Protein AF-A0A7S1VTE5-F1 (afdb_monomer_lite)

Foldseek 3Di:
DPVVVVVVPPPPDDDDPVDQWAKEKQWCLVNLLFDQQFDWDQLLPDPLFSLLDFARIFGQGHHDDDGSCVLQVHDGGWHFQDKQLAGRTQAARPDDPVPHHYSGPPDDDDDDDPSSVVRSRDHDDDDDRPVSSVVVVVRSVVSSVVVDSVRGIITMIIDDDPQQALLHLVLLCVVVVNPVVSSVVLSVVLVVCCVVVPDDPLVPVLLLVCLVLCQWFWQPPDLQETEIEGEQQVCLVDPNVPRLVSNLVVVVVVLSVQCSSRSRRSQAAYEYEYECPPPALPRDGPLVSLLVNQVCCCRNNGNHYQAYEYPAADPVLPPDPPVVVVCPVPDDRVVSSNNVSVVSLVVSLVSDDPVVNVRYDHHYAQVVVCVSSVHDPVQCVVLPHDVSSCVVRTDSVVVSNDPD

Radius of gyration: 25.83 Å; chains: 1; bounding box: 68×60×70 Å

Secondary structure (DSSP, 8-state):
--SSSSSTTS-SS----S---EEEEEE-TT-TT----EEEEETTTS-TTSTTSSBSEEEEEEPSSS-HHHHTT--TT-EEEEETTEE-BSS--SS-GGGPEE---S-PPPPPPHHHHHHHT-B--SPPTTTHHHHHHHHHHHHHHH--TTS--EEEEEE--GGGSTT-HHHHHHHTTT-HHHHHHHHHHHHHHHHHH-S--TT-HHHHHHHHTTSEEEE-S-TT--EEEEEHHHHHHS-GGGTHHHHHHHHHHHHHHHHHH-S-TTS--EEEEEE-TT--SSSPP--HHHHHHHHHHHHHSTTTEEEEEEES--GGGGS-HHHHTTGGGS--HHHHHHHHHHHHHHHHHHTS-HHHHTTEEE-SSHHHHHHHHT--HHHHHHTTSHHHHHHHHEE--GGG----

Sequence (404 aa):
DKTFLAMANKALFVSTSDEKPSILTISFKDDPGGSLGTELLDCDKSYARDIFLPGFGIVHKLLDGETVARTCGVIRGDCIVGVSGLGFRRFPPDYPEDQLKDLTMGVEPRELTDEEKERKHRVIKDAKKGETFKALIERIKEIKAAEDPENPLELLLERHGWDSRANSLGRFLSVTDKIIVDTMGLLQKHEDWKEAYFPIDLTEPSLQEILKLGIVSEIGVHEDAPTIYIDYTKIQALEIDQKADDVIKAIIIYTEIMLASCPNPRRPKVCHLINMTGVKAYQGFCDDVFQKLYPLLETQYPDTLFKIVMYPIQKQGLMNESLIRAAAITTTDKHVLKQKKAELAKSIFNSLSETMQRAVVLVDTANEVCTELGWETGKVAADGGLDKFVEKHSKAVDDLIVEL

Organism: NCBI:txid210454

pLDDT: mean 74.2, std 15.83, range [26.89, 95.31]

InterPro domains:
  IPR036865 CRAL-TRIO lipid binding domain superfamily [G3DSA:3.40.525.10] (125-315)

Structure (mmCIF, N/CA/C/O backbone):
data_AF-A0A7S1VTE5-F1
#
_entry.id   AF-A0A7S1VTE5-F1
#
loop_
_atom_site.group_PDB
_atom_site.id
_atom_site.type_symbol
_atom_site.label_atom_id
_atom_site.label_alt_id
_atom_site.label_comp_id
_atom_site.label_asym_id
_atom_site.label_entity_id
_atom_site.label_seq_id
_atom_site.pdbx_PDB_ins_code
_atom_site.Cartn_x
_atom_site.Cartn_y
_atom_site.Cartn_z
_atom_site.occupancy
_atom_site.B_iso_or_equiv
_atom_site.auth_seq_id
_atom_site.auth_comp_id
_atom_site.auth_asym_id
_atom_site.auth_atom_id
_atom_site.pdbx_PDB_model_num
ATOM 1 N N . ASP A 1 1 ? 30.144 37.624 -12.654 1.00 54.25 1 ASP A N 1
ATOM 2 C CA . ASP A 1 1 ? 28.841 38.309 -12.695 1.00 54.25 1 ASP A CA 1
ATOM 3 C C . ASP A 1 1 ? 27.961 38.073 -13.939 1.00 54.25 1 ASP A C 1
ATOM 5 O O . ASP A 1 1 ? 27.035 38.834 -14.160 1.00 54.25 1 ASP A O 1
ATOM 9 N N . LYS A 1 2 ? 28.141 37.001 -14.734 1.00 32.09 2 LYS A N 1
ATOM 10 C CA . LYS A 1 2 ? 27.096 36.529 -15.686 1.00 32.09 2 LYS A CA 1
ATOM 11 C C . LYS A 1 2 ? 27.029 35.002 -15.834 1.00 32.09 2 LYS A C 1
ATOM 13 O O . LYS A 1 2 ? 26.005 34.473 -16.239 1.00 32.09 2 LYS A O 1
ATOM 18 N N . THR A 1 3 ? 28.075 34.281 -15.428 1.00 32.38 3 THR A N 1
ATOM 19 C CA . THR A 1 3 ? 28.148 32.813 -15.537 1.00 32.38 3 THR A CA 1
ATOM 20 C C . THR A 1 3 ? 27.475 32.068 -14.375 1.00 32.38 3 THR A C 1
ATOM 22 O O . THR A 1 3 ? 27.022 30.948 -14.561 1.00 32.38 3 THR A O 1
ATOM 25 N N . PHE A 1 4 ? 27.333 32.695 -13.200 1.00 28.58 4 PHE A N 1
ATOM 26 C CA . PHE A 1 4 ? 26.670 32.082 -12.034 1.00 28.58 4 PHE A CA 1
ATOM 27 C C . PHE A 1 4 ? 25.132 32.126 -12.126 1.00 28.58 4 PHE A C 1
ATOM 29 O O . PHE A 1 4 ? 24.457 31.227 -11.642 1.00 28.58 4 PHE A O 1
ATOM 36 N N . LEU A 1 5 ? 24.569 33.118 -12.830 1.00 30.03 5 LEU A N 1
ATOM 37 C CA . LEU A 1 5 ? 23.124 33.214 -13.086 1.00 30.03 5 LEU A CA 1
ATOM 38 C C . LEU A 1 5 ? 22.635 32.279 -14.207 1.00 30.03 5 LEU A C 1
ATOM 40 O O . LEU A 1 5 ? 21.449 31.976 -14.267 1.00 30.03 5 LEU A O 1
ATOM 44 N N . ALA A 1 6 ? 23.526 31.774 -15.068 1.00 29.50 6 ALA A N 1
ATOM 45 C CA . ALA A 1 6 ? 23.153 30.828 -16.123 1.00 29.50 6 ALA A CA 1
ATOM 46 C C . ALA A 1 6 ? 22.983 29.382 -15.612 1.00 29.50 6 ALA A C 1
ATOM 48 O O . ALA A 1 6 ? 22.301 28.588 -16.253 1.00 29.50 6 ALA A O 1
ATOM 49 N N . MET A 1 7 ? 23.547 29.045 -14.444 1.00 28.25 7 MET A N 1
ATOM 50 C CA . MET A 1 7 ? 23.318 27.751 -13.779 1.00 28.25 7 MET A CA 1
ATOM 51 C C . MET A 1 7 ? 22.086 27.756 -12.860 1.00 28.25 7 MET A C 1
ATOM 53 O O . MET A 1 7 ? 21.610 26.691 -12.487 1.00 28.25 7 MET A O 1
ATOM 57 N N . ALA A 1 8 ? 21.521 28.929 -12.557 1.00 28.88 8 ALA A N 1
ATOM 58 C CA . ALA A 1 8 ? 20.330 29.072 -11.717 1.00 28.88 8 ALA A CA 1
ATOM 59 C C . ALA A 1 8 ? 18.999 28.790 -12.450 1.00 28.88 8 ALA A C 1
ATOM 61 O O . ALA A 1 8 ? 17.951 28.793 -11.816 1.00 28.88 8 ALA A O 1
ATOM 62 N N . ASN A 1 9 ? 19.024 28.528 -13.765 1.00 33.62 9 ASN A N 1
ATOM 63 C CA . ASN A 1 9 ? 17.820 28.354 -14.593 1.00 33.62 9 ASN A CA 1
ATOM 64 C C . ASN A 1 9 ? 17.670 26.974 -15.252 1.00 33.62 9 ASN A C 1
ATOM 66 O O . ASN A 1 9 ? 16.824 26.803 -16.128 1.00 33.62 9 ASN A O 1
ATOM 70 N N . LYS A 1 10 ? 18.423 25.957 -14.822 1.00 31.27 10 LYS A N 1
ATOM 71 C CA . LYS A 1 10 ? 17.954 24.580 -15.011 1.00 31.27 10 LYS A CA 1
ATOM 72 C C . LYS A 1 10 ? 17.256 24.187 -13.728 1.00 31.27 10 LYS A C 1
ATOM 74 O O . LYS A 1 10 ? 17.920 23.987 -12.717 1.00 31.27 10 LYS A O 1
ATOM 79 N N . ALA A 1 11 ? 15.926 24.133 -13.774 1.00 26.89 11 ALA A N 1
ATOM 80 C CA . ALA A 1 11 ? 15.152 23.527 -12.708 1.00 26.89 11 ALA A CA 1
ATOM 81 C C . ALA A 1 11 ? 15.796 22.171 -12.387 1.00 26.89 11 ALA A C 1
ATOM 83 O O . ALA A 1 11 ? 15.851 21.287 -13.241 1.00 26.89 11 ALA A O 1
ATOM 84 N N . LEU A 1 12 ? 16.353 22.055 -11.179 1.00 30.52 12 LEU A N 1
ATOM 85 C CA . LEU A 1 12 ? 16.940 20.814 -10.667 1.00 30.52 12 LEU A CA 1
ATOM 86 C C . LEU A 1 12 ? 15.886 19.702 -10.577 1.00 30.52 12 LEU A C 1
ATOM 88 O O . LEU A 1 12 ? 16.241 18.531 -10.555 1.00 30.52 12 LEU A O 1
ATOM 92 N N . PHE A 1 13 ? 14.608 20.085 -10.630 1.00 35.06 13 PHE A N 1
ATOM 93 C CA . PHE A 1 13 ? 13.454 19.217 -10.776 1.00 35.06 13 PHE A CA 1
ATOM 94 C C . PHE A 1 13 ? 12.466 19.910 -11.716 1.00 35.06 13 PHE A C 1
ATOM 96 O O . PHE A 1 13 ? 11.762 20.844 -11.332 1.00 35.06 13 PHE A O 1
ATOM 103 N N . VAL A 1 14 ? 12.470 19.507 -12.986 1.00 29.20 14 VAL A N 1
ATOM 104 C CA . VAL A 1 14 ? 11.350 19.797 -13.882 1.00 29.20 14 VAL A CA 1
ATOM 105 C C . VAL A 1 14 ? 10.254 18.801 -13.518 1.00 29.20 14 VAL A C 1
ATOM 107 O O . VAL A 1 14 ? 10.533 17.613 -13.378 1.00 29.20 14 VAL A O 1
ATOM 110 N N . SER A 1 15 ? 9.019 19.271 -13.364 1.00 31.75 15 SER A N 1
ATOM 111 C CA . SER A 1 15 ? 7.866 18.374 -13.391 1.00 31.75 15 SER A CA 1
ATOM 112 C C . SER A 1 15 ? 7.804 17.708 -14.768 1.00 31.75 15 SER A C 1
ATOM 11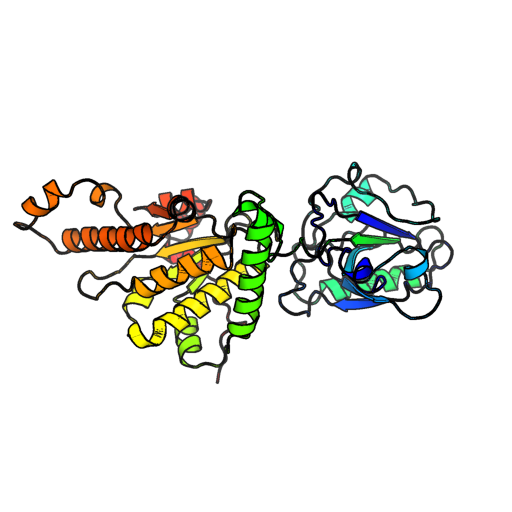4 O O . SER A 1 15 ? 7.617 18.390 -15.777 1.00 31.75 15 SER A O 1
ATOM 116 N N . THR A 1 16 ? 7.970 16.390 -14.811 1.00 33.53 16 THR A N 1
ATOM 117 C CA . THR A 1 16 ? 7.578 15.549 -15.940 1.00 33.53 16 THR A CA 1
ATOM 118 C C . THR A 1 16 ? 6.841 14.352 -15.369 1.00 33.53 16 THR A C 1
ATOM 120 O O . THR A 1 16 ? 7.473 13.412 -14.916 1.00 33.53 16 THR A O 1
ATOM 123 N N . SER A 1 17 ? 5.510 14.358 -15.368 1.00 37.22 17 SER A N 1
ATOM 124 C CA . SER A 1 17 ? 4.820 13.112 -15.702 1.00 37.22 17 SER A CA 1
ATOM 125 C C . SER A 1 17 ? 3.331 13.341 -15.997 1.00 37.22 17 SER A C 1
ATOM 127 O O . SER A 1 17 ? 2.523 13.384 -15.078 1.00 37.22 17 SER A O 1
ATOM 129 N N . ASP A 1 18 ? 2.939 13.637 -17.238 1.00 40.03 18 ASP A N 1
ATOM 130 C CA . ASP A 1 18 ? 2.418 12.642 -18.206 1.00 40.03 18 ASP A CA 1
ATOM 131 C C . ASP A 1 18 ? 3.462 11.720 -18.889 1.00 40.03 18 ASP A C 1
ATOM 133 O O . ASP A 1 18 ? 3.305 11.331 -20.049 1.00 40.03 18 ASP A O 1
ATOM 137 N N . GLU A 1 19 ? 4.561 11.375 -18.215 1.00 44.62 19 GLU A N 1
ATOM 138 C CA . GLU A 1 19 ? 5.672 10.627 -18.796 1.00 44.62 19 GLU A CA 1
ATOM 139 C C . GLU A 1 19 ? 5.240 9.173 -18.879 1.00 44.62 19 GLU A C 1
ATOM 141 O O . GLU A 1 19 ? 5.238 8.417 -17.905 1.00 44.62 19 GLU A O 1
ATOM 146 N N . LYS A 1 20 ? 4.831 8.785 -20.085 1.00 54.44 20 LYS A N 1
ATOM 147 C CA . LYS A 1 20 ? 4.671 7.382 -20.411 1.00 54.44 20 LYS A CA 1
ATOM 148 C C . LYS A 1 20 ? 6.054 6.743 -20.288 1.00 54.44 20 LYS A C 1
ATOM 150 O O . LYS A 1 20 ? 7.019 7.296 -20.830 1.00 54.44 20 LYS A O 1
ATOM 155 N N . PRO A 1 21 ? 6.181 5.618 -19.568 1.00 59.59 21 PRO A N 1
ATOM 156 C CA . PRO A 1 21 ? 7.428 4.873 -19.563 1.00 59.59 21 PRO A CA 1
ATOM 157 C C . PRO A 1 21 ? 7.852 4.603 -21.003 1.00 59.59 21 PRO A C 1
ATOM 159 O O . PRO A 1 21 ? 7.034 4.542 -21.918 1.00 59.59 21 PRO A O 1
ATOM 162 N N . SER A 1 22 ? 9.154 4.537 -21.215 1.00 69.69 22 SER A N 1
ATOM 163 C CA . SER A 1 22 ? 9.709 4.264 -22.535 1.00 69.69 22 SER A CA 1
ATOM 164 C C . SER A 1 22 ? 10.292 2.868 -22.549 1.00 69.69 22 SER A C 1
ATOM 166 O O . SER A 1 22 ? 10.783 2.394 -21.520 1.00 69.69 22 SER A O 1
ATOM 168 N N . ILE A 1 23 ? 10.243 2.227 -23.709 1.00 74.19 23 ILE A N 1
ATOM 169 C CA . ILE A 1 23 ? 10.823 0.901 -23.889 1.00 74.19 23 ILE A CA 1
ATOM 170 C C . ILE A 1 23 ? 12.130 0.995 -24.652 1.00 74.19 23 ILE A C 1
ATOM 172 O O . ILE A 1 23 ? 12.315 1.856 -25.511 1.00 74.19 23 ILE A O 1
ATOM 176 N N . LEU A 1 24 ? 13.040 0.093 -24.310 1.00 78.31 24 LEU A N 1
ATOM 177 C CA . LEU A 1 24 ? 14.212 -0.203 -25.110 1.00 78.31 24 LEU A CA 1
ATOM 178 C C . LEU A 1 24 ? 14.189 -1.692 -25.415 1.00 78.31 24 LEU A C 1
ATOM 180 O O . LEU A 1 24 ? 14.230 -2.509 -24.492 1.00 78.31 24 LEU A O 1
ATOM 184 N N . THR A 1 25 ? 14.141 -2.035 -26.699 1.00 79.88 25 THR A N 1
ATOM 185 C CA . THR A 1 25 ? 14.324 -3.413 -27.159 1.00 79.88 25 THR A CA 1
ATOM 186 C C . THR A 1 25 ? 15.740 -3.571 -27.687 1.00 79.88 25 THR A C 1
ATOM 188 O O . THR A 1 25 ? 16.072 -3.101 -28.768 1.00 79.88 25 THR A O 1
ATOM 191 N N . ILE A 1 26 ? 16.601 -4.234 -26.925 1.00 77.62 26 ILE A N 1
ATOM 192 C CA . ILE A 1 26 ? 18.002 -4.422 -27.314 1.00 77.62 26 ILE A CA 1
ATOM 193 C C . ILE A 1 26 ? 18.169 -5.832 -27.853 1.00 77.62 26 ILE A C 1
ATOM 195 O O . ILE A 1 26 ? 17.990 -6.786 -27.098 1.00 77.62 26 ILE A O 1
ATOM 199 N N . SER A 1 27 ? 18.523 -5.946 -29.133 1.00 78.75 27 SER A N 1
ATOM 200 C CA . SER A 1 27 ? 18.819 -7.212 -29.805 1.00 78.75 27 SER A CA 1
ATOM 201 C C . SER A 1 27 ? 20.324 -7.402 -29.964 1.00 78.75 27 SER A C 1
ATOM 203 O O . SER A 1 27 ? 21.035 -6.495 -30.390 1.00 78.75 27 SER A O 1
ATOM 205 N N . PHE A 1 28 ? 20.800 -8.602 -29.651 1.00 76.75 28 PHE A N 1
ATOM 206 C CA . PHE A 1 28 ? 22.202 -9.006 -29.761 1.00 76.75 28 PHE A CA 1
ATOM 207 C C . PHE A 1 28 ? 22.454 -9.872 -31.013 1.00 76.75 28 PHE A C 1
ATOM 209 O O . PHE A 1 28 ? 23.259 -10.798 -30.980 1.00 76.75 28 PHE A O 1
ATOM 216 N N . LYS A 1 29 ? 21.742 -9.601 -32.119 1.00 73.81 29 LYS A N 1
ATOM 217 C CA . LYS A 1 29 ? 21.766 -10.414 -33.354 1.00 73.81 29 LYS A CA 1
ATOM 218 C C . LYS A 1 29 ? 23.167 -10.679 -33.907 1.00 73.81 29 LYS A C 1
ATOM 220 O O . LYS A 1 29 ? 23.460 -11.806 -34.293 1.00 73.81 29 LYS A O 1
ATOM 225 N N . ASP A 1 30 ? 24.025 -9.665 -33.879 1.00 68.81 30 ASP A N 1
ATOM 226 C CA . ASP A 1 30 ? 25.400 -9.749 -34.385 1.00 68.81 30 ASP A CA 1
ATOM 227 C C . ASP A 1 30 ? 26.435 -10.023 -33.272 1.00 68.81 30 ASP A C 1
ATOM 229 O O . ASP A 1 30 ? 27.635 -10.065 -33.541 1.00 68.81 30 ASP A O 1
ATOM 233 N N . ASP A 1 31 ? 25.989 -10.213 -32.022 1.00 68.81 31 ASP A N 1
ATOM 234 C CA . ASP A 1 31 ? 26.845 -10.515 -30.866 1.00 68.81 31 ASP A CA 1
ATOM 235 C C . ASP A 1 31 ? 26.121 -11.393 -29.814 1.00 68.81 31 ASP A C 1
ATOM 237 O O . ASP A 1 31 ? 25.807 -10.920 -28.717 1.00 68.81 31 ASP A O 1
ATOM 241 N N . PRO A 1 32 ? 25.852 -12.687 -30.099 1.00 62.75 32 PRO A N 1
ATOM 242 C CA . PRO A 1 32 ? 25.118 -13.572 -29.184 1.00 62.75 32 PRO A CA 1
ATOM 243 C C . PRO A 1 32 ? 25.806 -13.763 -27.821 1.00 62.75 32 PRO A C 1
ATOM 245 O O . PRO A 1 32 ? 25.140 -13.987 -26.811 1.00 62.75 32 PRO A O 1
ATOM 248 N N . GLY A 1 33 ? 27.137 -13.632 -27.770 1.00 65.31 33 GLY A N 1
ATOM 249 C CA . GLY A 1 33 ? 27.931 -13.658 -26.536 1.00 65.31 33 GLY A CA 1
ATOM 250 C C . GLY A 1 33 ? 28.005 -12.307 -25.808 1.00 65.31 33 GLY A C 1
ATOM 251 O O . GLY A 1 33 ? 28.510 -12.230 -24.681 1.00 65.31 33 GLY A O 1
ATOM 252 N N . GLY A 1 34 ? 27.481 -11.249 -26.424 1.00 72.88 34 GLY A N 1
ATOM 253 C CA . GLY A 1 34 ? 27.708 -9.854 -26.081 1.00 72.88 34 GLY A CA 1
ATOM 254 C C . GLY A 1 34 ? 27.281 -9.458 -24.685 1.00 72.88 34 GLY A C 1
ATOM 255 O O . GLY A 1 34 ? 26.216 -9.822 -24.183 1.00 72.88 34 GLY A O 1
ATOM 256 N N . SER A 1 35 ? 28.111 -8.669 -24.010 1.00 80.19 35 SER A N 1
ATOM 257 C CA . SER A 1 35 ? 27.745 -8.075 -22.727 1.00 80.19 35 SER A CA 1
ATOM 258 C C . SER A 1 35 ? 26.936 -6.804 -22.953 1.00 80.19 35 SER A C 1
ATOM 260 O O . SER A 1 35 ? 27.358 -5.926 -23.701 1.00 80.19 35 SER A O 1
ATOM 262 N N . LEU A 1 36 ? 25.827 -6.643 -22.220 1.00 81.50 36 LEU A N 1
ATOM 263 C CA . LEU A 1 36 ? 25.134 -5.355 -22.153 1.00 81.50 36 LEU A CA 1
ATOM 264 C C . LEU A 1 36 ? 26.088 -4.258 -21.636 1.00 81.50 36 LEU A C 1
ATOM 266 O O . LEU A 1 36 ? 25.944 -3.094 -21.984 1.00 81.50 36 LEU A O 1
ATOM 270 N N . GLY A 1 37 ? 27.117 -4.623 -20.861 1.00 86.44 37 GLY A N 1
ATOM 271 C CA . GLY A 1 37 ? 28.085 -3.672 -20.322 1.00 86.44 37 GLY A CA 1
ATOM 272 C C . GLY A 1 37 ? 27.536 -2.908 -19.122 1.00 86.44 37 GLY A C 1
ATOM 273 O O . GLY A 1 37 ? 27.786 -1.711 -18.977 1.00 86.44 37 GLY A O 1
ATOM 274 N N . THR A 1 38 ? 26.766 -3.592 -18.274 1.00 87.12 38 THR A N 1
ATOM 275 C CA . THR A 1 38 ? 26.120 -3.024 -17.085 1.00 87.12 38 THR A CA 1
ATOM 276 C C . THR A 1 38 ? 26.251 -3.944 -15.883 1.00 87.12 38 THR A C 1
ATOM 278 O O . THR A 1 38 ? 26.266 -5.165 -16.024 1.00 87.12 38 THR A O 1
ATOM 281 N N . GLU A 1 39 ? 26.250 -3.356 -14.696 1.00 86.31 39 GLU A N 1
ATOM 282 C CA . GLU A 1 39 ? 26.011 -4.055 -13.439 1.00 86.31 39 GLU A CA 1
ATOM 283 C C . GLU A 1 39 ? 24.517 -3.993 -13.116 1.00 86.31 39 GLU A C 1
ATOM 285 O O . GLU A 1 39 ? 23.913 -2.915 -13.172 1.00 86.31 39 GLU A O 1
ATOM 290 N N . LEU A 1 40 ? 23.923 -5.144 -12.801 1.00 86.81 40 LEU A N 1
ATOM 291 C CA . LEU A 1 40 ? 22.516 -5.242 -12.430 1.00 86.81 40 LEU A CA 1
ATOM 292 C C . LEU A 1 40 ? 22.379 -5.352 -10.912 1.00 86.81 40 LEU A C 1
ATOM 294 O O . LEU A 1 40 ? 23.105 -6.121 -10.285 1.00 86.81 40 LEU A O 1
ATOM 298 N N . LEU A 1 41 ? 21.429 -4.618 -10.337 1.00 81.69 41 LEU A N 1
ATOM 299 C CA . LEU A 1 41 ? 21.016 -4.821 -8.951 1.00 81.69 41 LEU A CA 1
ATOM 300 C C . LEU A 1 41 ? 19.929 -5.900 -8.898 1.00 81.69 41 LEU A C 1
ATOM 302 O O . LEU A 1 41 ? 19.003 -5.891 -9.711 1.00 81.69 41 LEU A O 1
ATOM 306 N N . ASP A 1 42 ? 20.052 -6.798 -7.923 1.00 83.94 42 ASP A N 1
ATOM 307 C CA . ASP A 1 42 ? 19.058 -7.818 -7.591 1.00 83.94 42 ASP A CA 1
ATOM 308 C C . ASP A 1 42 ? 17.896 -7.173 -6.825 1.00 83.94 42 ASP A C 1
ATOM 310 O O . ASP A 1 42 ? 18.010 -6.894 -5.625 1.00 83.94 42 ASP A O 1
ATOM 314 N N . CYS A 1 43 ? 16.776 -6.939 -7.515 1.00 73.44 43 CYS A N 1
ATOM 315 C CA . CYS A 1 43 ? 15.608 -6.325 -6.892 1.00 73.44 43 CYS A CA 1
ATOM 316 C C . CYS A 1 43 ? 14.842 -7.282 -5.964 1.00 73.44 43 CYS A C 1
ATOM 318 O O . CYS A 1 43 ? 13.958 -6.844 -5.234 1.00 73.44 43 CYS A O 1
ATOM 320 N N . ASP A 1 44 ? 15.140 -8.587 -5.986 1.00 70.81 44 ASP A N 1
ATOM 321 C CA . ASP A 1 44 ? 14.541 -9.544 -5.050 1.00 70.81 44 ASP A CA 1
ATOM 322 C C . ASP A 1 44 ? 15.197 -9.509 -3.665 1.00 70.81 44 ASP A C 1
ATOM 324 O O . ASP A 1 44 ? 14.584 -9.931 -2.679 1.00 70.81 44 ASP A O 1
ATOM 328 N N . LYS A 1 45 ? 16.436 -9.013 -3.581 1.00 67.25 45 LYS A N 1
ATOM 329 C CA . LYS A 1 45 ? 17.212 -8.915 -2.333 1.00 67.25 45 LYS A CA 1
ATOM 330 C C . LYS A 1 45 ? 17.417 -7.485 -1.839 1.00 67.25 45 LYS A C 1
ATOM 332 O O . LYS A 1 45 ? 17.891 -7.296 -0.721 1.00 67.25 45 LYS A O 1
ATOM 337 N N . SER A 1 46 ? 17.105 -6.487 -2.657 1.00 51.06 46 SER A N 1
ATOM 338 C CA . SER A 1 46 ? 17.273 -5.069 -2.334 1.00 51.06 46 SER A CA 1
ATOM 339 C C . SER A 1 46 ? 16.285 -4.565 -1.273 1.00 51.06 46 SER A C 1
ATOM 341 O O . SER A 1 46 ? 15.174 -5.076 -1.136 1.00 51.06 46 SER A O 1
ATOM 343 N N . TYR A 1 47 ? 16.691 -3.514 -0.554 1.00 47.91 47 TYR A N 1
ATOM 344 C CA . TYR A 1 47 ? 15.890 -2.795 0.443 1.00 47.91 47 TYR A CA 1
ATOM 345 C C . TYR A 1 47 ? 14.553 -2.268 -0.120 1.00 47.91 47 TYR A C 1
ATOM 347 O O . TYR A 1 47 ? 14.388 -2.113 -1.330 1.00 47.91 47 TYR A O 1
ATOM 355 N N . ALA A 1 48 ? 13.630 -1.906 0.781 1.00 44.38 48 ALA A N 1
ATOM 356 C CA . ALA A 1 48 ? 12.240 -1.474 0.545 1.00 44.38 48 ALA A CA 1
ATOM 357 C C . ALA A 1 48 ? 11.992 -0.393 -0.539 1.00 44.38 48 ALA A C 1
ATOM 359 O O . ALA A 1 48 ? 10.849 -0.095 -0.862 1.00 44.38 48 ALA A O 1
ATOM 360 N N . ARG A 1 49 ? 13.035 0.211 -1.122 1.00 43.31 49 ARG A N 1
ATOM 361 C CA . ARG A 1 49 ? 12.933 1.231 -2.177 1.00 43.31 49 ARG A CA 1
ATOM 362 C C . ARG A 1 49 ? 12.819 0.652 -3.595 1.00 43.31 49 ARG A C 1
ATOM 364 O O . ARG A 1 49 ? 12.364 1.368 -4.484 1.00 43.31 49 ARG A O 1
ATOM 371 N N . ASP A 1 50 ? 13.208 -0.606 -3.805 1.00 52.00 50 ASP A N 1
ATOM 372 C CA . ASP A 1 50 ? 13.343 -1.208 -5.147 1.00 52.00 50 ASP A CA 1
ATOM 373 C C . ASP A 1 50 ? 12.282 -2.281 -5.457 1.00 52.00 50 ASP A C 1
ATOM 375 O O . ASP A 1 50 ? 12.165 -2.739 -6.591 1.00 52.00 50 ASP A O 1
ATOM 379 N N . ILE A 1 51 ? 11.441 -2.611 -4.474 1.00 52.28 51 ILE A N 1
ATOM 380 C CA . ILE A 1 51 ? 10.278 -3.508 -4.606 1.00 52.28 51 ILE A CA 1
ATOM 381 C C . ILE A 1 51 ? 9.174 -2.949 -5.520 1.00 52.28 51 ILE A C 1
ATOM 383 O O . ILE A 1 51 ? 8.331 -3.695 -6.004 1.00 52.28 51 ILE A O 1
ATOM 387 N N . PHE A 1 52 ? 9.201 -1.639 -5.779 1.00 54.53 52 PHE A N 1
ATOM 388 C CA . PHE A 1 52 ? 8.206 -0.904 -6.565 1.00 54.53 52 PHE A CA 1
ATOM 389 C C . PHE A 1 52 ? 8.520 -0.822 -8.064 1.00 54.53 52 PHE A C 1
ATOM 391 O O . PHE A 1 52 ? 7.847 -0.104 -8.799 1.00 54.53 52 PHE A O 1
ATOM 398 N N . LEU A 1 53 ? 9.576 -1.492 -8.518 1.00 67.50 53 LEU A N 1
ATOM 399 C CA . LEU A 1 53 ? 10.017 -1.469 -9.910 1.00 67.50 53 LEU A CA 1
ATOM 400 C C . LEU A 1 53 ? 9.402 -2.652 -10.671 1.00 67.50 53 LEU A C 1
ATOM 402 O O . LEU A 1 53 ? 9.252 -3.728 -10.096 1.00 67.50 53 LEU A O 1
ATOM 406 N N . PRO A 1 54 ? 9.047 -2.502 -11.960 1.00 69.12 54 PRO A N 1
ATOM 407 C CA . PRO A 1 54 ? 8.345 -3.549 -12.708 1.00 69.12 54 PRO A CA 1
ATOM 408 C C . PRO A 1 54 ? 9.213 -4.783 -12.948 1.00 69.12 54 PRO A C 1
ATOM 410 O O . PRO A 1 54 ? 8.679 -5.854 -13.208 1.00 69.12 54 PRO A O 1
ATOM 413 N N . GLY A 1 55 ? 10.538 -4.637 -12.904 1.00 74.88 55 GLY A N 1
ATOM 414 C CA . GLY A 1 55 ? 11.500 -5.686 -13.205 1.00 74.88 55 GLY A CA 1
ATOM 415 C C . GLY A 1 55 ? 12.111 -6.309 -11.954 1.00 74.88 55 GLY A C 1
ATOM 416 O O . GLY A 1 55 ? 12.127 -5.730 -10.866 1.00 74.88 55 GLY A O 1
ATOM 417 N N . PHE A 1 56 ? 12.675 -7.499 -12.128 1.00 81.06 56 PHE A N 1
ATOM 418 C CA . PHE A 1 56 ? 13.444 -8.173 -11.079 1.00 81.06 56 PHE A CA 1
ATOM 419 C C . PHE A 1 56 ? 14.923 -7.767 -11.069 1.00 81.06 56 PHE A C 1
ATOM 421 O O . PHE A 1 56 ? 15.599 -7.983 -10.067 1.00 81.06 56 PHE A O 1
ATOM 428 N N . GLY A 1 57 ? 15.418 -7.158 -12.152 1.00 85.25 57 GLY A N 1
ATOM 429 C CA . GLY A 1 57 ? 16.776 -6.631 -12.260 1.00 85.25 57 GLY A CA 1
ATOM 430 C C . GLY A 1 57 ? 16.790 -5.220 -12.834 1.00 85.25 57 GLY A C 1
ATOM 431 O O . GLY A 1 57 ? 16.077 -4.936 -13.800 1.00 85.25 57 GLY A O 1
ATOM 432 N N . ILE A 1 58 ? 17.615 -4.346 -12.258 1.00 83.88 58 ILE A N 1
ATOM 433 C CA . ILE A 1 58 ? 17.741 -2.949 -12.699 1.00 83.88 58 ILE A CA 1
ATOM 434 C C . ILE A 1 58 ? 19.175 -2.613 -13.053 1.00 83.88 58 ILE A C 1
ATOM 436 O O . ILE A 1 58 ? 20.110 -3.108 -12.425 1.00 83.88 58 ILE A O 1
ATOM 440 N N . VAL A 1 59 ? 19.356 -1.720 -14.019 1.00 82.31 59 VAL A N 1
ATOM 441 C CA . VAL A 1 59 ? 20.676 -1.196 -14.367 1.00 82.31 59 VAL A CA 1
ATOM 442 C C . VAL A 1 59 ? 21.181 -0.327 -13.216 1.00 82.31 59 VAL A C 1
ATOM 444 O O . VAL A 1 59 ? 20.773 0.823 -13.050 1.00 82.31 59 VAL A O 1
ATOM 447 N N . HIS A 1 60 ? 22.083 -0.879 -12.405 1.00 80.19 60 HIS A N 1
ATOM 448 C CA . HIS A 1 60 ? 22.701 -0.182 -11.281 1.00 80.19 60 HIS A CA 1
ATOM 449 C C . HIS A 1 60 ? 23.802 0.762 -11.754 1.00 80.19 60 HIS A C 1
ATOM 451 O O . HIS A 1 60 ? 23.883 1.916 -11.324 1.00 80.19 60 HIS A O 1
ATOM 457 N N . LYS A 1 61 ? 24.649 0.260 -12.655 1.00 79.62 61 LYS A N 1
ATOM 458 C CA . LYS A 1 61 ? 25.829 0.960 -13.151 1.00 79.62 61 LYS A CA 1
ATOM 459 C C . LYS A 1 61 ? 26.089 0.595 -14.608 1.00 79.62 61 LYS A C 1
ATOM 461 O O . LYS A 1 61 ? 25.972 -0.563 -14.995 1.00 79.62 61 LYS A O 1
ATOM 466 N N . LEU A 1 62 ? 26.484 1.587 -15.402 1.00 83.44 62 LEU A N 1
ATOM 467 C CA . LEU A 1 62 ? 27.038 1.376 -16.739 1.00 83.44 62 LEU A CA 1
ATOM 468 C C . LEU A 1 62 ? 28.552 1.185 -16.615 1.00 83.44 62 LEU A C 1
ATOM 470 O O . LEU A 1 62 ? 29.211 1.987 -15.950 1.00 83.44 62 LEU A O 1
ATOM 474 N N . LEU A 1 63 ? 29.102 0.152 -17.250 1.00 86.62 63 LEU A N 1
ATOM 475 C CA . LEU A 1 63 ? 30.550 -0.044 -17.314 1.00 86.62 63 LEU A CA 1
ATOM 476 C C . LEU A 1 63 ? 31.202 1.029 -18.202 1.00 86.62 63 LEU A C 1
ATOM 478 O O . LEU A 1 63 ? 30.537 1.694 -19.007 1.00 86.62 63 LEU A O 1
ATOM 482 N N . ASP A 1 64 ? 32.500 1.242 -18.009 1.00 83.56 64 ASP A N 1
ATOM 483 C CA . ASP A 1 64 ? 33.285 2.196 -18.792 1.00 83.56 64 ASP A CA 1
ATOM 484 C C . ASP A 1 64 ? 33.603 1.641 -20.192 1.00 83.56 64 ASP A C 1
ATOM 486 O O . ASP A 1 64 ? 33.615 0.428 -20.402 1.00 83.56 64 ASP A O 1
ATOM 490 N N . GLY A 1 65 ? 33.874 2.535 -21.147 1.00 85.56 65 GLY A N 1
ATOM 491 C CA . GLY A 1 65 ? 34.136 2.188 -22.549 1.00 85.56 65 GLY A CA 1
ATOM 492 C C . GLY A 1 65 ? 32.897 2.249 -23.448 1.00 85.56 65 GLY A C 1
ATOM 493 O O . GLY A 1 65 ? 31.816 2.650 -23.021 1.00 85.56 65 GLY A O 1
ATOM 494 N N . GLU A 1 66 ? 33.070 1.891 -24.718 1.00 82.25 66 GLU A N 1
ATOM 495 C CA . GLU A 1 66 ? 31.986 1.812 -25.702 1.00 82.25 66 GLU A CA 1
ATOM 496 C C . GLU A 1 66 ? 31.277 0.458 -25.555 1.00 82.25 66 GLU A C 1
ATOM 498 O O . GLU A 1 66 ? 31.792 -0.577 -25.967 1.00 82.25 66 GLU A O 1
ATOM 503 N N . THR A 1 67 ? 30.127 0.452 -24.874 1.00 85.12 67 THR A N 1
ATOM 504 C CA . THR A 1 67 ? 29.348 -0.762 -24.581 1.00 85.12 67 THR A CA 1
ATOM 505 C C . THR A 1 67 ? 28.021 -0.778 -25.334 1.00 85.12 67 THR A C 1
ATOM 507 O O . THR A 1 67 ? 27.508 0.274 -25.729 1.00 85.12 67 THR A O 1
ATOM 510 N N . VAL A 1 68 ? 27.414 -1.964 -25.472 1.00 82.75 68 VAL A N 1
ATOM 511 C CA . VAL A 1 68 ? 26.068 -2.121 -26.056 1.00 82.75 68 VAL A CA 1
ATOM 512 C C . VAL A 1 68 ? 25.039 -1.267 -25.307 1.00 82.75 68 VAL A C 1
ATOM 514 O O . VAL A 1 68 ? 24.247 -0.568 -25.926 1.00 82.75 68 VAL A O 1
ATOM 517 N N . ALA A 1 69 ? 25.094 -1.222 -23.971 1.00 82.19 69 ALA A N 1
ATOM 518 C CA . ALA A 1 69 ? 24.226 -0.350 -23.182 1.00 82.19 69 ALA A CA 1
ATOM 519 C C . ALA A 1 69 ? 24.348 1.125 -23.575 1.00 82.19 69 ALA A C 1
ATOM 521 O O . ALA A 1 69 ? 23.339 1.798 -23.764 1.00 82.19 69 ALA A O 1
ATOM 522 N N . ARG A 1 70 ? 25.574 1.644 -23.704 1.00 82.00 70 ARG A N 1
ATOM 523 C CA . ARG A 1 70 ? 25.791 3.066 -24.004 1.00 82.00 70 ARG A CA 1
ATOM 524 C C . ARG A 1 70 ? 25.393 3.423 -25.431 1.00 82.00 70 ARG A C 1
ATOM 526 O O . ARG A 1 70 ? 24.802 4.479 -25.633 1.00 82.00 70 ARG A O 1
ATOM 533 N N . THR A 1 71 ? 25.678 2.547 -26.392 1.00 83.00 71 THR A N 1
ATOM 534 C CA . THR A 1 71 ? 25.287 2.731 -27.800 1.00 83.00 71 THR A CA 1
ATOM 535 C C . THR A 1 71 ? 23.770 2.663 -27.978 1.00 83.00 71 THR A C 1
ATOM 537 O O . THR A 1 71 ? 23.204 3.485 -28.691 1.00 83.00 71 THR A O 1
ATOM 540 N N . CYS A 1 72 ? 23.097 1.777 -27.239 1.00 79.44 72 CYS A N 1
ATOM 541 C CA . CYS A 1 72 ? 21.639 1.638 -27.253 1.00 79.44 72 CYS A CA 1
ATOM 542 C C . CYS A 1 72 ? 20.905 2.647 -26.349 1.00 79.44 72 CYS A C 1
ATOM 544 O O . CYS A 1 72 ? 19.687 2.575 -26.225 1.00 79.44 72 CYS A O 1
ATOM 546 N N . GLY A 1 73 ? 21.612 3.581 -25.702 1.00 80.44 73 GLY A N 1
ATOM 547 C CA . GLY A 1 73 ? 20.993 4.625 -24.877 1.00 80.44 73 GLY A CA 1
ATOM 548 C C . GLY A 1 73 ? 20.418 4.144 -23.538 1.00 80.44 73 GLY A C 1
ATOM 549 O O . GLY A 1 73 ? 19.555 4.820 -22.971 1.00 80.44 73 GLY A O 1
ATOM 550 N N . VAL A 1 74 ? 20.883 3.004 -23.020 1.00 82.38 74 VAL A N 1
ATOM 551 C CA . VAL A 1 74 ? 20.547 2.499 -21.679 1.00 82.38 74 VAL A CA 1
ATOM 552 C C . VAL A 1 74 ? 21.096 3.440 -20.615 1.00 82.38 74 VAL A C 1
ATOM 554 O O . VAL A 1 74 ? 22.233 3.912 -20.706 1.00 82.38 74 VAL A O 1
ATOM 557 N N . ILE A 1 75 ? 20.310 3.675 -19.568 1.00 75.94 75 ILE A N 1
ATOM 558 C CA . ILE A 1 75 ? 20.710 4.497 -18.426 1.00 75.94 75 ILE A CA 1
ATOM 559 C C . ILE A 1 75 ? 20.554 3.737 -17.110 1.00 75.94 75 ILE A C 1
ATOM 561 O O . ILE A 1 75 ? 19.881 2.712 -17.012 1.00 75.94 75 ILE A O 1
ATOM 565 N N . ARG A 1 76 ? 21.179 4.273 -16.060 1.00 77.69 76 ARG A N 1
ATOM 566 C CA . ARG A 1 76 ? 20.961 3.804 -14.691 1.00 77.69 76 ARG A CA 1
ATOM 567 C C . ARG A 1 76 ? 19.480 3.941 -14.320 1.00 77.69 76 ARG A C 1
ATOM 569 O O . ARG A 1 76 ? 18.918 5.020 -14.472 1.00 77.69 76 ARG A O 1
ATOM 576 N N . GLY A 1 77 ? 18.900 2.874 -13.775 1.00 70.94 77 GLY A N 1
ATOM 577 C CA . GLY A 1 77 ? 17.493 2.804 -13.371 1.00 70.94 77 GLY A CA 1
ATOM 578 C C . GLY A 1 77 ? 16.565 2.118 -14.377 1.00 70.94 77 GLY A C 1
ATOM 579 O O . GLY A 1 77 ? 15.436 1.803 -14.009 1.00 70.94 77 GLY A O 1
ATOM 580 N N . ASP A 1 78 ? 17.028 1.828 -15.598 1.00 78.25 78 ASP A N 1
ATOM 581 C CA . ASP A 1 78 ? 16.252 1.024 -16.548 1.00 78.25 78 ASP A CA 1
ATOM 582 C C . ASP A 1 78 ? 16.001 -0.381 -15.967 1.00 78.25 78 ASP A C 1
ATOM 584 O O . ASP A 1 78 ? 16.914 -1.034 -15.444 1.00 78.25 78 ASP A O 1
ATOM 588 N N . CYS A 1 79 ? 14.748 -0.832 -16.027 1.00 85.38 79 CYS A N 1
ATOM 589 C CA . CYS A 1 79 ? 14.282 -2.084 -15.438 1.00 85.38 79 CYS A CA 1
ATOM 590 C C . CYS A 1 79 ? 14.179 -3.164 -16.511 1.00 85.38 79 CYS A C 1
ATOM 592 O O . CYS A 1 79 ? 13.504 -2.959 -17.514 1.00 85.38 79 CYS A O 1
ATOM 594 N N . ILE A 1 80 ? 14.777 -4.334 -16.299 1.00 87.56 80 ILE A N 1
ATOM 595 C CA . ILE A 1 80 ? 14.598 -5.466 -17.215 1.00 87.56 80 ILE A CA 1
ATOM 596 C C . ILE A 1 80 ? 13.247 -6.114 -16.916 1.00 87.56 80 ILE A C 1
ATOM 598 O O . ILE A 1 80 ? 13.043 -6.664 -15.833 1.00 87.56 80 ILE A O 1
ATOM 602 N N . VAL A 1 81 ? 12.338 -6.047 -17.887 1.00 86.50 81 VAL A N 1
ATOM 603 C CA . VAL A 1 81 ? 10.955 -6.540 -17.772 1.00 86.50 81 VAL A CA 1
ATOM 604 C C . VAL A 1 81 ? 10.661 -7.712 -18.704 1.00 86.50 81 VAL A C 1
ATOM 606 O O . VAL A 1 81 ? 9.632 -8.363 -18.553 1.00 86.50 81 VAL A O 1
ATOM 609 N N . GLY A 1 82 ? 11.563 -8.028 -19.635 1.00 87.88 82 GLY A N 1
ATOM 610 C CA . GLY A 1 82 ? 11.443 -9.206 -20.486 1.00 87.88 82 GLY A CA 1
ATOM 611 C C . GLY A 1 82 ? 12.764 -9.628 -21.124 1.00 87.88 82 GLY A C 1
ATOM 612 O O . GLY A 1 82 ? 13.659 -8.806 -21.322 1.00 87.88 82 GLY A O 1
ATOM 613 N N . VAL A 1 83 ? 12.870 -10.919 -21.445 1.00 87.81 83 VAL A N 1
ATOM 614 C CA . VAL A 1 83 ? 14.040 -11.547 -22.077 1.00 87.81 83 VAL A CA 1
ATOM 615 C C . VAL A 1 83 ? 13.570 -12.491 -23.190 1.00 87.81 83 VAL A C 1
ATOM 617 O O . VAL A 1 83 ? 12.890 -13.475 -22.904 1.00 87.81 83 VAL A O 1
ATOM 620 N N . SER A 1 84 ? 13.906 -12.189 -24.450 1.00 82.06 84 SER A N 1
ATOM 621 C CA . SER A 1 84 ? 13.548 -12.948 -25.669 1.00 82.06 84 SER A CA 1
ATOM 622 C C . SER A 1 84 ? 12.114 -13.488 -25.655 1.00 82.06 84 SER A C 1
ATOM 624 O O . SER A 1 84 ? 11.875 -14.695 -25.665 1.00 82.06 84 SER A O 1
ATOM 626 N N . GLY A 1 85 ? 11.151 -12.570 -25.552 1.00 76.38 85 GLY A N 1
ATOM 627 C CA . GLY A 1 85 ? 9.721 -12.890 -25.559 1.00 76.38 85 GLY A CA 1
ATOM 628 C C . GLY A 1 85 ? 9.147 -13.344 -24.212 1.00 76.38 85 GLY A C 1
ATOM 629 O O . GLY A 1 85 ? 7.934 -13.381 -24.066 1.00 76.38 85 GLY A O 1
ATOM 630 N N . LEU A 1 86 ? 9.968 -13.661 -23.206 1.00 83.94 86 LEU A N 1
ATOM 631 C CA . LEU A 1 86 ? 9.484 -14.050 -21.877 1.00 83.94 86 LEU A CA 1
ATOM 632 C C . LEU A 1 86 ? 9.412 -12.848 -20.937 1.00 83.94 86 LEU A C 1
ATOM 634 O O . LEU A 1 86 ? 10.412 -12.165 -20.722 1.00 83.94 86 LEU A O 1
ATOM 638 N N . GLY A 1 87 ? 8.238 -12.617 -20.354 1.00 85.81 87 GLY A N 1
ATOM 639 C CA . GLY A 1 87 ? 8.005 -11.574 -19.363 1.00 85.81 87 GLY A CA 1
ATOM 640 C C . GLY A 1 87 ? 8.618 -11.911 -18.008 1.00 85.81 87 GLY A C 1
ATOM 641 O O . GLY A 1 87 ? 8.429 -13.000 -17.467 1.00 85.81 87 GLY A O 1
ATOM 642 N N . PHE A 1 88 ? 9.326 -10.933 -17.457 1.00 86.94 88 PHE A N 1
ATOM 643 C CA . PHE A 1 88 ? 9.886 -10.927 -16.110 1.00 86.94 88 PHE A CA 1
ATOM 644 C C . PHE A 1 88 ? 9.338 -9.727 -15.334 1.00 86.94 88 PHE A C 1
ATOM 646 O O . PHE A 1 88 ? 10.086 -8.963 -14.724 1.00 86.94 88 PHE A O 1
ATOM 653 N N . ARG A 1 89 ? 8.015 -9.530 -15.387 1.00 81.50 89 ARG A N 1
ATOM 654 C CA . ARG A 1 89 ? 7.349 -8.427 -14.692 1.00 81.50 89 ARG A CA 1
ATOM 655 C C . ARG A 1 89 ? 6.864 -8.827 -13.304 1.00 81.50 89 ARG A C 1
ATOM 657 O O . ARG A 1 89 ? 6.325 -9.919 -13.125 1.00 81.50 89 ARG A O 1
ATOM 664 N N . ARG A 1 90 ? 6.990 -7.906 -12.349 1.00 72.31 90 ARG A N 1
ATOM 665 C CA . ARG A 1 90 ? 6.357 -7.970 -11.022 1.00 72.31 90 ARG A CA 1
ATOM 666 C C . ARG A 1 90 ? 4.884 -7.576 -11.065 1.00 72.31 90 ARG A C 1
ATOM 668 O O . ARG A 1 90 ? 4.088 -8.139 -10.327 1.00 72.31 90 ARG A O 1
ATOM 675 N N . PHE A 1 91 ? 4.526 -6.638 -11.938 1.00 66.19 91 PHE A N 1
ATOM 676 C CA . PHE A 1 91 ? 3.163 -6.126 -12.086 1.00 66.19 91 PHE A CA 1
ATOM 677 C C . PHE A 1 91 ? 2.835 -5.799 -13.555 1.00 66.19 91 PHE A C 1
ATOM 679 O O . PHE A 1 91 ? 3.757 -5.634 -14.367 1.00 66.19 91 PHE A O 1
ATOM 686 N N . PRO A 1 92 ? 1.540 -5.766 -13.932 1.00 66.25 92 PRO A N 1
ATOM 687 C CA . PRO A 1 92 ? 1.121 -5.486 -15.304 1.00 66.25 92 PRO A CA 1
ATOM 688 C C . PRO A 1 92 ? 1.598 -4.104 -15.787 1.00 66.25 92 PRO A C 1
ATOM 690 O O . PRO A 1 92 ? 1.767 -3.202 -14.968 1.00 66.25 92 PRO A O 1
ATOM 693 N N . PRO A 1 93 ? 1.818 -3.907 -17.100 1.00 65.38 93 PRO A N 1
ATOM 694 C CA . PRO A 1 93 ? 2.090 -2.580 -17.649 1.00 65.38 93 PRO A CA 1
ATOM 695 C C . PRO A 1 93 ? 0.872 -1.655 -17.482 1.00 65.38 93 PRO A C 1
ATOM 697 O O . PRO A 1 93 ? -0.267 -2.064 -17.698 1.00 65.38 93 PRO A O 1
ATOM 700 N N . ASP A 1 94 ? 1.117 -0.381 -17.177 1.00 52.12 94 ASP A N 1
ATOM 701 C CA . ASP A 1 94 ? 0.069 0.647 -17.025 1.00 52.12 94 ASP A CA 1
ATOM 702 C C . ASP A 1 94 ? -0.399 1.250 -18.366 1.00 52.12 94 ASP A C 1
ATOM 704 O O . ASP A 1 94 ? -1.101 2.262 -18.406 1.00 52.12 94 ASP A O 1
ATOM 708 N N . TYR A 1 95 ? 0.060 0.692 -19.481 1.00 63.66 95 TYR A N 1
ATOM 709 C CA . TYR A 1 95 ? -0.072 1.270 -20.810 1.00 63.66 95 TYR A CA 1
ATOM 710 C C . TYR A 1 95 ? -0.144 0.154 -21.859 1.00 63.66 95 TYR A C 1
ATOM 712 O O . TYR A 1 95 ? 0.465 -0.906 -21.692 1.00 63.66 95 TYR A O 1
ATOM 720 N N . PRO A 1 96 ? -0.866 0.386 -22.958 1.00 63.91 96 PRO A N 1
ATOM 721 C CA . PRO A 1 96 ? -0.769 -0.460 -24.137 1.00 63.91 96 PRO A CA 1
ATOM 722 C C . PRO A 1 96 ? 0.531 -0.161 -24.911 1.00 63.91 96 PRO A C 1
ATOM 724 O O . PRO A 1 96 ? 1.056 0.955 -24.858 1.00 63.91 96 PRO A O 1
ATOM 727 N N . GLU A 1 97 ? 1.084 -1.174 -25.591 1.00 64.75 97 GLU A N 1
ATOM 728 C CA . GLU A 1 97 ? 2.381 -1.089 -26.293 1.00 64.75 97 GLU A CA 1
ATOM 729 C C . GLU A 1 97 ? 2.443 0.045 -27.323 1.00 64.75 97 GLU A C 1
ATOM 731 O O . GLU A 1 97 ? 3.475 0.691 -27.474 1.00 64.75 97 GLU A O 1
ATOM 736 N N . ASP A 1 98 ? 1.330 0.335 -27.992 1.00 67.00 98 ASP A N 1
ATOM 737 C CA . ASP A 1 98 ? 1.209 1.388 -29.007 1.00 67.00 98 ASP A CA 1
ATOM 738 C C . ASP A 1 98 ? 1.411 2.808 -28.450 1.00 67.00 98 ASP A C 1
ATOM 740 O O . ASP A 1 98 ? 1.618 3.762 -29.201 1.00 67.00 98 ASP A O 1
ATOM 744 N N . GLN A 1 99 ? 1.363 2.962 -27.128 1.00 62.44 99 GLN A N 1
ATOM 745 C CA . GLN A 1 99 ? 1.587 4.227 -26.440 1.00 62.44 99 GLN A CA 1
ATOM 746 C C . GLN A 1 99 ? 3.018 4.403 -25.936 1.00 62.44 99 GLN A C 1
ATOM 748 O O . GLN A 1 99 ? 3.338 5.461 -25.379 1.00 62.44 99 GLN A O 1
ATOM 753 N N . LEU A 1 100 ? 3.864 3.393 -26.112 1.00 66.75 100 LEU A N 1
ATOM 754 C CA . LEU A 1 100 ? 5.251 3.427 -25.695 1.00 66.75 100 LEU A CA 1
ATOM 755 C C . LEU A 1 100 ? 6.122 4.083 -26.749 1.00 66.75 100 LEU A C 1
ATOM 757 O O . LEU A 1 100 ? 6.037 3.803 -27.943 1.00 66.75 100 LEU A O 1
ATOM 761 N N . LYS A 1 101 ? 7.018 4.948 -26.281 1.00 69.06 101 LYS A N 1
ATOM 762 C CA . LYS A 1 101 ? 8.097 5.453 -27.116 1.00 69.06 101 LYS A CA 1
ATOM 763 C C . LYS A 1 101 ? 9.239 4.442 -27.087 1.00 69.06 101 LYS A C 1
ATOM 765 O O . LYS A 1 101 ? 9.823 4.224 -26.023 1.00 69.06 101 LYS A O 1
ATOM 770 N N . ASP A 1 102 ? 9.557 3.864 -28.241 1.00 71.50 102 ASP A N 1
ATOM 771 C CA . ASP A 1 102 ? 10.793 3.106 -28.411 1.00 71.50 102 ASP A CA 1
ATOM 772 C C . ASP A 1 102 ? 11.979 4.077 -28.499 1.00 71.50 102 ASP A C 1
ATOM 774 O O . ASP A 1 102 ? 11.949 5.068 -29.239 1.00 71.50 102 ASP A O 1
ATOM 778 N N . LEU A 1 103 ? 12.991 3.842 -27.670 1.00 69.62 103 LEU A N 1
ATOM 779 C CA . LEU A 1 103 ? 14.191 4.670 -27.575 1.00 69.62 103 LEU A CA 1
ATOM 780 C C . LEU A 1 103 ? 15.426 4.012 -28.197 1.00 69.62 103 LEU A C 1
ATOM 782 O O . LEU A 1 103 ? 16.520 4.562 -28.055 1.00 69.62 103 LEU A O 1
ATOM 786 N N . THR A 1 104 ? 15.289 2.876 -28.884 1.00 70.56 104 THR A N 1
ATOM 787 C CA . THR A 1 104 ? 16.417 2.235 -29.570 1.00 70.56 104 THR A CA 1
ATOM 788 C C . THR A 1 104 ? 17.016 3.174 -30.615 1.00 70.56 104 THR A C 1
ATOM 790 O O . THR A 1 104 ? 16.393 3.493 -31.629 1.00 70.56 104 THR A O 1
ATOM 793 N N . MET A 1 105 ? 18.244 3.642 -30.385 1.00 58.03 105 MET A N 1
ATOM 794 C CA . MET A 1 105 ? 18.947 4.468 -31.364 1.00 58.03 105 MET A CA 1
ATOM 795 C C . MET A 1 105 ? 19.696 3.594 -32.371 1.00 58.03 105 MET A C 1
ATOM 797 O O . MET A 1 105 ? 20.587 2.846 -31.987 1.00 58.03 105 MET A O 1
ATOM 801 N N . GLY A 1 106 ? 19.382 3.737 -33.662 1.00 54.25 106 GLY A N 1
ATOM 802 C CA . GLY A 1 106 ? 20.191 3.177 -34.755 1.00 54.25 106 GLY A CA 1
ATOM 803 C C . GLY A 1 106 ? 20.168 1.650 -34.898 1.00 54.25 106 GLY A C 1
ATOM 804 O O . GLY A 1 106 ? 20.932 1.120 -35.699 1.00 54.25 106 GLY A O 1
ATOM 805 N N . VAL A 1 107 ? 19.299 0.957 -34.162 1.00 57.44 107 VAL A N 1
ATOM 806 C CA . VAL A 1 107 ? 19.052 -0.485 -34.276 1.00 57.44 107 VAL A CA 1
ATOM 807 C C . VAL A 1 107 ? 17.620 -0.654 -34.758 1.00 57.44 107 VAL A C 1
ATOM 809 O O . VAL A 1 107 ? 16.711 -0.112 -34.129 1.00 57.44 107 VAL A O 1
ATOM 812 N N . GLU A 1 108 ? 17.407 -1.357 -35.873 1.00 55.75 108 GLU A N 1
ATOM 813 C CA . GLU A 1 108 ? 16.041 -1.684 -36.285 1.00 55.75 108 GLU A CA 1
ATOM 814 C C . GLU A 1 108 ? 15.466 -2.728 -35.321 1.00 55.75 108 GLU A C 1
ATOM 816 O O . GLU A 1 108 ? 16.045 -3.814 -35.183 1.00 55.75 108 GLU A O 1
ATOM 821 N N . PRO A 1 109 ? 14.362 -2.418 -34.618 1.00 58.34 109 PRO A N 1
ATOM 822 C CA . PRO A 1 109 ? 13.728 -3.384 -33.744 1.00 58.34 109 PRO A CA 1
ATOM 823 C C . PRO A 1 109 ? 13.192 -4.534 -34.594 1.00 58.34 109 PRO A C 1
ATOM 825 O O . PRO A 1 109 ? 12.561 -4.332 -35.633 1.00 58.34 109 PRO A O 1
ATOM 828 N N . ARG A 1 110 ? 13.432 -5.764 -34.144 1.00 67.25 110 ARG A N 1
ATOM 829 C CA . ARG A 1 110 ? 12.762 -6.927 -34.718 1.00 67.25 110 ARG A CA 1
ATOM 830 C C . ARG A 1 110 ? 11.262 -6.793 -34.460 1.00 67.25 110 ARG A C 1
ATOM 832 O O . ARG A 1 110 ? 10.842 -6.558 -33.327 1.00 67.25 110 ARG A O 1
ATOM 839 N N . GLU A 1 111 ? 10.460 -7.005 -35.498 1.00 63.84 111 GLU A N 1
ATOM 840 C CA . GLU A 1 111 ? 9.022 -7.165 -35.320 1.00 63.84 111 GLU A CA 1
ATOM 841 C C . GLU A 1 111 ? 8.738 -8.443 -34.529 1.00 63.84 111 GLU A C 1
ATOM 843 O O . GLU A 1 111 ? 9.165 -9.543 -34.888 1.00 63.84 111 GLU A O 1
ATOM 848 N N . LEU A 1 112 ? 8.018 -8.276 -33.427 1.00 64.19 112 LEU A N 1
ATOM 849 C CA . LEU A 1 112 ? 7.559 -9.374 -32.593 1.00 64.19 112 LEU A CA 1
ATOM 850 C C . LEU A 1 112 ? 6.215 -9.871 -33.098 1.00 64.19 112 LEU A C 1
ATOM 852 O O . LEU A 1 112 ? 5.350 -9.078 -33.483 1.00 64.19 112 LEU A O 1
ATOM 856 N N . THR A 1 113 ? 6.017 -11.178 -33.005 1.00 73.12 113 THR A N 1
ATOM 857 C CA . THR A 1 113 ? 4.692 -11.777 -33.145 1.00 73.12 113 THR A CA 1
ATOM 858 C C . THR A 1 113 ? 3.782 -11.339 -31.993 1.00 73.12 113 THR A C 1
ATOM 860 O O . THR A 1 113 ? 4.249 -10.990 -30.907 1.00 73.12 113 THR A O 1
ATOM 863 N N . ASP A 1 114 ? 2.466 -11.378 -32.201 1.00 72.25 114 ASP A N 1
ATOM 864 C CA . ASP A 1 114 ? 1.496 -10.984 -31.168 1.00 72.25 114 ASP A CA 1
ATOM 865 C C . ASP A 1 114 ? 1.590 -11.861 -29.908 1.00 72.25 114 ASP A C 1
ATOM 867 O O . ASP A 1 114 ? 1.447 -11.369 -28.791 1.00 72.25 114 ASP A O 1
ATOM 871 N N . GLU A 1 115 ? 1.934 -13.141 -30.071 1.00 75.25 115 GLU A N 1
ATOM 872 C CA . GLU A 1 115 ? 2.167 -14.058 -28.952 1.00 75.25 115 GLU A CA 1
ATOM 873 C C . GLU A 1 115 ? 3.429 -13.685 -28.151 1.00 75.25 115 GLU A C 1
ATOM 875 O O . GLU A 1 115 ? 3.436 -13.755 -26.920 1.00 75.25 115 GLU A O 1
ATOM 880 N N . GLU A 1 116 ? 4.505 -13.255 -28.819 1.00 69.31 116 GLU A N 1
ATOM 881 C CA . GLU A 1 116 ? 5.717 -12.769 -28.147 1.00 69.31 116 GLU A CA 1
ATOM 882 C C . GLU A 1 116 ? 5.456 -11.461 -27.391 1.00 69.31 116 GLU A C 1
ATOM 884 O O . GLU A 1 116 ? 5.953 -11.301 -26.276 1.00 69.31 116 GLU A O 1
ATOM 889 N N . LYS A 1 117 ? 4.652 -10.552 -27.954 1.00 67.56 117 LYS A N 1
ATOM 890 C CA . LYS A 1 117 ? 4.232 -9.307 -27.286 1.00 67.56 117 LYS A CA 1
ATOM 891 C C . LYS A 1 117 ? 3.429 -9.595 -26.021 1.00 67.56 117 LYS A C 1
ATOM 893 O O . LYS A 1 117 ? 3.758 -9.102 -24.942 1.00 67.56 117 LYS A O 1
ATOM 898 N N . GLU A 1 118 ? 2.437 -10.479 -26.112 1.00 70.81 118 GLU A N 1
ATOM 899 C CA . GLU A 1 118 ? 1.622 -10.872 -24.959 1.00 70.81 118 GLU A CA 1
ATOM 900 C C . GLU A 1 118 ? 2.484 -11.495 -23.849 1.00 70.81 118 GLU A C 1
ATOM 902 O O . GLU A 1 118 ? 2.353 -11.166 -22.665 1.00 70.81 118 GLU A O 1
ATOM 907 N N . ARG A 1 119 ? 3.446 -12.345 -24.225 1.00 76.19 119 ARG A N 1
ATOM 908 C CA . ARG A 1 119 ? 4.360 -12.979 -23.270 1.00 76.19 119 ARG A CA 1
ATOM 909 C C . ARG A 1 119 ? 5.368 -12.002 -22.660 1.00 76.19 119 ARG A C 1
ATOM 911 O O . ARG A 1 119 ? 5.684 -12.183 -21.483 1.00 76.19 119 ARG A O 1
ATOM 918 N N . LYS A 1 120 ? 5.821 -10.957 -23.371 1.00 70.75 120 LYS A N 1
ATOM 919 C CA . LYS A 1 120 ? 6.723 -9.911 -22.829 1.00 70.75 120 LYS A CA 1
ATOM 920 C C . LYS A 1 120 ? 6.107 -9.145 -21.658 1.00 70.75 120 LYS A C 1
ATOM 922 O O . LYS A 1 120 ? 6.832 -8.706 -20.765 1.00 70.75 120 LYS A O 1
ATOM 927 N N . HIS A 1 121 ? 4.783 -9.025 -21.618 1.00 70.00 121 HIS A N 1
ATOM 928 C CA . HIS A 1 121 ? 4.062 -8.337 -20.545 1.00 70.00 121 HIS A CA 1
ATOM 929 C C . HIS A 1 121 ? 3.570 -9.253 -19.420 1.00 70.00 121 HIS A C 1
ATOM 931 O O . HIS A 1 121 ? 2.892 -8.799 -18.495 1.00 70.00 121 HIS A O 1
ATOM 937 N N . ARG A 1 122 ? 3.942 -10.536 -19.450 1.00 79.31 122 ARG A N 1
ATOM 938 C CA . ARG A 1 122 ? 3.518 -11.504 -18.443 1.00 79.31 122 ARG A CA 1
ATOM 939 C C . ARG A 1 122 ? 4.071 -11.172 -17.055 1.00 79.31 122 ARG A C 1
ATOM 941 O O . ARG A 1 122 ? 5.276 -10.999 -16.869 1.00 79.31 122 ARG A O 1
ATOM 948 N N . VAL A 1 123 ? 3.167 -11.173 -16.076 1.00 75.94 123 VAL A N 1
ATOM 949 C CA . VAL A 1 123 ? 3.473 -11.025 -14.648 1.00 75.94 123 VAL A CA 1
ATOM 950 C C . VAL A 1 123 ? 3.804 -12.376 -14.023 1.00 75.94 123 VAL A C 1
ATOM 952 O O . VAL A 1 123 ? 3.086 -13.359 -14.229 1.00 75.94 123 VAL A O 1
ATOM 955 N N . ILE A 1 124 ? 4.872 -12.414 -13.231 1.00 78.44 124 ILE A N 1
ATOM 956 C CA . ILE A 1 124 ? 5.284 -13.588 -12.463 1.00 78.44 124 ILE A CA 1
ATOM 957 C C . ILE A 1 124 ? 4.582 -13.547 -11.099 1.00 78.44 124 ILE A C 1
ATOM 959 O O . ILE A 1 124 ? 4.943 -12.744 -10.246 1.00 78.44 124 ILE A O 1
ATOM 963 N N . LYS A 1 125 ? 3.568 -14.402 -10.907 1.00 64.56 125 LYS A N 1
ATOM 964 C CA . LYS A 1 125 ? 2.704 -14.399 -9.709 1.00 64.56 125 LYS A CA 1
ATOM 965 C C . LYS A 1 125 ? 3.164 -15.330 -8.578 1.00 64.56 125 LYS A C 1
ATOM 967 O O . LYS A 1 125 ? 2.931 -15.022 -7.418 1.00 64.56 125 LYS A O 1
ATOM 972 N N . ASP A 1 126 ? 3.849 -16.429 -8.906 1.00 64.81 126 ASP A N 1
ATOM 973 C CA . ASP A 1 126 ? 4.107 -17.536 -7.963 1.00 64.81 126 ASP A CA 1
ATOM 974 C C . ASP A 1 126 ? 5.590 -17.723 -7.589 1.00 64.81 126 ASP A C 1
ATOM 976 O O . ASP A 1 126 ? 5.981 -18.769 -7.068 1.00 64.81 126 ASP A O 1
ATOM 980 N N . ALA A 1 127 ? 6.455 -16.752 -7.887 1.00 64.69 127 ALA A N 1
ATOM 981 C CA . ALA A 1 127 ? 7.882 -16.907 -7.620 1.00 64.69 127 ALA A CA 1
ATOM 982 C C . ALA A 1 127 ? 8.227 -16.581 -6.162 1.00 64.69 127 ALA A C 1
ATOM 984 O O . ALA A 1 127 ? 7.804 -15.560 -5.616 1.00 64.69 127 ALA A O 1
ATOM 985 N N . LYS A 1 128 ? 9.030 -17.437 -5.520 1.00 67.50 128 LYS A N 1
ATOM 986 C CA . LYS A 1 128 ? 9.512 -17.164 -4.163 1.00 67.50 128 LYS A CA 1
ATOM 987 C C . LYS A 1 128 ? 10.535 -16.028 -4.193 1.00 67.50 128 LYS A C 1
ATOM 989 O O . LYS A 1 128 ? 11.316 -15.884 -5.136 1.00 67.50 128 LYS A O 1
ATOM 994 N N . LYS A 1 129 ? 10.558 -15.235 -3.120 1.00 63.81 129 LYS A N 1
ATOM 995 C CA . LYS A 1 129 ? 11.503 -14.126 -2.936 1.00 63.81 129 LYS A CA 1
ATOM 996 C C . LYS A 1 129 ? 12.944 -14.606 -3.157 1.00 63.81 129 LYS A C 1
ATOM 998 O O . LYS A 1 129 ? 13.392 -15.549 -2.512 1.00 63.81 129 LYS A O 1
ATOM 1003 N N . GLY A 1 130 ? 13.667 -13.952 -4.064 1.00 66.06 130 GLY A N 1
ATOM 1004 C CA . GLY A 1 130 ? 15.063 -14.277 -4.390 1.00 66.06 130 GLY A CA 1
ATOM 1005 C C . GLY A 1 130 ? 15.253 -15.300 -5.512 1.00 66.06 130 GLY A C 1
ATOM 1006 O O . GLY A 1 130 ? 16.390 -15.499 -5.943 1.00 66.06 130 GLY A O 1
ATOM 1007 N N . GLU A 1 131 ? 14.187 -15.945 -5.996 1.00 80.50 131 GLU A N 1
ATOM 1008 C CA . GLU A 1 131 ? 14.277 -16.948 -7.066 1.00 80.50 131 GLU A CA 1
ATOM 1009 C C . GLU A 1 131 ? 14.110 -16.333 -8.461 1.00 80.50 131 GLU A C 1
ATOM 1011 O O . GLU A 1 131 ? 14.702 -16.821 -9.425 1.00 80.50 131 GLU A O 1
ATOM 1016 N N . THR A 1 132 ? 13.370 -15.231 -8.587 1.00 84.56 132 THR A N 1
ATOM 1017 C CA . THR A 1 132 ? 12.996 -14.677 -9.895 1.00 84.56 132 THR A CA 1
ATOM 1018 C C . THR A 1 132 ? 14.134 -13.933 -10.574 1.00 84.56 132 THR A C 1
ATOM 1020 O O . THR A 1 132 ? 14.356 -14.119 -11.769 1.00 84.56 132 THR A O 1
ATOM 1023 N N . PHE A 1 133 ? 14.901 -13.127 -9.833 1.00 86.12 133 PHE A N 1
ATOM 1024 C CA . PHE A 1 133 ? 16.110 -12.503 -10.372 1.00 86.12 133 PHE A CA 1
ATOM 1025 C C . PHE A 1 133 ? 17.115 -13.564 -10.825 1.00 86.12 133 PHE A C 1
ATOM 1027 O O . PHE A 1 133 ? 17.712 -13.452 -11.894 1.00 86.12 133 PHE A O 1
ATOM 1034 N N . LYS A 1 134 ? 17.259 -14.646 -10.052 1.00 87.19 134 LYS A N 1
ATOM 1035 C CA . LYS A 1 134 ? 18.111 -15.771 -10.436 1.00 87.19 134 LYS A CA 1
ATOM 1036 C C . LYS A 1 134 ? 17.628 -16.410 -11.742 1.00 87.19 134 LYS A C 1
ATOM 1038 O O . LYS A 1 134 ? 18.445 -16.581 -12.642 1.00 87.19 134 LYS A O 1
ATOM 1043 N N . ALA A 1 135 ? 16.327 -16.673 -11.873 1.00 88.06 135 ALA A N 1
ATOM 1044 C CA . ALA A 1 135 ? 15.732 -17.208 -13.098 1.00 88.06 135 ALA A CA 1
ATOM 1045 C C . ALA A 1 135 ? 15.920 -16.267 -14.304 1.00 88.06 135 ALA A C 1
ATOM 1047 O O . ALA A 1 135 ? 16.235 -16.726 -15.400 1.00 88.06 135 ALA A O 1
ATOM 1048 N N . LEU A 1 136 ? 15.801 -14.949 -14.104 1.00 89.75 136 LEU A N 1
ATOM 1049 C CA . LEU A 1 136 ? 16.088 -13.937 -15.127 1.00 89.75 136 LEU A CA 1
ATOM 1050 C C . LEU A 1 136 ? 17.537 -14.043 -15.615 1.00 89.75 136 LEU A C 1
ATOM 1052 O O . LEU A 1 136 ? 17.791 -14.091 -16.819 1.00 89.75 136 LEU A O 1
ATOM 1056 N N . ILE A 1 137 ? 18.496 -14.112 -14.690 1.00 89.94 137 ILE A N 1
ATOM 1057 C CA . ILE A 1 137 ? 19.922 -14.209 -15.025 1.00 89.94 137 ILE A CA 1
ATOM 1058 C C . ILE A 1 137 ? 20.256 -15.554 -15.684 1.00 89.94 137 ILE A C 1
ATOM 1060 O O . ILE A 1 137 ? 21.045 -15.585 -16.629 1.00 89.94 137 ILE A O 1
ATOM 1064 N N . GLU A 1 138 ? 19.678 -16.658 -15.210 1.00 89.50 138 GLU A N 1
ATOM 1065 C CA . GLU A 1 138 ? 19.831 -17.984 -15.823 1.00 89.50 138 GLU A CA 1
ATOM 1066 C C . GLU A 1 138 ? 19.300 -17.986 -17.254 1.00 89.50 138 GLU A C 1
ATOM 1068 O O . GLU A 1 138 ? 20.016 -18.406 -18.160 1.00 89.50 138 GLU A O 1
ATOM 1073 N N . ARG A 1 139 ? 18.130 -17.387 -17.492 1.00 88.88 139 ARG A N 1
ATOM 1074 C CA . ARG A 1 139 ? 17.559 -17.291 -18.834 1.00 88.88 139 ARG A CA 1
ATOM 1075 C C . ARG A 1 139 ? 18.445 -16.508 -19.802 1.00 88.88 139 ARG A C 1
ATOM 1077 O O . ARG A 1 139 ? 18.645 -16.939 -20.935 1.00 88.88 139 ARG A O 1
ATOM 1084 N N . ILE A 1 140 ? 19.008 -15.381 -19.361 1.00 88.12 140 ILE A N 1
ATOM 1085 C CA . ILE A 1 140 ? 19.966 -14.610 -20.170 1.00 88.12 140 ILE A CA 1
ATOM 1086 C C . ILE A 1 140 ? 21.182 -15.477 -20.523 1.00 88.12 140 ILE A C 1
ATOM 1088 O O . ILE A 1 140 ? 21.630 -15.470 -21.667 1.00 88.12 140 ILE A O 1
ATOM 1092 N N . LYS A 1 141 ? 21.719 -16.233 -19.558 1.00 87.88 141 LYS A N 1
ATOM 1093 C CA . LYS A 1 141 ? 22.879 -17.110 -19.783 1.00 87.88 141 LYS A CA 1
ATOM 1094 C C . LYS A 1 141 ? 22.571 -18.243 -20.759 1.00 87.88 141 LYS A C 1
ATOM 1096 O O . LYS A 1 141 ? 23.400 -18.511 -21.618 1.00 87.88 141 LYS A O 1
ATOM 1101 N N . GLU A 1 142 ? 21.408 -18.879 -20.639 1.00 86.81 142 GLU A N 1
ATOM 1102 C CA . GLU A 1 142 ? 20.970 -19.952 -21.540 1.00 86.81 142 GLU A CA 1
ATOM 1103 C C . GLU A 1 142 ? 20.927 -19.493 -22.996 1.00 86.81 142 GLU A C 1
ATOM 1105 O O . GLU A 1 142 ? 21.472 -20.163 -23.867 1.00 86.81 142 GLU A O 1
ATOM 1110 N N . ILE A 1 143 ? 20.309 -18.338 -23.258 1.00 84.00 143 ILE A N 1
ATOM 1111 C CA . ILE A 1 143 ? 20.164 -17.816 -24.623 1.00 84.00 143 ILE A CA 1
ATOM 1112 C C . ILE A 1 143 ? 21.530 -17.455 -25.204 1.00 84.00 143 ILE A C 1
ATOM 1114 O O . ILE A 1 143 ? 21.830 -17.813 -26.338 1.00 84.00 143 ILE A O 1
ATOM 1118 N N . LYS A 1 144 ? 22.393 -16.813 -24.408 1.00 82.25 144 LYS A N 1
ATOM 1119 C CA . LYS A 1 144 ? 23.766 -16.509 -24.830 1.00 82.25 144 LYS A CA 1
ATOM 1120 C C . LYS A 1 144 ? 24.568 -17.766 -25.157 1.00 82.25 144 LYS A C 1
ATOM 1122 O O . LYS A 1 144 ? 25.313 -17.776 -26.127 1.00 82.25 144 LYS A O 1
ATOM 1127 N N . ALA A 1 145 ? 24.412 -18.823 -24.360 1.00 82.75 145 ALA A N 1
ATOM 1128 C CA . ALA A 1 145 ? 25.121 -20.085 -24.554 1.00 82.75 145 ALA A CA 1
ATOM 1129 C C . ALA A 1 145 ? 24.640 -20.876 -25.781 1.00 82.75 145 ALA A C 1
ATOM 1131 O O . ALA A 1 145 ? 25.373 -21.734 -26.264 1.00 82.75 145 ALA A O 1
ATOM 1132 N N . ALA A 1 146 ? 23.424 -20.617 -26.271 1.00 80.12 146 ALA A N 1
ATOM 1133 C CA . ALA A 1 146 ? 22.904 -21.268 -27.468 1.00 80.12 146 ALA A CA 1
ATOM 1134 C C . ALA A 1 146 ? 23.584 -20.773 -28.757 1.00 80.12 146 ALA A C 1
ATOM 1136 O O . ALA A 1 146 ? 23.546 -21.493 -29.750 1.00 80.12 146 ALA A O 1
ATOM 1137 N N . GLU A 1 147 ? 24.184 -19.572 -28.736 1.00 76.88 147 GLU A N 1
ATOM 1138 C CA . GLU A 1 147 ? 24.850 -18.927 -29.883 1.00 76.88 147 GLU A CA 1
ATOM 1139 C C . GLU A 1 147 ? 24.009 -18.949 -31.178 1.00 76.88 147 GLU A C 1
ATOM 1141 O O . GLU A 1 147 ? 24.553 -18.961 -32.280 1.00 76.88 147 GLU A O 1
ATOM 1146 N N . ASP A 1 148 ? 22.677 -18.961 -31.047 1.00 78.25 148 ASP A N 1
ATOM 1147 C CA . ASP A 1 148 ? 21.735 -19.108 -32.158 1.00 78.25 148 ASP A CA 1
ATOM 1148 C C . ASP A 1 148 ? 21.457 -17.747 -32.825 1.00 78.25 148 ASP A C 1
ATOM 1150 O O . ASP A 1 148 ? 20.789 -16.897 -32.223 1.00 78.25 148 ASP A O 1
ATOM 1154 N N . PRO A 1 149 ? 21.917 -17.519 -34.070 1.00 71.31 149 PRO A N 1
ATOM 1155 C CA . PRO A 1 149 ? 21.721 -16.247 -34.765 1.00 71.31 149 PRO A CA 1
ATOM 1156 C C . PRO A 1 149 ? 20.256 -15.976 -35.140 1.00 71.31 149 PRO A C 1
ATOM 1158 O O . PRO A 1 149 ? 19.871 -14.820 -35.325 1.00 71.31 149 PRO A O 1
ATOM 1161 N N . GLU A 1 150 ? 19.432 -17.022 -35.255 1.00 75.62 150 GLU A N 1
ATOM 1162 C CA . GLU A 1 150 ? 18.006 -16.900 -35.585 1.00 75.62 150 GLU A CA 1
ATOM 1163 C C . GLU A 1 150 ? 17.167 -16.521 -34.352 1.00 75.62 150 GLU A C 1
ATOM 1165 O O . GLU A 1 150 ? 16.076 -15.950 -34.474 1.00 75.62 150 GLU A O 1
ATOM 1170 N N . ASN A 1 151 ? 17.704 -16.776 -33.153 1.00 75.56 151 ASN A N 1
ATOM 1171 C CA . ASN A 1 151 ? 17.069 -16.500 -31.867 1.00 75.56 151 ASN A CA 1
ATOM 1172 C C . ASN A 1 151 ? 18.004 -15.699 -30.944 1.00 75.56 151 ASN A C 1
ATOM 1174 O O . ASN A 1 151 ? 18.438 -16.209 -29.905 1.00 75.56 151 ASN A O 1
ATOM 1178 N N . PRO A 1 152 ? 18.313 -14.435 -31.287 1.00 80.31 152 PRO A N 1
ATOM 1179 C CA . PRO A 1 152 ? 19.241 -13.643 -30.500 1.00 80.31 152 PRO A CA 1
ATOM 1180 C C . PRO A 1 152 ? 18.694 -13.319 -29.108 1.00 80.31 152 PRO A C 1
ATOM 1182 O O . PRO A 1 152 ? 17.482 -13.328 -28.850 1.00 80.31 152 PRO A O 1
ATOM 1185 N N . LEU A 1 153 ? 19.605 -12.974 -28.194 1.00 83.75 153 LEU A N 1
ATOM 1186 C CA . LEU A 1 153 ? 19.205 -12.374 -26.929 1.00 83.75 153 LEU A CA 1
ATOM 1187 C C . LEU A 1 153 ? 18.493 -11.055 -27.222 1.00 83.75 153 LEU A C 1
ATOM 1189 O O . LEU A 1 153 ? 19.054 -10.164 -27.856 1.00 83.75 153 LEU A O 1
ATOM 1193 N N . GLU A 1 154 ? 17.276 -10.929 -26.711 1.00 82.75 154 GLU A N 1
ATOM 1194 C CA . GLU A 1 154 ? 16.553 -9.671 -26.681 1.00 82.75 154 GLU A CA 1
ATOM 1195 C C . GLU A 1 154 ? 16.282 -9.285 -25.240 1.00 82.75 154 GLU A C 1
ATOM 1197 O O . GLU A 1 154 ? 15.786 -10.096 -24.458 1.00 82.75 154 GLU A O 1
ATOM 1202 N N . LEU A 1 155 ? 16.560 -8.037 -24.891 1.00 86.50 155 LEU A N 1
ATOM 1203 C CA . LEU A 1 155 ? 16.175 -7.475 -23.606 1.00 86.50 155 LEU A CA 1
ATOM 1204 C C . LEU A 1 155 ? 15.120 -6.406 -23.834 1.00 86.50 155 LEU A C 1
ATOM 1206 O O . LEU A 1 155 ? 15.335 -5.486 -24.620 1.00 86.50 155 LEU A O 1
ATOM 1210 N N . LEU A 1 156 ? 14.002 -6.526 -23.123 1.00 85.56 156 LEU A N 1
ATOM 1211 C CA . LEU A 1 156 ? 13.024 -5.456 -23.000 1.00 85.56 156 LEU A CA 1
ATOM 1212 C C . LEU A 1 156 ? 13.311 -4.711 -21.699 1.00 85.56 156 LEU A C 1
ATOM 1214 O O . LEU A 1 156 ? 13.146 -5.270 -20.607 1.00 85.56 156 LEU A O 1
ATOM 1218 N N . LEU A 1 157 ? 13.751 -3.462 -21.826 1.00 85.81 157 LEU A N 1
ATOM 1219 C CA . LEU A 1 157 ? 13.954 -2.570 -20.698 1.00 85.81 157 LEU A CA 1
ATOM 1220 C C . LEU A 1 157 ? 12.833 -1.542 -20.646 1.00 85.81 157 LEU A C 1
ATOM 1222 O O . LEU A 1 157 ? 12.482 -0.938 -21.655 1.00 85.81 157 LEU A O 1
ATOM 1226 N N . GLU A 1 158 ? 12.308 -1.326 -19.451 1.00 81.38 158 GLU A N 1
ATOM 1227 C CA . GLU A 1 158 ? 11.347 -0.280 -19.158 1.00 81.38 158 GLU A CA 1
ATOM 1228 C C . GLU A 1 158 ? 12.024 0.828 -18.360 1.00 81.38 158 GLU A C 1
ATOM 1230 O O . GLU A 1 158 ? 12.600 0.598 -17.291 1.00 81.38 158 GLU A O 1
ATOM 1235 N N . ARG A 1 159 ? 11.942 2.046 -18.888 1.00 79.06 159 ARG A N 1
ATOM 1236 C CA . ARG A 1 159 ? 12.436 3.243 -18.222 1.00 79.06 159 ARG A CA 1
ATOM 1237 C C . ARG A 1 159 ? 11.312 3.908 -17.455 1.00 79.06 159 ARG A C 1
ATOM 1239 O O . ARG A 1 159 ? 10.332 4.365 -18.046 1.00 79.06 159 ARG A O 1
ATOM 1246 N N . HIS A 1 160 ? 11.512 4.035 -16.152 1.00 60.81 160 HIS A N 1
ATOM 1247 C CA . HIS A 1 160 ? 10.639 4.806 -15.285 1.00 60.81 160 HIS A CA 1
ATOM 1248 C C . HIS A 1 160 ? 11.334 6.045 -14.744 1.00 60.81 160 HIS A C 1
ATOM 1250 O O . HIS A 1 160 ? 12.492 5.993 -14.332 1.00 60.81 160 HIS A O 1
ATOM 1256 N N . GLY A 1 161 ? 10.589 7.146 -14.675 1.00 52.16 161 GLY A N 1
ATOM 1257 C CA . GLY A 1 161 ? 10.976 8.281 -13.852 1.00 52.16 161 GLY A CA 1
ATOM 1258 C C . GLY A 1 161 ? 10.986 7.920 -12.361 1.00 52.16 161 GLY A C 1
ATOM 1259 O O . GLY A 1 161 ? 10.339 6.965 -11.914 1.00 52.16 161 GLY A O 1
ATOM 1260 N N . TRP A 1 162 ? 11.694 8.739 -11.580 1.00 40.41 162 TRP A N 1
ATOM 1261 C CA . TRP A 1 162 ? 11.705 8.730 -10.107 1.00 40.41 162 TRP A CA 1
ATOM 1262 C C . TRP A 1 162 ? 10.287 8.713 -9.489 1.00 40.41 162 TRP A C 1
ATOM 1264 O O . TRP A 1 162 ? 10.077 8.146 -8.420 1.00 40.41 162 TRP A O 1
ATOM 1274 N N . ASP A 1 163 ? 9.305 9.253 -10.215 1.00 46.38 163 ASP A N 1
ATOM 1275 C CA . ASP A 1 163 ? 7.895 9.431 -9.841 1.00 46.38 163 ASP A CA 1
ATOM 1276 C C . ASP A 1 163 ? 7.023 8.148 -9.901 1.00 46.38 163 ASP A C 1
ATOM 1278 O O . ASP A 1 163 ? 5.805 8.191 -9.789 1.00 46.38 163 ASP A O 1
ATOM 1282 N N . SER A 1 164 ? 7.612 6.968 -10.106 1.00 41.97 164 SER A N 1
ATOM 1283 C CA . SER A 1 164 ? 6.863 5.704 -10.279 1.00 41.97 164 SER A CA 1
ATOM 1284 C C . SER A 1 164 ? 6.668 4.87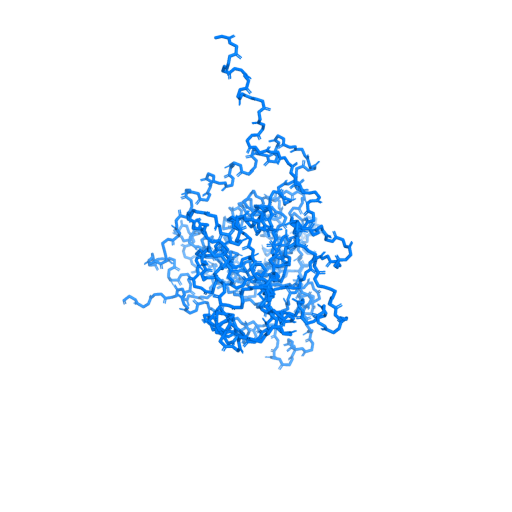6 -8.999 1.00 41.97 164 SER A C 1
ATOM 1286 O O . SER A 1 164 ? 6.016 3.835 -9.041 1.00 41.97 164 SER A O 1
ATOM 1288 N N . ARG A 1 165 ? 7.230 5.317 -7.868 1.00 50.81 165 ARG A N 1
ATOM 1289 C CA . ARG A 1 165 ? 7.229 4.590 -6.583 1.00 50.81 165 ARG A CA 1
ATOM 1290 C C . ARG A 1 165 ? 6.049 5.005 -5.698 1.00 50.81 165 ARG A C 1
ATOM 1292 O O . ARG A 1 165 ? 5.468 6.064 -5.909 1.00 50.81 165 ARG A O 1
ATOM 1299 N N . ALA A 1 166 ? 5.820 4.286 -4.595 1.00 43.12 166 ALA A N 1
ATOM 1300 C CA . ALA A 1 166 ? 4.925 4.698 -3.502 1.00 43.12 166 ALA A CA 1
ATOM 1301 C C . ALA A 1 166 ? 5.386 5.969 -2.751 1.00 43.12 166 ALA A C 1
ATOM 1303 O O . ALA A 1 166 ? 4.950 6.195 -1.632 1.00 43.12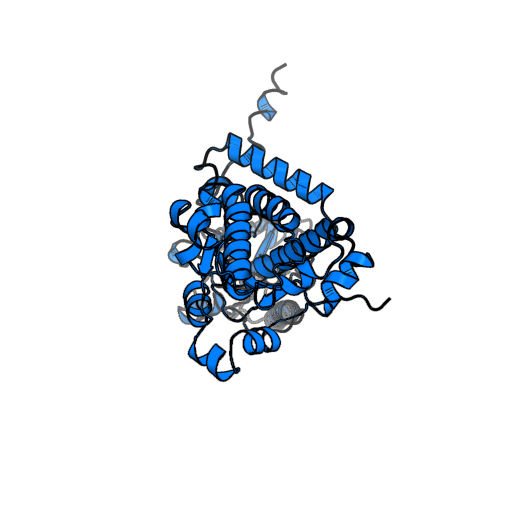 166 ALA A O 1
ATOM 1304 N N . ASN A 1 167 ? 6.264 6.781 -3.351 1.00 53.34 167 ASN A N 1
ATOM 1305 C CA . ASN A 1 167 ? 6.719 8.122 -2.967 1.00 53.34 167 ASN A CA 1
ATOM 1306 C C . ASN A 1 167 ? 6.568 9.118 -4.143 1.00 53.34 167 ASN A C 1
ATOM 1308 O O . ASN A 1 167 ? 7.234 10.146 -4.187 1.00 53.34 167 ASN A O 1
ATOM 1312 N N . SER A 1 168 ? 5.696 8.804 -5.107 1.00 60.28 168 SER A N 1
ATOM 1313 C CA . SER A 1 168 ? 5.464 9.586 -6.322 1.00 60.28 168 SER A CA 1
ATOM 1314 C C . SER A 1 168 ? 5.011 11.020 -6.018 1.00 60.28 168 SER A C 1
ATOM 1316 O O . SER A 1 168 ? 4.067 11.237 -5.250 1.00 60.28 168 SER A O 1
ATOM 1318 N N . LEU A 1 169 ? 5.660 11.994 -6.668 1.00 64.38 169 LEU A N 1
ATOM 1319 C CA . LEU A 1 169 ? 5.228 13.386 -6.817 1.00 64.38 169 LEU A CA 1
ATOM 1320 C C . LEU A 1 169 ? 3.753 13.457 -7.230 1.00 64.38 169 LEU A C 1
ATOM 1322 O O . LEU A 1 169 ? 3.037 14.330 -6.748 1.00 64.38 169 LEU A O 1
ATOM 1326 N N . GLY A 1 170 ? 3.279 12.509 -8.047 1.00 67.69 170 GLY A N 1
ATOM 1327 C CA . GLY A 1 170 ? 1.875 12.399 -8.449 1.00 67.69 170 GLY A CA 1
ATOM 1328 C C . GLY A 1 170 ? 0.864 12.466 -7.293 1.00 67.69 170 GLY A C 1
ATOM 1329 O O . GLY A 1 170 ? -0.176 13.107 -7.439 1.00 67.69 170 GLY A O 1
ATOM 1330 N N . ARG A 1 171 ? 1.171 11.882 -6.127 1.00 74.44 171 ARG A N 1
ATOM 1331 C CA . ARG A 1 171 ? 0.274 11.909 -4.950 1.00 74.44 171 ARG A CA 1
ATOM 1332 C C . ARG A 1 171 ? 0.324 13.227 -4.190 1.00 74.44 171 ARG A C 1
ATOM 1334 O O . ARG A 1 171 ? -0.689 13.711 -3.692 1.00 74.44 171 ARG A O 1
ATOM 1341 N N . PHE A 1 172 ? 1.501 13.840 -4.139 1.00 77.44 172 PHE A N 1
ATOM 1342 C CA . PHE A 1 172 ? 1.651 15.181 -3.587 1.00 77.44 172 PHE A CA 1
ATOM 1343 C C . PHE A 1 172 ? 0.922 16.197 -4.475 1.00 77.44 172 PHE A C 1
ATOM 1345 O O . PHE A 1 172 ? 0.218 17.053 -3.960 1.00 77.44 172 PHE A O 1
ATOM 1352 N N . LEU A 1 173 ? 0.998 16.043 -5.803 1.00 73.25 173 LEU A N 1
ATOM 1353 C CA . LEU A 1 173 ? 0.261 16.863 -6.767 1.00 73.25 173 LEU A CA 1
ATOM 1354 C C . LEU A 1 173 ? -1.255 16.696 -6.640 1.00 73.25 173 LEU A C 1
ATOM 1356 O O . LEU A 1 173 ? -1.986 17.665 -6.831 1.00 73.25 173 LEU A O 1
ATOM 1360 N N . SER A 1 174 ? -1.752 15.488 -6.351 1.00 77.44 174 SER A N 1
ATOM 1361 C CA . SER A 1 174 ? -3.196 15.265 -6.235 1.00 77.44 174 SER A CA 1
ATOM 1362 C C . SER A 1 174 ? -3.813 15.936 -5.012 1.00 77.44 174 SER A C 1
ATOM 1364 O O . SER A 1 174 ? -4.972 16.328 -5.083 1.00 77.44 174 SER A O 1
ATOM 1366 N N . VAL A 1 175 ? -3.064 16.086 -3.913 1.00 80.69 175 VAL A N 1
ATOM 1367 C CA . VAL A 1 175 ? -3.582 16.706 -2.678 1.00 80.69 175 VAL A CA 1
ATOM 1368 C C . VAL A 1 175 ? -3.370 18.220 -2.610 1.00 80.69 175 VAL A C 1
ATOM 1370 O O . VAL A 1 175 ? -3.959 18.877 -1.760 1.00 80.69 175 VAL A O 1
ATOM 1373 N N . THR A 1 176 ? -2.550 18.783 -3.497 1.00 78.25 176 THR A N 1
ATOM 1374 C CA . THR A 1 176 ? -2.259 20.227 -3.577 1.00 78.25 176 THR A CA 1
ATOM 1375 C C . THR A 1 176 ? -2.938 20.900 -4.769 1.00 78.25 176 THR A C 1
ATOM 1377 O O . THR A 1 176 ? -2.499 21.962 -5.207 1.00 78.25 176 THR A O 1
ATOM 1380 N N . ASP A 1 177 ? -3.951 20.266 -5.369 1.00 77.31 177 ASP A N 1
ATOM 1381 C CA . ASP A 1 177 ? -4.608 20.742 -6.596 1.00 77.31 177 ASP A CA 1
ATOM 1382 C C . ASP A 1 177 ? -3.613 21.064 -7.729 1.00 77.31 177 ASP A C 1
ATOM 1384 O O . ASP A 1 177 ? -3.819 21.960 -8.551 1.00 77.31 177 ASP A O 1
ATOM 1388 N N . LYS A 1 178 ? -2.512 20.301 -7.787 1.00 70.06 178 LYS A N 1
ATOM 1389 C CA . LYS A 1 178 ? -1.400 20.452 -8.738 1.00 70.06 178 LYS A CA 1
ATOM 1390 C C . LYS A 1 178 ? -0.636 21.777 -8.607 1.00 70.06 178 LYS A C 1
ATOM 1392 O O . LYS A 1 178 ? 0.066 22.181 -9.539 1.00 70.06 178 LYS A O 1
ATOM 1397 N N . ILE A 1 179 ? -0.721 22.448 -7.458 1.00 71.94 179 ILE A N 1
ATOM 1398 C CA . ILE A 1 179 ? 0.067 23.648 -7.164 1.00 71.94 179 ILE A CA 1
ATOM 1399 C C . ILE A 1 179 ? 1.508 23.226 -6.861 1.00 71.94 179 ILE A C 1
ATOM 1401 O O . ILE A 1 179 ? 1.811 22.636 -5.824 1.00 71.94 179 ILE A O 1
ATOM 1405 N N . ILE A 1 180 ? 2.425 23.531 -7.782 1.00 67.94 180 ILE A N 1
ATOM 1406 C CA . ILE A 1 180 ? 3.817 23.049 -7.733 1.00 67.94 180 ILE A CA 1
ATOM 1407 C C . ILE A 1 180 ? 4.552 23.497 -6.466 1.00 67.94 180 ILE A C 1
ATOM 1409 O O . ILE A 1 180 ? 5.247 22.692 -5.856 1.00 67.94 180 ILE A O 1
ATOM 1413 N N . VAL A 1 181 ? 4.406 24.758 -6.052 1.00 68.38 181 VAL A N 1
ATOM 1414 C CA . VAL A 1 181 ? 5.117 25.288 -4.874 1.00 68.38 181 VAL A CA 1
ATOM 1415 C C . VAL A 1 181 ? 4.716 24.529 -3.607 1.00 68.38 181 VAL A C 1
ATOM 1417 O O . VAL A 1 181 ? 5.585 24.070 -2.868 1.00 68.38 181 VAL A O 1
ATOM 1420 N N . ASP A 1 182 ? 3.415 24.323 -3.410 1.00 75.50 182 ASP A N 1
ATOM 1421 C CA . ASP A 1 182 ? 2.877 23.602 -2.254 1.00 75.50 182 ASP A CA 1
ATOM 1422 C C . ASP A 1 182 ? 3.264 22.122 -2.295 1.00 75.50 182 ASP A C 1
ATOM 1424 O O . ASP A 1 182 ? 3.655 21.547 -1.282 1.00 75.50 182 ASP A O 1
ATOM 1428 N N . THR A 1 183 ? 3.247 21.530 -3.492 1.00 74.88 183 THR A N 1
ATOM 1429 C CA . THR A 1 183 ? 3.691 20.151 -3.737 1.00 74.88 183 THR A CA 1
ATOM 1430 C C . THR A 1 183 ? 5.145 19.955 -3.328 1.00 74.88 183 THR A C 1
ATOM 1432 O O . THR A 1 183 ? 5.457 19.025 -2.590 1.00 74.88 183 THR A O 1
ATOM 1435 N N . MET A 1 184 ? 6.037 20.840 -3.778 1.00 69.88 184 MET A N 1
ATOM 1436 C CA . MET A 1 184 ? 7.459 20.773 -3.441 1.00 69.88 184 MET A CA 1
ATOM 1437 C C . MET A 1 184 ? 7.685 21.000 -1.945 1.00 69.88 184 MET A C 1
ATOM 1439 O O . MET A 1 184 ? 8.526 20.335 -1.348 1.00 69.88 184 MET A O 1
ATOM 1443 N N . GLY A 1 185 ? 6.909 21.892 -1.321 1.00 76.56 185 GLY A N 1
ATOM 1444 C CA . GLY A 1 185 ? 6.944 22.100 0.124 1.00 76.56 185 GLY A CA 1
ATOM 1445 C C . GLY A 1 185 ? 6.509 20.865 0.917 1.00 76.56 185 GLY A C 1
ATOM 1446 O O . GLY A 1 185 ? 7.136 20.534 1.922 1.00 76.56 185 GLY A O 1
ATOM 1447 N N . LEU A 1 186 ? 5.460 20.167 0.474 1.00 81.19 186 LEU A N 1
ATOM 1448 C CA . LEU A 1 186 ? 4.986 18.938 1.113 1.00 81.19 186 LEU A CA 1
ATOM 1449 C C . LEU A 1 186 ? 5.969 17.778 0.902 1.00 81.19 186 LEU A C 1
ATOM 1451 O O . LEU A 1 186 ? 6.260 17.051 1.847 1.00 81.19 186 LEU A O 1
ATOM 1455 N N . LEU A 1 187 ? 6.540 17.657 -0.299 1.00 77.62 187 LEU A N 1
ATOM 1456 C CA . LEU A 1 187 ? 7.555 16.652 -0.608 1.00 77.62 187 LEU A CA 1
ATOM 1457 C C . LEU A 1 187 ? 8.837 16.861 0.211 1.00 77.62 187 LEU A C 1
ATOM 1459 O O . LEU A 1 187 ? 9.361 15.902 0.764 1.00 77.62 187 LEU A O 1
ATOM 1463 N N . GLN A 1 188 ? 9.318 18.102 0.353 1.00 76.81 188 GLN A N 1
ATOM 1464 C CA . GLN A 1 188 ? 10.482 18.391 1.198 1.00 76.81 188 GLN A CA 1
ATOM 1465 C C . GLN A 1 188 ? 10.223 17.989 2.654 1.00 76.81 188 GLN A C 1
ATOM 1467 O O . GLN A 1 188 ? 11.040 17.298 3.251 1.00 76.81 188 GLN A O 1
ATOM 1472 N N . LYS A 1 189 ? 9.054 18.350 3.204 1.00 82.44 189 LYS A N 1
ATOM 1473 C CA . LYS A 1 189 ? 8.656 17.935 4.559 1.00 82.44 189 LYS A CA 1
ATOM 1474 C C . LYS A 1 189 ? 8.592 16.416 4.703 1.00 82.44 189 LYS A C 1
ATOM 1476 O O . LYS A 1 189 ? 8.889 15.911 5.781 1.00 82.44 189 LYS A O 1
ATOM 1481 N N . HIS A 1 190 ? 8.194 15.710 3.646 1.00 82.62 190 HIS A N 1
ATOM 1482 C CA . HIS A 1 190 ? 8.184 14.255 3.628 1.00 82.62 190 HIS A CA 1
ATOM 1483 C C . HIS A 1 190 ? 9.581 13.650 3.693 1.00 82.62 190 HIS A C 1
ATOM 1485 O O . HIS A 1 190 ? 9.812 12.740 4.486 1.00 82.62 190 HIS A O 1
ATOM 1491 N N . GLU A 1 191 ? 10.518 14.169 2.905 1.00 72.94 191 GLU A N 1
ATOM 1492 C CA . GLU A 1 191 ? 11.905 13.704 2.937 1.00 72.94 191 GLU A CA 1
ATOM 1493 C C . GLU A 1 191 ? 12.572 14.023 4.284 1.00 72.94 191 GLU A C 1
ATOM 1495 O O . GLU A 1 191 ? 13.178 13.132 4.880 1.00 72.94 191 GLU A O 1
ATOM 1500 N N . ASP A 1 192 ? 12.369 15.232 4.822 1.00 74.94 192 ASP A N 1
ATOM 1501 C CA . ASP A 1 192 ? 12.876 15.628 6.145 1.00 74.94 192 ASP A CA 1
ATOM 1502 C C . ASP A 1 192 ? 12.316 14.716 7.252 1.00 74.94 192 ASP A C 1
ATOM 1504 O O . ASP A 1 192 ? 13.038 14.261 8.142 1.00 74.94 192 ASP A O 1
ATOM 1508 N N . TRP A 1 193 ? 11.013 14.413 7.193 1.00 82.94 193 TRP A N 1
ATOM 1509 C CA . TRP A 1 193 ? 10.380 13.483 8.122 1.00 82.94 193 TRP A CA 1
ATOM 1510 C C . TRP A 1 193 ? 10.943 12.070 7.971 1.00 82.94 193 TRP A C 1
ATOM 1512 O O . TRP A 1 193 ? 11.239 11.434 8.979 1.00 82.94 193 TRP A O 1
ATOM 1522 N N . LYS A 1 194 ? 11.134 11.577 6.741 1.00 72.12 194 LYS A N 1
ATOM 1523 C CA . LYS A 1 194 ? 11.703 10.245 6.509 1.00 72.12 194 LYS A CA 1
ATOM 1524 C C . LYS A 1 194 ? 13.113 10.118 7.069 1.00 72.12 194 LYS A C 1
ATOM 1526 O O . LYS A 1 194 ? 13.425 9.084 7.653 1.00 72.12 194 LYS A O 1
ATOM 1531 N N . GLU A 1 195 ? 13.944 11.141 6.904 1.00 66.81 195 GLU A N 1
ATOM 1532 C CA . GLU A 1 195 ? 15.297 11.164 7.461 1.00 66.81 195 GLU A CA 1
ATOM 1533 C C . GLU A 1 195 ? 15.285 11.153 8.995 1.00 66.81 195 GLU A C 1
ATOM 1535 O O . GLU A 1 195 ? 16.106 10.479 9.611 1.00 66.81 195 GLU A O 1
ATOM 1540 N N .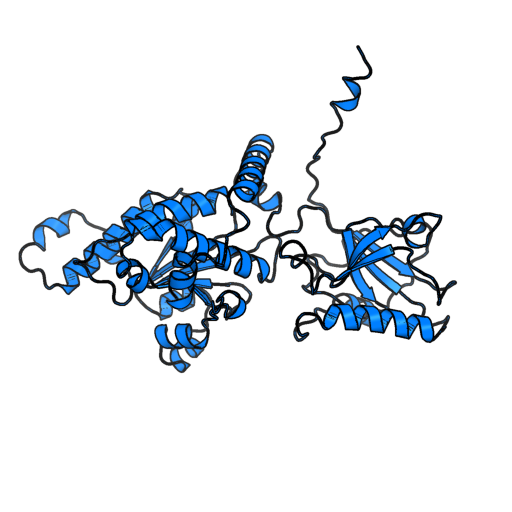 ALA A 1 196 ? 14.333 11.852 9.618 1.00 72.88 196 ALA A N 1
ATOM 1541 C CA . ALA A 1 196 ? 14.214 11.903 11.073 1.00 72.88 196 ALA A CA 1
ATOM 1542 C C . ALA A 1 196 ? 13.547 10.659 11.690 1.00 72.88 196 ALA A C 1
ATOM 1544 O O . ALA A 1 196 ? 13.860 10.291 12.821 1.00 72.88 196 ALA A O 1
ATOM 1545 N N . TYR A 1 197 ? 12.594 10.044 10.985 1.00 72.94 197 TYR A N 1
ATOM 1546 C CA . TYR A 1 197 ? 11.742 8.973 11.509 1.00 72.94 197 TYR A CA 1
ATOM 1547 C C . TYR A 1 197 ? 12.287 7.569 11.221 1.00 72.94 197 TYR A C 1
ATOM 1549 O O . TYR A 1 197 ? 11.943 6.621 11.925 1.00 72.94 197 TYR A O 1
ATOM 1557 N N . PHE A 1 198 ? 13.138 7.420 10.199 1.00 69.62 198 PHE A N 1
ATOM 1558 C CA . PHE A 1 198 ? 13.738 6.142 9.822 1.00 69.62 198 PHE A CA 1
ATOM 1559 C C . PHE A 1 198 ? 15.267 6.142 9.995 1.00 69.62 198 PHE A C 1
ATOM 1561 O O . PHE A 1 198 ? 15.912 7.161 9.767 1.00 69.62 198 PHE A O 1
ATOM 1568 N N . PRO A 1 199 ? 15.879 4.981 10.301 1.00 68.00 199 PRO A N 1
ATOM 1569 C CA . PRO A 1 199 ? 15.248 3.672 10.482 1.00 68.00 199 PRO A CA 1
ATOM 1570 C C . PRO A 1 199 ? 14.497 3.559 11.817 1.00 68.00 199 PRO A C 1
ATOM 1572 O O . PRO A 1 199 ? 14.947 4.073 12.835 1.00 68.00 199 PRO A O 1
ATOM 1575 N N . ILE A 1 200 ? 13.370 2.844 11.810 1.00 73.94 200 ILE A N 1
ATOM 1576 C CA . ILE A 1 200 ? 12.693 2.447 13.048 1.00 73.94 200 ILE A CA 1
ATOM 1577 C C . ILE A 1 200 ? 13.478 1.275 13.641 1.00 73.94 200 ILE A C 1
ATOM 1579 O O . ILE A 1 200 ? 13.691 0.268 12.960 1.00 73.94 200 ILE A O 1
ATOM 1583 N N . ASP A 1 201 ? 13.917 1.406 14.892 1.00 75.25 201 ASP A N 1
ATOM 1584 C CA . ASP A 1 201 ? 14.637 0.344 15.591 1.00 75.25 201 ASP A CA 1
ATOM 1585 C C . ASP A 1 201 ? 13.678 -0.786 15.984 1.00 75.25 201 ASP A C 1
ATOM 1587 O O . ASP A 1 201 ? 12.968 -0.721 16.986 1.00 75.25 201 ASP A O 1
ATOM 1591 N N . LEU A 1 202 ? 13.666 -1.851 15.183 1.00 75.12 202 LEU A N 1
ATOM 1592 C CA . LEU A 1 202 ? 12.859 -3.036 15.460 1.00 75.12 202 LEU A CA 1
ATOM 1593 C C . LEU A 1 202 ? 13.340 -3.804 16.698 1.00 75.12 202 LEU A C 1
ATOM 1595 O O . LEU A 1 202 ? 12.613 -4.668 17.163 1.00 75.12 202 LEU A O 1
ATOM 1599 N N . THR A 1 203 ? 14.522 -3.531 17.255 1.00 77.50 203 THR A N 1
ATOM 1600 C CA . THR A 1 203 ? 14.998 -4.213 18.471 1.00 77.50 203 THR A CA 1
ATOM 1601 C C . THR A 1 203 ? 14.469 -3.583 19.762 1.00 77.50 203 THR A C 1
ATOM 1603 O O . THR A 1 203 ? 14.647 -4.153 20.840 1.00 77.50 203 THR A O 1
ATOM 1606 N N . GLU A 1 204 ? 13.774 -2.444 19.663 1.00 82.94 204 GLU A N 1
ATOM 1607 C CA . GLU A 1 204 ? 13.204 -1.729 20.803 1.00 82.94 204 GLU A CA 1
ATOM 1608 C C . GLU A 1 204 ? 12.188 -2.616 21.562 1.00 82.94 204 GLU A C 1
ATOM 1610 O O . GLU A 1 204 ? 11.189 -3.053 20.977 1.00 82.94 204 GLU A O 1
ATOM 1615 N N . PRO A 1 205 ? 12.396 -2.900 22.869 1.00 88.06 205 PRO A N 1
ATOM 1616 C CA . PRO A 1 205 ? 11.565 -3.855 23.605 1.00 88.06 205 PRO A CA 1
ATOM 1617 C C . PRO A 1 205 ? 10.077 -3.497 23.653 1.00 88.06 205 PRO A C 1
ATOM 1619 O O . PRO A 1 205 ? 9.231 -4.389 23.585 1.00 88.06 205 PRO A O 1
ATOM 1622 N N . SER A 1 206 ? 9.747 -2.208 23.759 1.00 88.56 206 SER A N 1
ATOM 1623 C CA . SER A 1 206 ? 8.360 -1.739 23.801 1.00 88.56 206 SER A CA 1
ATOM 1624 C C . SER A 1 206 ? 7.666 -1.915 22.451 1.00 88.56 206 SER A C 1
ATOM 1626 O O . SER A 1 206 ? 6.552 -2.432 22.412 1.00 88.56 206 SER A O 1
ATOM 1628 N N . LEU A 1 207 ? 8.340 -1.610 21.338 1.00 85.69 207 LEU A N 1
ATOM 1629 C CA . LEU A 1 207 ? 7.831 -1.886 19.994 1.00 85.69 207 LEU A CA 1
ATOM 1630 C C . LEU A 1 207 ? 7.659 -3.394 19.753 1.00 85.69 207 LEU A C 1
ATOM 1632 O O . LEU A 1 207 ? 6.627 -3.821 19.234 1.00 85.69 207 LEU A O 1
ATOM 1636 N N . GLN A 1 208 ? 8.620 -4.216 20.183 1.00 87.00 208 GLN A N 1
ATOM 1637 C CA . GLN A 1 208 ? 8.519 -5.677 20.103 1.00 87.00 208 GLN A CA 1
ATOM 1638 C C . GLN A 1 208 ? 7.325 -6.222 20.892 1.00 87.00 208 GLN A C 1
ATOM 1640 O O . GLN A 1 208 ? 6.655 -7.146 20.434 1.00 87.00 208 GLN A O 1
ATOM 1645 N N . GLU A 1 209 ? 7.017 -5.646 22.054 1.00 89.44 209 GLU A N 1
ATOM 1646 C CA . GLU A 1 209 ? 5.813 -5.987 22.810 1.00 89.44 209 GLU A CA 1
ATOM 1647 C C . GLU A 1 209 ? 4.539 -5.668 22.011 1.00 89.44 209 GLU A C 1
ATOM 1649 O O . GLU A 1 209 ? 3.663 -6.525 21.898 1.00 89.44 209 GLU A O 1
ATOM 1654 N N . ILE A 1 210 ? 4.456 -4.481 21.395 1.00 89.75 210 ILE A N 1
ATOM 1655 C CA . ILE A 1 210 ? 3.312 -4.084 20.555 1.00 89.75 210 ILE A CA 1
ATOM 1656 C C . ILE A 1 210 ? 3.106 -5.056 19.386 1.00 89.75 210 ILE A C 1
ATOM 1658 O O . ILE A 1 210 ? 1.975 -5.481 19.126 1.00 89.75 210 ILE A O 1
ATOM 1662 N N . LEU A 1 211 ? 4.192 -5.431 18.704 1.00 87.19 211 LEU A N 1
ATOM 1663 C CA . LEU A 1 211 ? 4.157 -6.376 17.587 1.00 87.19 211 LEU A CA 1
ATOM 1664 C C . LEU A 1 211 ? 3.717 -7.776 18.050 1.00 87.19 211 LEU A C 1
ATOM 1666 O O . LEU A 1 211 ? 2.814 -8.356 17.449 1.00 87.19 211 LEU A O 1
ATOM 1670 N N . LYS A 1 212 ? 4.268 -8.283 19.163 1.00 88.00 212 LYS A N 1
ATOM 1671 C CA . LYS A 1 212 ? 3.922 -9.599 19.742 1.00 88.00 212 LYS A CA 1
ATOM 1672 C C . LYS A 1 212 ? 2.480 -9.679 20.237 1.00 88.00 212 LYS A C 1
ATOM 1674 O O . LYS A 1 212 ? 1.858 -10.734 20.150 1.00 88.00 212 LYS A O 1
ATOM 1679 N N . LEU A 1 213 ? 1.927 -8.576 20.743 1.00 89.38 213 LEU A N 1
ATOM 1680 C CA . LEU A 1 213 ? 0.523 -8.517 21.153 1.00 89.38 213 LEU A CA 1
ATOM 1681 C C . LEU A 1 213 ? -0.440 -8.601 19.960 1.00 89.38 213 LEU A C 1
ATOM 1683 O O . LEU A 1 213 ? -1.633 -8.846 20.162 1.00 89.38 213 LEU A O 1
ATOM 1687 N N . GLY A 1 214 ? 0.037 -8.407 18.725 1.00 88.75 214 GLY A N 1
ATOM 1688 C CA . GLY A 1 214 ? -0.803 -8.414 17.529 1.00 88.75 214 GLY A CA 1
ATOM 1689 C C . GLY A 1 214 ? -1.869 -7.322 17.594 1.00 88.75 214 GLY A C 1
ATOM 1690 O O . GLY A 1 214 ? -3.049 -7.589 17.362 1.00 88.75 214 GLY A O 1
ATOM 1691 N N . ILE A 1 215 ? -1.471 -6.121 18.030 1.00 90.94 215 ILE A N 1
ATOM 1692 C CA . ILE A 1 215 ? -2.332 -4.928 18.024 1.00 90.94 215 ILE A CA 1
ATOM 1693 C C . ILE A 1 215 ? -2.609 -4.485 16.590 1.00 90.94 215 ILE A C 1
ATOM 1695 O O . ILE A 1 215 ? -3.724 -4.076 16.272 1.00 90.94 215 ILE A O 1
ATOM 1699 N N . VAL A 1 216 ? -1.589 -4.585 15.740 1.00 92.12 216 VAL A N 1
ATOM 1700 C CA . VAL A 1 216 ? -1.638 -4.252 14.320 1.00 92.12 216 VAL A CA 1
ATOM 1701 C C . VAL A 1 216 ? -1.301 -5.505 13.525 1.00 92.12 216 VAL A C 1
ATOM 1703 O O . VAL A 1 216 ? -0.382 -6.237 13.894 1.00 92.12 216 VAL A O 1
ATOM 1706 N N . SER A 1 217 ? -2.039 -5.758 12.449 1.00 90.75 217 SER A N 1
ATOM 1707 C CA . SER A 1 217 ? -1.749 -6.859 11.526 1.00 90.75 217 SER A CA 1
ATOM 1708 C C . SER A 1 217 ? -2.176 -6.532 10.100 1.00 90.75 217 SER A C 1
ATOM 1710 O O . SER A 1 217 ? -3.008 -5.653 9.866 1.00 90.75 217 SER A O 1
ATOM 1712 N N . GLU A 1 218 ? -1.609 -7.263 9.149 1.00 88.81 218 GLU A N 1
ATOM 1713 C CA . GLU A 1 218 ? -1.998 -7.233 7.745 1.00 88.81 218 GLU A CA 1
ATOM 1714 C C . GLU A 1 218 ? -3.169 -8.176 7.477 1.00 88.81 218 GLU A C 1
ATOM 1716 O O . GLU A 1 218 ? -3.114 -9.345 7.857 1.00 88.81 218 GLU A O 1
ATOM 1721 N N . ILE A 1 219 ? -4.152 -7.717 6.701 1.00 86.88 219 ILE A N 1
ATOM 1722 C CA . ILE A 1 219 ? -5.146 -8.567 6.041 1.00 86.88 219 ILE A CA 1
ATOM 1723 C C . ILE A 1 219 ? -5.011 -8.390 4.522 1.00 86.88 219 ILE A C 1
ATOM 1725 O O . ILE A 1 219 ? -5.612 -7.499 3.917 1.00 86.88 219 ILE A O 1
ATOM 1729 N N . GLY A 1 220 ? -4.219 -9.266 3.901 1.00 69.69 220 GLY A N 1
ATOM 1730 C CA . GLY A 1 220 ? -3.931 -9.278 2.461 1.00 69.69 220 GLY A CA 1
ATOM 1731 C C . GLY A 1 220 ? -4.856 -10.200 1.658 1.00 69.69 220 GLY A C 1
ATOM 1732 O O . GLY A 1 220 ? -4.377 -11.069 0.934 1.00 69.69 220 GLY A O 1
ATOM 1733 N N . VAL A 1 221 ? -6.180 -10.090 1.833 1.00 63.19 221 VAL A N 1
ATOM 1734 C CA . VAL A 1 221 ? -7.147 -11.022 1.203 1.00 63.19 221 VAL A CA 1
ATOM 1735 C C . VAL A 1 221 ? -7.636 -10.549 -0.172 1.00 63.19 221 VAL A C 1
ATOM 1737 O O . VAL A 1 221 ? -8.109 -11.372 -0.956 1.00 63.19 221 VAL A O 1
ATOM 1740 N N . HIS A 1 222 ? -7.510 -9.256 -0.483 1.00 64.06 222 HIS A N 1
ATOM 1741 C CA . HIS A 1 222 ? -7.945 -8.677 -1.754 1.00 64.06 222 HIS A CA 1
ATOM 1742 C C . HIS A 1 222 ? -6.890 -7.704 -2.294 1.00 64.06 222 HIS A C 1
ATOM 1744 O O . HIS A 1 222 ? -6.478 -6.792 -1.577 1.00 64.06 222 HIS A O 1
ATOM 1750 N N . GLU A 1 223 ? -6.485 -7.889 -3.554 1.00 61.50 223 GLU A N 1
ATOM 1751 C CA . GLU A 1 223 ? -5.459 -7.080 -4.233 1.00 61.50 223 GLU A CA 1
ATOM 1752 C C . GLU A 1 223 ? -5.821 -5.579 -4.231 1.00 61.50 223 GLU A C 1
ATOM 1754 O O . GLU A 1 223 ? -4.971 -4.735 -3.963 1.00 61.50 223 GLU A O 1
ATOM 1759 N N . ASP A 1 224 ? -7.103 -5.246 -4.411 1.00 58.69 224 ASP A N 1
ATOM 1760 C CA . ASP A 1 224 ? -7.566 -3.848 -4.480 1.00 58.69 224 ASP A CA 1
ATOM 1761 C C . ASP A 1 224 ? -7.850 -3.174 -3.120 1.00 58.69 224 ASP A C 1
ATOM 1763 O O . ASP A 1 224 ? -8.166 -1.983 -3.082 1.00 58.69 224 ASP A O 1
ATOM 1767 N N . ALA A 1 225 ? -7.785 -3.908 -2.002 1.00 67.06 225 ALA A N 1
ATOM 1768 C CA . ALA A 1 225 ? -8.123 -3.378 -0.674 1.00 67.06 225 ALA A CA 1
ATOM 1769 C C . ALA A 1 225 ? -7.248 -3.966 0.454 1.00 67.06 225 ALA A C 1
ATOM 1771 O O . ALA A 1 225 ? -7.778 -4.537 1.421 1.00 67.06 225 ALA A O 1
ATOM 1772 N N . PRO A 1 226 ? -5.909 -3.834 0.371 1.00 85.12 226 PRO A N 1
ATOM 1773 C CA . PRO A 1 226 ? -5.032 -4.262 1.451 1.00 85.12 226 PRO A CA 1
ATOM 1774 C C . PRO A 1 226 ? -5.396 -3.489 2.718 1.00 85.12 226 PRO A C 1
ATOM 1776 O O . PRO A 1 226 ? -5.532 -2.261 2.714 1.00 85.12 226 PRO A O 1
ATOM 1779 N N . THR A 1 227 ? -5.636 -4.229 3.797 1.00 91.56 227 THR A N 1
ATOM 1780 C CA . THR A 1 227 ? -6.213 -3.666 5.015 1.00 91.56 227 THR A CA 1
ATOM 1781 C C . THR A 1 227 ? -5.281 -3.874 6.193 1.00 91.56 227 THR A C 1
ATOM 1783 O O . THR A 1 227 ? -4.896 -4.998 6.507 1.00 91.56 227 THR A O 1
ATOM 1786 N N . ILE A 1 228 ? -4.976 -2.786 6.887 1.00 93.81 228 ILE A N 1
ATOM 1787 C CA . ILE A 1 228 ? -4.322 -2.797 8.189 1.00 93.81 228 ILE A CA 1
ATOM 1788 C C . ILE A 1 228 ? -5.410 -2.960 9.241 1.00 93.81 228 ILE A C 1
ATOM 1790 O O . ILE A 1 228 ? -6.284 -2.104 9.401 1.00 93.81 228 ILE A O 1
ATOM 1794 N N . TYR A 1 229 ? -5.374 -4.080 9.947 1.00 94.56 229 TYR A N 1
ATOM 1795 C CA . TYR A 1 229 ? -6.264 -4.353 11.062 1.00 94.56 229 TYR A CA 1
ATOM 1796 C C . TYR A 1 229 ? -5.671 -3.815 12.358 1.00 94.56 229 TYR A C 1
ATOM 1798 O O . TYR A 1 229 ? -4.505 -4.070 12.660 1.00 94.56 229 TYR A O 1
ATOM 1806 N N . ILE A 1 230 ? -6.491 -3.098 13.124 1.00 94.31 230 ILE A N 1
ATOM 1807 C CA . ILE A 1 230 ? -6.123 -2.463 14.387 1.00 94.31 230 ILE A CA 1
ATOM 1808 C C . ILE A 1 230 ? -7.091 -2.939 15.472 1.00 94.31 230 ILE A C 1
ATOM 1810 O O . ILE A 1 230 ? -8.284 -2.632 15.433 1.00 94.31 230 ILE A O 1
ATOM 1814 N N . ASP A 1 231 ? -6.579 -3.663 16.464 1.00 92.56 231 ASP A N 1
ATOM 1815 C CA . ASP A 1 231 ? -7.350 -4.118 17.622 1.00 92.56 231 ASP A CA 1
ATOM 1816 C C . ASP A 1 231 ? -7.378 -3.036 18.709 1.00 92.56 231 ASP A C 1
ATOM 1818 O O . ASP A 1 231 ? -6.451 -2.895 19.515 1.00 92.56 231 ASP A O 1
ATOM 1822 N N . TYR A 1 232 ? -8.461 -2.259 18.749 1.00 90.50 232 TYR A N 1
ATOM 1823 C CA . TYR A 1 232 ? -8.595 -1.171 19.714 1.00 90.50 232 TYR A CA 1
ATOM 1824 C C . TYR A 1 232 ? -8.702 -1.684 21.152 1.00 90.50 232 TYR A C 1
ATOM 1826 O O . TYR A 1 232 ? -8.257 -1.009 22.077 1.00 90.50 232 TYR A O 1
ATOM 1834 N N . THR A 1 233 ? -9.271 -2.871 21.375 1.00 88.75 233 THR A N 1
ATOM 1835 C CA . THR A 1 233 ? -9.373 -3.439 22.728 1.00 88.75 233 THR A CA 1
ATOM 1836 C C . THR A 1 233 ? -7.986 -3.717 23.299 1.00 88.75 233 THR A C 1
ATOM 1838 O O . THR A 1 233 ? -7.744 -3.435 24.473 1.00 88.75 233 THR A O 1
ATOM 1841 N N . LYS A 1 234 ? -7.050 -4.188 22.469 1.00 89.62 234 LYS A N 1
ATOM 1842 C CA . LYS A 1 234 ? -5.651 -4.345 22.883 1.00 89.62 234 LYS A CA 1
ATOM 1843 C C . LYS A 1 234 ? -4.965 -3.001 23.120 1.00 89.62 234 LYS A C 1
ATOM 1845 O O . LYS A 1 234 ? -4.252 -2.888 24.107 1.00 89.62 234 LYS A O 1
ATOM 1850 N N . ILE A 1 235 ? -5.235 -1.978 22.300 1.00 88.56 235 ILE A N 1
ATOM 1851 C CA . ILE A 1 235 ? -4.739 -0.609 22.551 1.00 88.56 235 ILE A CA 1
ATOM 1852 C C . ILE A 1 235 ? -5.257 -0.090 23.897 1.00 88.56 235 ILE A C 1
ATOM 1854 O O . ILE A 1 235 ? -4.468 0.374 24.709 1.00 88.56 235 ILE A O 1
ATOM 1858 N N . GLN A 1 236 ? -6.558 -0.224 24.174 1.00 84.12 236 GLN A N 1
ATOM 1859 C CA . GLN A 1 236 ? -7.185 0.203 25.431 1.00 84.12 236 GLN A CA 1
ATOM 1860 C C . GLN A 1 236 ? -6.611 -0.519 26.662 1.00 84.12 236 GLN A C 1
ATOM 1862 O O . GLN A 1 236 ? -6.651 0.021 27.767 1.00 84.12 236 GLN A O 1
ATOM 1867 N N . ALA A 1 237 ? -6.108 -1.742 26.490 1.00 84.06 237 ALA A N 1
ATOM 1868 C CA . ALA A 1 237 ? -5.491 -2.514 27.561 1.00 84.06 237 ALA A CA 1
ATOM 1869 C C . ALA A 1 237 ? -4.044 -2.089 27.873 1.00 84.06 237 ALA A C 1
ATOM 1871 O O . ALA A 1 237 ? -3.519 -2.500 28.908 1.00 84.06 237 ALA A O 1
ATOM 1872 N N . LEU A 1 238 ? -3.404 -1.290 27.012 1.00 80.50 238 LEU A N 1
ATOM 1873 C CA . LEU A 1 238 ? -2.067 -0.758 27.263 1.00 80.50 238 LEU A CA 1
ATOM 1874 C C . LEU A 1 238 ? -2.120 0.413 28.251 1.00 80.50 238 LEU A C 1
ATOM 1876 O O . LEU A 1 238 ? -3.042 1.226 28.238 1.00 80.50 238 LEU A O 1
ATOM 1880 N N . GLU A 1 239 ? -1.068 0.567 29.051 1.00 67.88 239 GLU A N 1
ATOM 1881 C CA . GLU A 1 239 ? -0.781 1.834 29.732 1.00 67.88 239 GLU A CA 1
ATOM 1882 C C . GLU A 1 239 ? -0.266 2.842 28.684 1.00 67.88 239 GLU A C 1
ATOM 1884 O O . GLU A 1 239 ? 0.930 2.984 28.430 1.00 67.88 239 GLU A O 1
ATOM 1889 N N . ILE A 1 240 ? -1.223 3.453 27.984 1.00 60.69 240 ILE A N 1
ATOM 1890 C CA . ILE A 1 240 ? -1.069 4.172 26.711 1.00 60.69 240 ILE A CA 1
ATOM 1891 C C . ILE A 1 240 ? -0.091 5.348 26.752 1.00 60.69 240 ILE A C 1
ATOM 1893 O O . ILE A 1 240 ? 0.615 5.558 25.763 1.00 60.69 240 ILE A O 1
ATOM 1897 N N . ASP A 1 241 ? -0.004 6.077 27.867 1.00 62.53 241 ASP A N 1
ATOM 1898 C CA . ASP A 1 241 ? 0.779 7.321 27.948 1.00 62.53 241 ASP A CA 1
ATOM 1899 C C . ASP A 1 241 ? 2.276 7.113 27.645 1.00 62.53 241 ASP A C 1
ATOM 1901 O O . ASP A 1 241 ? 2.970 8.062 27.290 1.00 62.53 241 ASP A O 1
ATOM 1905 N N . GLN A 1 242 ? 2.777 5.873 27.733 1.00 64.88 242 GLN A N 1
ATOM 1906 C CA . GLN A 1 242 ? 4.171 5.527 27.430 1.00 64.88 242 GLN A CA 1
ATOM 1907 C C . GLN A 1 242 ? 4.360 4.730 26.129 1.00 64.88 242 GLN A C 1
ATOM 1909 O O . GLN A 1 242 ? 5.496 4.550 25.705 1.00 64.88 242 GLN A O 1
ATOM 1914 N N . LYS A 1 243 ? 3.283 4.247 25.488 1.00 80.19 243 LYS A N 1
ATOM 1915 C CA . LYS A 1 243 ? 3.353 3.310 24.343 1.00 80.19 243 LYS A CA 1
ATOM 1916 C C . LYS A 1 243 ? 2.624 3.784 23.082 1.00 80.19 243 LYS A C 1
ATOM 1918 O O . LYS A 1 243 ? 2.663 3.097 22.063 1.00 80.19 243 LYS A O 1
ATOM 1923 N N . ALA A 1 244 ? 1.974 4.949 23.121 1.00 86.06 244 ALA A N 1
ATOM 1924 C CA . ALA A 1 244 ? 1.253 5.502 21.973 1.00 86.06 244 ALA A CA 1
ATOM 1925 C C . ALA A 1 244 ? 2.144 5.643 20.725 1.00 86.06 244 ALA A C 1
ATOM 1927 O O . ALA A 1 244 ? 1.732 5.269 19.627 1.00 86.06 244 ALA A O 1
ATOM 1928 N N . ASP A 1 245 ? 3.376 6.126 20.897 1.00 89.12 245 ASP A N 1
ATOM 1929 C CA . ASP A 1 245 ? 4.303 6.328 19.782 1.00 89.12 245 ASP A CA 1
ATOM 1930 C C . ASP A 1 245 ? 4.757 4.990 19.167 1.00 89.12 245 ASP A C 1
ATOM 1932 O O . ASP A 1 245 ? 4.908 4.906 17.950 1.00 89.12 245 ASP A O 1
ATOM 1936 N N . ASP A 1 246 ? 4.871 3.916 19.956 1.00 91.00 246 ASP A N 1
ATOM 1937 C CA . ASP A 1 246 ? 5.203 2.576 19.449 1.00 91.00 246 ASP A CA 1
ATOM 1938 C C . ASP A 1 246 ? 4.041 1.923 18.696 1.00 91.00 246 ASP A C 1
ATOM 1940 O O . ASP A 1 246 ? 4.257 1.248 17.689 1.00 91.00 246 ASP A O 1
ATOM 1944 N N . VAL A 1 247 ? 2.797 2.175 19.116 1.00 92.19 247 VAL A N 1
ATOM 1945 C CA . VAL A 1 247 ? 1.613 1.790 18.330 1.00 92.19 247 VAL A CA 1
ATOM 1946 C C . VAL A 1 247 ? 1.612 2.520 16.986 1.00 92.19 247 VAL A C 1
ATOM 1948 O O . VAL A 1 247 ? 1.376 1.892 15.955 1.00 92.19 247 VAL A O 1
ATOM 1951 N N . ILE A 1 248 ? 1.930 3.819 16.967 1.00 92.88 248 ILE A N 1
ATOM 1952 C CA . ILE A 1 248 ? 2.045 4.591 15.721 1.00 92.88 248 ILE A CA 1
ATOM 1953 C C . ILE A 1 248 ? 3.158 4.015 14.840 1.00 92.88 248 ILE A C 1
ATOM 1955 O O . ILE A 1 248 ? 2.895 3.735 13.673 1.00 92.88 248 ILE A O 1
ATOM 1959 N N . LYS A 1 249 ? 4.359 3.761 15.384 1.00 89.44 249 LYS A N 1
ATOM 1960 C CA . LYS A 1 249 ? 5.464 3.116 14.649 1.00 89.44 249 LYS A CA 1
ATOM 1961 C C . LYS A 1 249 ? 5.018 1.789 14.034 1.00 89.44 249 LYS A C 1
ATOM 1963 O O . LYS A 1 249 ? 5.260 1.566 12.852 1.00 89.44 249 LYS A O 1
ATOM 1968 N N . ALA A 1 250 ? 4.328 0.934 14.794 1.00 91.31 250 ALA A N 1
ATOM 1969 C CA . ALA A 1 250 ? 3.815 -0.338 14.289 1.00 91.31 250 ALA A CA 1
ATOM 1970 C C . ALA A 1 250 ? 2.841 -0.135 13.116 1.00 91.31 250 ALA A C 1
ATOM 1972 O O . ALA A 1 250 ? 2.984 -0.785 12.082 1.00 91.31 250 ALA A O 1
ATOM 1973 N N . ILE A 1 251 ? 1.897 0.807 13.225 1.00 93.12 251 ILE A N 1
ATOM 1974 C CA . ILE A 1 251 ? 0.969 1.126 12.129 1.00 93.12 251 ILE A CA 1
ATOM 1975 C C . ILE A 1 251 ? 1.721 1.660 10.905 1.00 93.12 251 ILE A C 1
ATOM 1977 O O . ILE A 1 251 ? 1.414 1.245 9.789 1.00 93.12 251 ILE A O 1
ATOM 1981 N N . ILE A 1 252 ? 2.728 2.521 11.084 1.00 89.38 252 ILE A N 1
ATOM 1982 C CA . ILE A 1 252 ? 3.563 3.024 9.983 1.00 89.38 252 ILE A CA 1
ATOM 1983 C C . ILE A 1 252 ? 4.351 1.891 9.315 1.00 89.38 252 ILE A C 1
ATOM 1985 O O . ILE A 1 252 ? 4.397 1.839 8.089 1.00 89.38 252 ILE A O 1
ATOM 1989 N N . ILE A 1 253 ? 4.904 0.944 10.079 1.00 83.81 253 ILE A N 1
ATOM 1990 C CA . ILE A 1 253 ? 5.595 -0.230 9.522 1.00 83.81 253 ILE A CA 1
ATOM 1991 C C . ILE A 1 253 ? 4.641 -1.049 8.647 1.00 83.81 253 ILE A C 1
ATOM 1993 O O . ILE A 1 253 ? 4.956 -1.321 7.490 1.00 83.81 253 ILE A O 1
ATOM 1997 N N . TYR A 1 254 ? 3.456 -1.399 9.159 1.00 86.81 254 TYR A N 1
ATOM 1998 C CA . TYR A 1 254 ? 2.454 -2.120 8.367 1.00 86.81 254 TYR A CA 1
ATOM 1999 C C . TYR A 1 254 ? 1.963 -1.297 7.172 1.00 86.81 254 TYR A C 1
ATOM 2001 O O . TYR A 1 254 ? 1.708 -1.865 6.116 1.00 86.81 254 TYR A O 1
ATOM 2009 N N . THR A 1 255 ? 1.892 0.030 7.292 1.00 85.88 255 THR A N 1
ATOM 2010 C CA . THR A 1 255 ? 1.573 0.927 6.172 1.00 85.88 255 THR A CA 1
ATOM 2011 C C . THR A 1 255 ? 2.623 0.821 5.078 1.00 85.88 255 THR A C 1
ATOM 2013 O O . THR A 1 255 ? 2.270 0.550 3.937 1.00 85.88 255 THR A O 1
ATOM 2016 N N . GLU A 1 256 ? 3.909 0.934 5.403 1.00 78.56 256 GLU A N 1
ATOM 2017 C CA . GLU A 1 256 ? 4.991 0.764 4.426 1.00 78.56 256 GLU A CA 1
ATOM 2018 C C . GLU A 1 256 ? 4.957 -0.629 3.777 1.00 78.56 256 GLU A C 1
ATOM 2020 O O . GLU A 1 256 ? 5.071 -0.722 2.558 1.00 78.56 256 GLU A O 1
ATOM 2025 N N . ILE A 1 257 ? 4.718 -1.701 4.545 1.00 76.31 257 ILE A N 1
ATOM 2026 C CA . ILE A 1 257 ? 4.611 -3.080 4.024 1.00 76.31 257 ILE A CA 1
ATOM 2027 C C . ILE A 1 257 ? 3.378 -3.263 3.121 1.00 76.31 257 ILE A C 1
ATOM 2029 O O . ILE A 1 257 ? 3.439 -3.964 2.106 1.00 76.31 257 ILE A O 1
ATOM 2033 N N . MET A 1 258 ? 2.253 -2.628 3.453 1.00 77.06 258 MET A N 1
ATOM 2034 C CA . MET A 1 258 ? 1.032 -2.720 2.648 1.00 77.06 258 MET A CA 1
ATOM 2035 C C . MET A 1 258 ? 1.172 -1.927 1.361 1.00 77.06 258 MET A C 1
ATOM 2037 O O . MET A 1 258 ? 0.854 -2.436 0.290 1.00 77.06 258 MET A O 1
ATOM 2041 N N . LEU A 1 259 ? 1.692 -0.702 1.447 1.00 75.19 259 LEU A N 1
ATOM 2042 C CA . LEU A 1 259 ? 1.975 0.116 0.275 1.00 75.19 259 LEU A CA 1
ATOM 2043 C C . LEU A 1 259 ? 2.983 -0.594 -0.634 1.00 75.19 259 LEU A C 1
ATOM 2045 O O . LEU A 1 259 ? 2.757 -0.643 -1.839 1.00 75.19 259 LEU A O 1
ATOM 2049 N N . ALA A 1 260 ? 4.016 -1.215 -0.051 1.00 67.00 260 ALA A N 1
ATOM 2050 C CA . ALA A 1 260 ? 4.989 -2.102 -0.698 1.00 67.00 260 ALA A CA 1
ATOM 2051 C C . ALA A 1 260 ? 4.372 -3.242 -1.506 1.00 67.00 260 ALA A C 1
ATOM 2053 O O . ALA A 1 260 ? 4.879 -3.583 -2.573 1.00 67.00 260 ALA A O 1
ATOM 2054 N N . SER A 1 261 ? 3.292 -3.818 -0.991 1.00 65.19 261 SER A N 1
ATOM 2055 C CA . SER A 1 261 ? 2.642 -4.994 -1.567 1.00 65.19 261 SER A CA 1
ATOM 2056 C C . SER A 1 261 ? 1.426 -4.636 -2.431 1.00 65.19 261 SER A C 1
ATOM 2058 O O . SER A 1 261 ? 0.777 -5.532 -2.968 1.00 65.19 261 SER A O 1
ATOM 2060 N N . CYS A 1 262 ? 1.102 -3.344 -2.578 1.00 64.75 262 CYS A N 1
ATOM 2061 C CA . CYS A 1 262 ? -0.013 -2.890 -3.405 1.00 64.75 262 CYS A CA 1
ATOM 2062 C C . CYS A 1 262 ? 0.217 -3.263 -4.882 1.00 64.75 262 CYS A C 1
ATOM 2064 O O . CYS A 1 262 ? 1.288 -2.963 -5.417 1.00 64.75 262 CYS A O 1
ATOM 2066 N N . PRO A 1 263 ? -0.797 -3.799 -5.590 1.00 57.41 263 PRO A N 1
ATOM 2067 C CA . PRO A 1 263 ? -0.681 -4.137 -7.012 1.00 57.41 263 PRO A CA 1
ATOM 2068 C C . PRO A 1 263 ? -0.309 -2.939 -7.890 1.00 57.41 263 PRO A C 1
ATOM 2070 O O . PRO A 1 263 ? 0.386 -3.089 -8.891 1.00 57.41 263 PRO A O 1
ATOM 2073 N N . ASN A 1 264 ? -0.772 -1.743 -7.504 1.00 60.81 264 ASN A N 1
ATOM 2074 C CA . ASN A 1 264 ? -0.431 -0.487 -8.158 1.00 60.81 264 ASN A CA 1
ATOM 2075 C C . ASN A 1 264 ? 0.420 0.396 -7.226 1.00 60.81 264 ASN A C 1
ATOM 2077 O O . ASN A 1 264 ? -0.132 1.108 -6.383 1.00 60.81 264 ASN A O 1
ATOM 2081 N N . PRO A 1 265 ? 1.752 0.427 -7.394 1.00 53.75 265 PRO A N 1
ATOM 2082 C CA . PRO A 1 265 ? 2.643 1.190 -6.524 1.00 53.75 265 PRO A CA 1
ATOM 2083 C C . PRO A 1 265 ? 2.613 2.705 -6.774 1.00 53.75 265 PRO A C 1
ATOM 2085 O O . PRO A 1 265 ? 3.148 3.468 -5.972 1.00 53.75 265 PRO A O 1
ATOM 2088 N N . ARG A 1 266 ? 1.982 3.163 -7.865 1.00 56.91 266 ARG A N 1
ATOM 2089 C CA . ARG A 1 266 ? 1.838 4.591 -8.208 1.00 56.91 266 ARG A CA 1
ATOM 2090 C C . ARG A 1 266 ? 0.619 5.228 -7.561 1.00 56.91 266 ARG A C 1
ATOM 2092 O O . ARG A 1 266 ? 0.602 6.436 -7.331 1.00 56.91 266 ARG A O 1
ATOM 2099 N N . ARG A 1 267 ? -0.395 4.412 -7.277 1.00 67.00 267 ARG A N 1
ATOM 2100 C CA . ARG A 1 267 ? -1.590 4.779 -6.512 1.00 67.00 267 ARG A CA 1
ATOM 2101 C C . ARG A 1 267 ? -1.835 3.734 -5.427 1.00 67.00 267 ARG A C 1
ATOM 2103 O O . ARG A 1 267 ? -2.891 3.103 -5.433 1.00 67.00 267 ARG A O 1
ATOM 2110 N N . PRO A 1 268 ? -0.860 3.513 -4.533 1.00 74.06 268 PRO A N 1
ATOM 2111 C CA . PRO A 1 268 ? -0.990 2.481 -3.528 1.00 74.06 268 PRO A CA 1
ATOM 2112 C C . PRO A 1 268 ? -2.092 2.922 -2.567 1.00 74.06 268 PRO A C 1
ATOM 2114 O O . PRO A 1 268 ? -2.065 4.042 -2.051 1.00 74.06 268 PRO A O 1
ATOM 2117 N N . LYS A 1 269 ? -3.099 2.069 -2.396 1.00 82.75 269 LYS A N 1
ATOM 2118 C CA . LYS A 1 269 ? -4.250 2.334 -1.541 1.00 82.75 269 LYS A CA 1
ATOM 2119 C C . LYS A 1 269 ? -4.257 1.343 -0.401 1.00 82.75 269 LYS A C 1
ATOM 2121 O O . LYS A 1 269 ? -4.183 0.148 -0.643 1.00 82.75 269 LYS A O 1
ATOM 2126 N N . VAL A 1 270 ? -4.386 1.842 0.819 1.00 88.56 270 VAL A N 1
ATOM 2127 C CA . VAL A 1 270 ? -4.536 1.021 2.023 1.00 88.56 270 VAL A CA 1
ATOM 2128 C C . VAL A 1 270 ? -5.827 1.372 2.734 1.00 88.56 270 VAL A C 1
ATOM 2130 O O . VAL A 1 270 ? -6.277 2.518 2.714 1.00 88.56 270 VAL A O 1
ATOM 2133 N N . CYS A 1 271 ? -6.436 0.378 3.362 1.00 93.06 271 CYS A N 1
ATOM 2134 C CA . CYS A 1 271 ? -7.570 0.568 4.253 1.00 93.06 271 CYS A CA 1
ATOM 2135 C C . CYS A 1 271 ? -7.134 0.337 5.696 1.00 93.06 271 CYS A C 1
ATOM 2137 O O . CYS A 1 271 ? -6.278 -0.499 5.965 1.00 93.06 271 CYS A O 1
ATOM 2139 N N . HIS A 1 272 ? -7.754 1.034 6.637 1.00 94.50 272 HIS A N 1
ATOM 2140 C CA . HIS A 1 272 ? -7.663 0.719 8.057 1.00 94.50 272 HIS A CA 1
ATOM 2141 C C . HIS A 1 272 ? -8.982 0.110 8.519 1.00 94.50 272 HIS A C 1
ATOM 2143 O O . HIS A 1 272 ? -10.043 0.679 8.267 1.00 94.50 272 HIS A O 1
ATOM 2149 N N . LEU A 1 273 ? -8.922 -1.009 9.236 1.00 95.31 273 LEU A N 1
ATOM 2150 C CA . LEU A 1 273 ? -10.047 -1.560 9.984 1.00 95.31 273 LEU A CA 1
ATOM 2151 C C . LEU A 1 273 ? -9.753 -1.431 11.479 1.00 95.31 273 LEU A C 1
ATOM 2153 O O . LEU A 1 273 ? -8.939 -2.175 12.020 1.00 95.31 273 LEU A O 1
ATOM 2157 N N . ILE A 1 274 ? -10.435 -0.504 12.149 1.00 94.12 274 ILE A N 1
ATOM 2158 C CA . ILE A 1 274 ? -10.362 -0.333 13.602 1.00 94.12 274 ILE A CA 1
ATOM 2159 C C . ILE A 1 274 ? -11.444 -1.200 14.245 1.00 94.12 274 ILE A C 1
ATOM 2161 O O . ILE A 1 274 ? -12.633 -0.858 14.216 1.00 94.12 274 ILE A O 1
ATOM 2165 N N . ASN A 1 275 ? -11.029 -2.318 14.839 1.00 93.19 275 ASN A N 1
ATOM 2166 C CA . ASN A 1 275 ? -11.922 -3.204 15.568 1.00 93.19 275 ASN A CA 1
ATOM 2167 C C . ASN A 1 275 ? -12.094 -2.734 17.017 1.00 93.19 275 ASN A C 1
ATOM 2169 O O . ASN A 1 275 ? -11.201 -2.812 17.854 1.00 93.19 275 ASN A O 1
ATOM 2173 N N . MET A 1 276 ? -13.301 -2.272 17.299 1.00 89.62 276 MET A N 1
ATOM 2174 C CA . MET A 1 276 ? -13.832 -1.807 18.571 1.00 89.62 276 MET A CA 1
ATOM 2175 C C . MET A 1 276 ? -14.616 -2.912 19.305 1.00 89.62 276 MET A C 1
ATOM 2177 O O . MET A 1 276 ? -15.355 -2.623 20.258 1.00 89.62 276 MET A O 1
ATOM 2181 N N . THR A 1 277 ? -14.570 -4.165 18.844 1.00 88.31 277 THR A N 1
ATOM 2182 C CA . THR A 1 277 ? -15.232 -5.301 19.504 1.00 88.31 277 THR A CA 1
ATOM 2183 C C . THR A 1 277 ? -14.560 -5.586 20.842 1.00 88.31 277 THR A C 1
ATOM 2185 O O . THR A 1 277 ? -13.349 -5.738 20.909 1.00 88.31 277 THR A O 1
ATOM 2188 N N . GLY A 1 278 ? -15.337 -5.654 21.928 1.00 84.69 278 GLY A N 1
ATOM 2189 C CA . GLY A 1 278 ? -14.802 -5.907 23.276 1.00 84.69 278 GLY A CA 1
ATOM 2190 C C . GLY A 1 278 ? -14.375 -4.663 24.067 1.00 84.69 278 GLY A C 1
ATOM 2191 O O . GLY A 1 278 ? -14.127 -4.782 25.265 1.00 84.69 278 GLY A O 1
ATOM 2192 N N . VAL A 1 279 ? -14.372 -3.477 23.446 1.00 83.06 279 VAL A N 1
ATOM 2193 C CA . VAL A 1 279 ? -14.020 -2.208 24.107 1.00 83.06 279 VAL A CA 1
ATOM 2194 C C . VAL A 1 279 ? -14.934 -1.929 25.300 1.00 83.06 279 VAL A C 1
ATOM 2196 O O . VAL A 1 279 ? -16.158 -2.076 25.214 1.00 83.06 279 VAL A O 1
ATOM 2199 N N . LYS A 1 280 ? -14.334 -1.504 26.414 1.00 78.44 280 LYS A N 1
ATOM 2200 C CA . LYS A 1 280 ? -14.996 -1.263 27.702 1.00 78.44 280 LYS A CA 1
ATOM 2201 C C . LYS A 1 280 ? -15.195 0.232 27.934 1.00 78.44 280 LYS A C 1
ATOM 2203 O O . LYS A 1 280 ? -14.307 1.033 27.687 1.00 78.44 280 LYS A O 1
ATOM 2208 N N . ALA A 1 281 ? -16.361 0.621 28.451 1.00 66.06 281 ALA A N 1
ATOM 2209 C CA . ALA A 1 281 ? -16.733 2.034 28.602 1.00 66.06 281 ALA A CA 1
ATOM 2210 C C . ALA A 1 281 ? -16.002 2.752 29.751 1.00 66.06 281 ALA A C 1
ATOM 2212 O O . ALA A 1 281 ? -15.983 3.979 29.797 1.00 66.06 281 ALA A O 1
ATOM 2213 N N . TYR A 1 282 ? -15.491 2.007 30.728 1.00 60.47 282 TYR A N 1
ATOM 2214 C CA . TYR A 1 282 ? -14.948 2.544 31.980 1.00 60.47 282 TYR A CA 1
ATOM 2215 C C . TYR A 1 282 ? -13.423 2.698 31.969 1.00 60.47 282 TYR A C 1
ATOM 2217 O O . TYR A 1 282 ? -12.890 3.440 32.785 1.00 60.47 282 TYR A O 1
ATOM 2225 N N . GLN A 1 283 ? -12.734 2.029 31.046 1.00 59.94 283 GLN A N 1
ATOM 2226 C CA . GLN A 1 283 ? -11.338 2.312 30.731 1.00 59.94 283 GLN A CA 1
ATOM 2227 C C . GLN A 1 283 ? -11.348 3.479 29.740 1.00 59.94 283 GLN A C 1
ATOM 2229 O O . GLN A 1 283 ? -12.158 3.473 28.812 1.00 59.94 283 GLN A O 1
ATOM 2234 N N . GLY A 1 284 ? -10.551 4.522 29.981 1.00 61.19 284 GLY A N 1
ATOM 2235 C CA . GLY A 1 284 ? -10.480 5.687 29.094 1.00 61.19 284 GLY A CA 1
ATOM 2236 C C . GLY A 1 284 ? -10.285 5.275 27.631 1.00 61.19 284 GLY A C 1
ATOM 2237 O O . GLY A 1 284 ? -9.772 4.193 27.339 1.00 61.19 284 GLY A O 1
ATOM 2238 N N . PHE A 1 285 ? -10.749 6.111 26.709 1.00 65.00 285 PHE A N 1
ATOM 2239 C CA . PHE A 1 285 ? -10.450 5.920 25.296 1.00 65.00 285 PHE A CA 1
ATOM 2240 C C . PHE A 1 285 ? -9.111 6.594 25.010 1.00 65.00 285 PHE A C 1
ATOM 2242 O O . PHE A 1 285 ? -8.920 7.747 25.373 1.00 65.00 285 PHE A O 1
ATOM 2249 N N . CYS A 1 286 ? -8.198 5.864 24.379 1.00 71.56 286 CYS A N 1
ATOM 2250 C CA . CYS A 1 286 ? -7.001 6.427 23.777 1.00 71.56 286 CYS A CA 1
ATOM 2251 C C . CYS A 1 286 ? -7.358 6.950 22.389 1.00 71.56 286 CYS A C 1
ATOM 2253 O O . CYS A 1 286 ? -7.381 6.191 21.415 1.00 71.56 286 CYS A O 1
ATOM 2255 N N . ASP A 1 287 ? -7.731 8.220 22.306 1.00 76.31 287 ASP A N 1
ATOM 2256 C CA . ASP A 1 287 ? -7.841 8.934 21.037 1.00 76.31 287 ASP A CA 1
ATOM 2257 C C . ASP A 1 287 ? -6.499 9.518 20.585 1.00 76.31 287 ASP A C 1
ATOM 2259 O O . ASP A 1 287 ? -6.288 9.617 19.378 1.00 76.31 287 ASP A O 1
ATOM 2263 N N . ASP A 1 288 ? -5.563 9.773 21.505 1.00 82.31 288 ASP A N 1
ATOM 2264 C CA . ASP A 1 288 ? -4.220 10.307 21.224 1.00 82.31 288 ASP A CA 1
ATOM 2265 C C . ASP A 1 288 ? -3.471 9.577 20.098 1.00 82.31 288 ASP A C 1
ATOM 2267 O O . ASP A 1 288 ? -2.881 10.222 19.229 1.00 82.31 288 ASP A O 1
ATOM 2271 N N . VAL A 1 289 ? -3.514 8.237 20.062 1.00 87.62 289 VAL A N 1
ATOM 2272 C CA . VAL A 1 289 ? -2.878 7.450 18.987 1.00 87.62 289 VAL A CA 1
ATOM 2273 C C . VAL A 1 289 ? -3.431 7.861 17.624 1.00 87.62 289 VAL A C 1
ATOM 2275 O O . VAL A 1 289 ? -2.664 8.131 16.705 1.00 87.62 289 VAL A O 1
ATOM 2278 N N . PHE A 1 290 ? -4.755 7.956 17.488 1.00 88.00 290 PHE A N 1
ATOM 2279 C CA . PHE A 1 290 ? -5.406 8.272 16.215 1.00 88.00 290 PHE A CA 1
ATOM 2280 C C . PHE A 1 290 ? -5.337 9.764 15.877 1.00 88.00 290 PHE A C 1
ATOM 2282 O O . PHE A 1 290 ? -5.173 10.109 14.706 1.00 88.00 290 PHE A O 1
ATOM 2289 N N . GLN A 1 291 ? -5.393 10.635 16.889 1.00 85.94 291 GLN A N 1
ATOM 2290 C CA . GLN A 1 291 ? -5.211 12.080 16.737 1.00 85.94 291 GLN A CA 1
ATOM 2291 C C . GLN A 1 291 ? -3.795 12.440 16.277 1.00 85.94 291 GLN A C 1
ATOM 2293 O O . GLN A 1 291 ? -3.631 13.416 15.555 1.00 85.94 291 GLN A O 1
ATOM 2298 N N . LYS A 1 292 ? -2.771 11.655 16.640 1.00 88.75 292 LYS A N 1
ATOM 2299 C CA . LYS A 1 292 ? -1.410 11.807 16.101 1.00 88.75 292 LYS A CA 1
ATOM 2300 C C . LYS A 1 292 ? -1.231 11.103 14.752 1.00 88.75 292 LYS A C 1
ATOM 2302 O O . LYS A 1 292 ? -0.638 11.669 13.836 1.00 88.75 292 LYS A O 1
ATOM 2307 N N . LEU A 1 293 ? -1.737 9.874 14.622 1.00 91.19 293 LEU A N 1
ATOM 2308 C CA . LEU A 1 293 ? -1.526 9.023 13.449 1.00 91.19 293 LEU A CA 1
ATOM 2309 C C . LEU A 1 293 ? -2.121 9.617 12.175 1.00 91.19 293 LEU A C 1
ATOM 2311 O O . LEU A 1 293 ? -1.449 9.657 11.151 1.00 91.19 293 LEU A O 1
ATOM 2315 N N . TYR A 1 294 ? -3.387 10.030 12.186 1.00 90.75 294 TYR A N 1
ATOM 2316 C CA . TYR A 1 294 ? -4.044 10.391 10.931 1.00 90.75 294 TYR A CA 1
ATOM 2317 C C . TYR A 1 294 ? -3.561 11.715 10.330 1.00 90.75 294 TYR A C 1
ATOM 2319 O O . TYR A 1 294 ? -3.365 11.739 9.116 1.00 90.75 294 TYR A O 1
ATOM 2327 N N . PRO A 1 295 ? -3.263 12.773 11.109 1.00 88.50 295 PRO A N 1
ATOM 2328 C CA . PRO A 1 295 ? -2.565 13.941 10.570 1.00 88.50 295 PRO A CA 1
ATOM 2329 C C . PRO A 1 295 ? -1.175 13.600 10.015 1.00 88.50 295 PRO A C 1
ATOM 2331 O O . PRO A 1 295 ? -0.750 14.158 9.000 1.00 88.50 295 PRO A O 1
ATOM 2334 N N . LEU A 1 296 ? -0.468 12.652 10.644 1.00 90.19 296 LEU A N 1
ATOM 2335 C CA . LEU A 1 296 ? 0.795 12.138 10.117 1.00 90.19 296 LEU A CA 1
ATOM 2336 C C . LEU A 1 296 ? 0.580 11.440 8.765 1.00 90.19 296 LEU A C 1
ATOM 2338 O O . LEU A 1 296 ? 1.270 11.760 7.806 1.00 90.19 296 LEU A O 1
ATOM 2342 N N . LEU A 1 297 ? -0.403 10.545 8.646 1.00 89.75 297 LEU A N 1
ATOM 2343 C CA . LEU A 1 297 ? -0.713 9.868 7.381 1.00 89.75 297 LEU A CA 1
ATOM 2344 C C . LEU A 1 297 ? -1.172 10.838 6.291 1.00 89.75 297 LEU A C 1
ATOM 2346 O O . LEU A 1 297 ? -0.776 10.698 5.141 1.00 89.75 297 LEU A O 1
ATOM 2350 N N . GLU A 1 298 ? -1.961 11.847 6.641 1.00 86.81 298 GLU A N 1
ATOM 2351 C CA . GLU A 1 298 ? -2.417 12.859 5.693 1.00 86.81 298 GLU A CA 1
ATOM 2352 C C . GLU A 1 298 ? -1.253 13.654 5.087 1.00 86.81 298 GLU A C 1
ATOM 2354 O O . GLU A 1 298 ? -1.236 13.928 3.888 1.00 86.81 298 GLU A O 1
ATOM 2359 N N . THR A 1 299 ? -0.266 14.001 5.914 1.00 85.31 299 THR A N 1
ATOM 2360 C CA . THR A 1 299 ? 0.879 14.815 5.490 1.00 85.31 299 THR A CA 1
ATOM 2361 C C . THR A 1 299 ? 1.989 13.993 4.845 1.00 85.31 299 THR A C 1
ATOM 2363 O O . THR A 1 299 ? 2.573 14.429 3.855 1.00 85.31 299 THR A O 1
ATOM 2366 N N . GLN A 1 300 ? 2.281 12.812 5.392 1.00 86.38 300 GLN A N 1
ATOM 2367 C CA . GLN A 1 300 ? 3.427 11.988 5.001 1.00 86.38 300 GLN A CA 1
ATOM 2368 C C . GLN A 1 300 ? 3.072 10.896 3.998 1.00 86.38 300 GLN A C 1
ATOM 2370 O O . GLN A 1 300 ? 3.934 10.449 3.247 1.00 86.38 300 GLN A O 1
ATOM 2375 N N . TYR A 1 301 ? 1.806 10.490 3.947 1.00 85.50 301 TYR A N 1
ATOM 2376 C CA . TYR A 1 301 ? 1.304 9.468 3.035 1.00 85.50 301 TYR A CA 1
ATOM 2377 C C . TYR A 1 301 ? 0.079 9.973 2.254 1.00 85.50 301 TYR A C 1
ATOM 2379 O O . TYR A 1 301 ? -0.965 9.301 2.233 1.00 85.50 301 TYR A O 1
ATOM 2387 N N . PRO A 1 302 ? 0.179 11.148 1.597 1.00 85.44 302 PRO A N 1
ATOM 2388 C CA . PRO A 1 302 ? -0.949 11.741 0.896 1.00 85.44 302 PRO A CA 1
ATOM 2389 C C . PRO A 1 302 ? -1.474 10.798 -0.184 1.00 85.44 302 PRO A C 1
ATOM 2391 O O . PRO A 1 302 ? -0.713 10.086 -0.843 1.00 85.44 302 PRO A O 1
ATOM 2394 N N . ASP A 1 303 ? -2.794 10.799 -0.359 1.00 83.31 303 ASP A N 1
ATOM 2395 C CA . ASP A 1 303 ? -3.496 9.973 -1.343 1.00 83.31 303 ASP A CA 1
ATOM 2396 C C . ASP A 1 303 ? -3.183 8.461 -1.241 1.00 83.31 303 ASP A C 1
ATOM 2398 O O . ASP A 1 303 ? -3.253 7.740 -2.235 1.00 83.31 303 ASP A O 1
ATOM 2402 N N . THR A 1 304 ? -2.870 7.940 -0.048 1.00 84.88 304 THR A N 1
ATOM 2403 C CA . THR A 1 304 ? -2.700 6.485 0.160 1.00 84.88 304 THR A CA 1
ATOM 2404 C C . THR A 1 304 ? -3.814 5.841 0.976 1.00 84.88 304 THR A C 1
ATOM 2406 O O . THR A 1 304 ? -4.210 4.712 0.696 1.00 84.88 304 THR A O 1
ATOM 2409 N N . LEU A 1 305 ? -4.377 6.546 1.956 1.00 89.06 305 LEU A N 1
ATOM 2410 C CA . LEU A 1 305 ? -5.440 6.002 2.792 1.00 89.06 305 LEU A CA 1
ATOM 2411 C C . LEU A 1 305 ? -6.782 6.079 2.054 1.00 89.06 305 LEU A C 1
ATOM 2413 O O . LEU A 1 305 ? -7.288 7.163 1.773 1.00 89.06 305 LEU A O 1
ATOM 2417 N N . PHE A 1 306 ? -7.345 4.921 1.709 1.00 89.19 306 PHE A N 1
ATOM 2418 C CA . PHE A 1 306 ? -8.598 4.823 0.960 1.00 89.19 306 PHE A CA 1
ATOM 2419 C C . PHE A 1 306 ? -9.822 4.862 1.873 1.00 89.19 306 PHE A C 1
ATOM 2421 O O . PHE A 1 306 ? -10.760 5.614 1.613 1.00 89.19 306 PHE A O 1
ATOM 2428 N N . LYS A 1 307 ? -9.810 4.062 2.945 1.00 91.88 307 LYS A N 1
ATOM 2429 C CA . LYS A 1 307 ? -10.904 3.983 3.920 1.00 91.88 307 LYS A CA 1
ATOM 2430 C C . LYS A 1 307 ? -10.385 3.758 5.333 1.00 91.88 307 LYS A C 1
ATOM 2432 O O . LYS A 1 307 ? -9.424 3.022 5.538 1.00 91.88 307 LYS A O 1
ATOM 2437 N N . ILE A 1 308 ? -11.086 4.332 6.304 1.00 93.12 308 ILE A N 1
ATOM 2438 C CA . ILE A 1 308 ? -10.953 4.059 7.734 1.00 93.12 308 ILE A CA 1
ATOM 2439 C C . ILE A 1 308 ? -12.290 3.490 8.202 1.00 93.12 308 ILE A C 1
ATOM 2441 O O . ILE A 1 308 ? -13.241 4.229 8.446 1.00 93.12 308 ILE A O 1
ATOM 2445 N N . VAL A 1 309 ? -12.383 2.171 8.312 1.00 93.62 309 VAL A N 1
ATOM 2446 C CA . VAL A 1 309 ? -13.591 1.478 8.761 1.00 93.62 309 VAL A CA 1
ATOM 2447 C C . VAL A 1 309 ? -13.523 1.279 10.272 1.00 93.62 309 VAL A C 1
ATOM 2449 O O . VAL A 1 309 ? -12.627 0.603 10.772 1.00 93.62 309 VAL A O 1
ATOM 2452 N N . MET A 1 310 ? -14.476 1.844 11.014 1.00 92.56 310 MET A N 1
ATOM 2453 C CA . MET A 1 310 ? -14.604 1.639 12.460 1.00 92.56 310 MET A CA 1
ATOM 2454 C C . MET A 1 310 ? -15.783 0.717 12.764 1.00 92.56 310 MET A C 1
ATOM 2456 O O . MET A 1 310 ? -16.929 1.039 12.437 1.00 92.56 310 MET A O 1
ATOM 2460 N N . TYR A 1 311 ? -15.511 -0.407 13.428 1.00 93.06 311 TYR A N 1
ATOM 2461 C CA . TYR A 1 311 ? -16.485 -1.475 13.667 1.00 93.06 311 TYR A CA 1
ATOM 2462 C C . TYR A 1 311 ? -16.378 -2.038 15.090 1.00 93.06 311 TYR A C 1
ATOM 2464 O O . TYR A 1 311 ? -15.268 -2.339 15.497 1.00 93.06 311 TYR A O 1
ATOM 2472 N N . PRO A 1 312 ? -17.466 -2.299 15.840 1.00 90.56 312 PRO A N 1
ATOM 2473 C CA . PRO A 1 312 ? -18.841 -1.893 15.584 1.00 90.56 312 PRO A CA 1
ATOM 2474 C C . PRO A 1 312 ? -19.136 -0.516 16.196 1.00 90.56 312 PRO A C 1
ATOM 2476 O O . PRO A 1 312 ? -18.896 -0.288 17.391 1.00 90.56 312 PRO A O 1
ATOM 2479 N N . ILE A 1 313 ? -19.704 0.384 15.391 1.00 83.31 313 ILE A N 1
ATOM 2480 C CA . ILE A 1 313 ? -20.196 1.706 15.791 1.00 83.31 313 ILE A CA 1
ATOM 2481 C C . ILE A 1 313 ? -21.599 1.933 15.215 1.00 83.31 313 ILE A C 1
ATOM 2483 O O . ILE A 1 313 ? -21.812 1.958 14.005 1.00 83.31 313 ILE A O 1
ATOM 2487 N N . GLN A 1 314 ? -22.573 2.159 16.101 1.00 73.25 314 GLN A N 1
ATOM 2488 C CA . GLN A 1 314 ? -23.962 2.400 15.706 1.00 73.25 314 GLN A CA 1
ATOM 2489 C C . GLN A 1 314 ? -24.151 3.826 15.180 1.00 73.25 314 GLN A C 1
ATOM 2491 O O . GLN A 1 314 ? -24.033 4.792 15.934 1.00 73.25 314 GLN A O 1
ATOM 2496 N N . LYS A 1 315 ? -24.554 3.961 13.910 1.00 65.38 315 LYS A N 1
ATOM 2497 C CA . LYS A 1 315 ? -24.806 5.260 13.248 1.00 65.38 315 LYS A CA 1
ATOM 2498 C C . LYS A 1 315 ? -25.846 6.137 13.974 1.00 65.38 315 LYS A C 1
ATOM 2500 O O . LYS A 1 315 ? -25.783 7.360 13.903 1.00 65.38 315 LYS A O 1
ATOM 2505 N N . GLN A 1 316 ? -26.783 5.532 14.711 1.00 54.88 316 GLN A N 1
ATOM 2506 C CA . GLN A 1 316 ? -27.891 6.227 15.389 1.00 54.88 316 GLN A CA 1
ATOM 2507 C C . GLN A 1 316 ? -27.462 7.120 16.575 1.00 54.88 316 GLN A C 1
ATOM 2509 O O . GLN A 1 316 ? -28.246 7.962 17.000 1.00 54.88 316 GLN A O 1
ATOM 2514 N N . GLY A 1 317 ? -26.233 6.988 17.093 1.00 48.62 317 GLY A N 1
ATOM 2515 C CA . GLY A 1 317 ? -25.725 7.793 18.218 1.00 48.62 317 GLY A CA 1
ATOM 2516 C C . GLY A 1 317 ? -25.162 9.174 17.851 1.00 48.62 317 GLY A C 1
ATOM 2517 O O . GLY A 1 317 ? -24.811 9.936 18.746 1.00 48.62 317 GLY A O 1
ATOM 2518 N N . LEU A 1 318 ? -25.065 9.510 16.560 1.00 50.78 318 LEU A N 1
ATOM 2519 C CA . LEU A 1 318 ? -24.463 10.767 16.082 1.00 50.78 318 LEU A CA 1
ATOM 2520 C C . LEU A 1 318 ? -25.477 11.911 15.896 1.00 50.78 318 LEU A C 1
ATOM 2522 O O . LEU A 1 318 ? -25.082 13.060 15.719 1.00 50.78 318 LEU A O 1
ATOM 2526 N N . MET A 1 319 ? -26.779 11.608 15.953 1.00 39.38 319 MET A N 1
ATOM 2527 C CA . MET A 1 319 ? -27.880 12.509 15.590 1.00 39.38 319 MET A CA 1
ATOM 2528 C C . MET A 1 319 ? -28.883 12.656 16.748 1.00 39.38 319 MET A C 1
ATOM 2530 O O . MET A 1 319 ? -29.940 12.033 16.724 1.00 39.38 319 MET A O 1
ATOM 2534 N N . ASN A 1 320 ? -28.531 13.439 17.777 1.00 40.09 320 ASN A N 1
ATOM 2535 C CA . ASN A 1 320 ? -29.415 14.284 18.612 1.00 40.09 320 ASN A CA 1
ATOM 2536 C C . ASN A 1 320 ? -28.835 14.480 20.020 1.00 40.09 320 ASN A C 1
ATOM 2538 O O . ASN A 1 320 ? -28.963 13.610 20.878 1.00 40.09 320 ASN A O 1
ATOM 2542 N N . GLU A 1 321 ? -28.321 15.679 20.306 1.00 44.66 321 GLU A N 1
ATOM 2543 C CA . GLU A 1 321 ? -27.973 16.110 21.672 1.00 44.66 321 GLU A CA 1
ATOM 2544 C C . GLU A 1 321 ? -29.195 16.189 22.611 1.00 44.66 321 GLU A C 1
ATOM 2546 O O . GLU A 1 321 ? -29.068 16.123 23.833 1.00 44.66 321 GLU A O 1
ATOM 2551 N N . SER A 1 322 ? -30.403 16.287 22.053 1.00 41.97 322 SER A N 1
ATOM 2552 C CA . SER A 1 322 ? -31.662 16.463 22.787 1.00 41.97 322 SER A CA 1
ATOM 2553 C C . SER A 1 322 ? -32.188 15.185 23.458 1.00 41.97 322 SER A C 1
ATOM 2555 O O . SER A 1 322 ? -32.862 15.277 24.483 1.00 41.97 322 SER A O 1
ATOM 2557 N N . LEU A 1 323 ? -31.835 13.993 22.959 1.00 43.75 323 LEU A N 1
ATOM 2558 C CA . LEU A 1 323 ? -32.170 12.708 23.600 1.00 43.75 323 LEU A CA 1
ATOM 2559 C C . LEU A 1 323 ? -31.175 12.321 24.713 1.00 43.75 323 LEU A C 1
ATOM 2561 O O . LEU A 1 323 ? -31.514 11.527 25.593 1.00 43.75 323 LEU A O 1
ATOM 2565 N N . ILE A 1 324 ? -29.984 12.934 24.730 1.00 43.91 324 ILE A N 1
ATOM 2566 C CA . ILE A 1 324 ? -28.892 12.648 25.680 1.00 43.91 324 ILE A CA 1
ATOM 2567 C C . ILE A 1 324 ? -29.280 13.022 27.118 1.00 43.91 324 ILE A C 1
ATOM 2569 O O . ILE A 1 324 ? -28.924 12.321 28.063 1.00 43.91 324 ILE A O 1
ATOM 2573 N N . ARG A 1 325 ? -30.080 14.080 27.310 1.00 42.66 325 ARG A N 1
ATOM 2574 C CA . ARG A 1 325 ? -30.529 14.495 28.653 1.00 42.66 325 ARG A CA 1
ATOM 2575 C C . ARG A 1 325 ? -31.687 13.661 29.206 1.00 42.66 325 ARG A C 1
ATOM 2577 O O . ARG A 1 325 ? -31.863 13.621 30.418 1.00 42.66 325 ARG A O 1
ATOM 2584 N N . ALA A 1 326 ? -32.456 12.985 28.351 1.00 40.16 326 ALA A N 1
ATOM 2585 C CA . ALA A 1 326 ? -33.612 12.190 28.773 1.00 40.16 326 ALA A CA 1
ATOM 2586 C C . ALA A 1 326 ? -33.245 10.736 29.139 1.00 40.16 326 ALA A C 1
ATOM 2588 O O . ALA A 1 326 ? -33.922 10.121 29.960 1.00 40.16 326 ALA A O 1
ATOM 2589 N N . ALA A 1 327 ? -32.157 10.193 28.580 1.00 41.09 327 ALA A N 1
ATOM 2590 C CA . ALA A 1 327 ? -31.720 8.814 28.825 1.00 41.09 327 ALA A CA 1
ATOM 2591 C C . ALA A 1 327 ? -30.950 8.613 30.147 1.00 41.09 327 ALA A C 1
ATOM 2593 O O . ALA A 1 327 ? -30.804 7.478 30.595 1.00 41.09 327 ALA A O 1
ATOM 2594 N N . ALA A 1 328 ? -30.527 9.692 30.819 1.00 42.53 328 ALA A N 1
ATOM 2595 C CA . ALA A 1 328 ? -29.793 9.648 32.093 1.00 42.53 328 ALA A CA 1
ATOM 2596 C C . ALA A 1 328 ? -30.580 9.027 33.270 1.00 42.53 328 ALA A C 1
ATOM 2598 O O . ALA A 1 328 ? -30.043 8.886 34.365 1.00 42.53 328 ALA A O 1
ATOM 2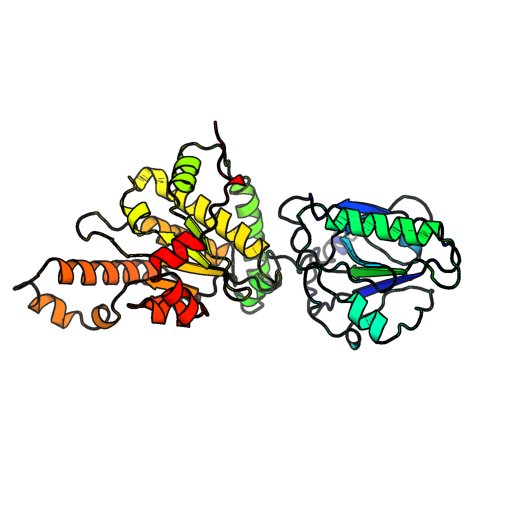599 N N . ILE A 1 329 ? -31.848 8.656 33.063 1.00 44.38 329 ILE A N 1
ATOM 2600 C CA . ILE A 1 329 ? -32.728 8.128 34.112 1.00 44.38 329 ILE A CA 1
ATOM 2601 C C . ILE A 1 329 ? -32.849 6.589 34.051 1.00 44.38 329 ILE A C 1
ATOM 2603 O O . ILE A 1 329 ? -33.289 5.981 35.020 1.00 44.38 329 ILE A O 1
ATOM 2607 N N . THR A 1 330 ? -32.394 5.915 32.98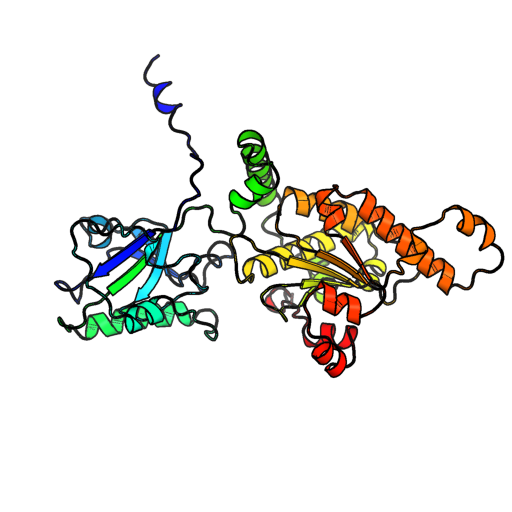4 1.00 50.16 330 THR A N 1
ATOM 2608 C CA . THR A 1 330 ? -32.408 4.433 32.901 1.00 50.16 330 THR A CA 1
ATOM 2609 C C . THR A 1 330 ? -31.271 3.871 32.033 1.00 50.16 330 THR A C 1
ATOM 2611 O O . THR A 1 330 ? -31.490 3.255 30.994 1.00 50.16 330 THR A O 1
ATOM 2614 N N . THR A 1 331 ? -30.011 4.066 32.422 1.00 49.41 331 THR A N 1
ATOM 2615 C CA . THR A 1 331 ? -28.867 3.573 31.633 1.00 49.41 331 THR A CA 1
ATOM 2616 C C . THR A 1 331 ? -28.404 2.183 32.062 1.00 49.41 331 THR A C 1
ATOM 2618 O O . THR A 1 331 ? -27.676 2.028 33.035 1.00 49.41 331 THR A O 1
ATOM 2621 N N . THR A 1 332 ? -28.758 1.160 31.284 1.00 59.12 332 THR A N 1
ATOM 2622 C CA . THR A 1 332 ? -27.988 -0.097 31.232 1.00 59.12 332 THR A CA 1
ATOM 2623 C C . THR A 1 332 ? -26.592 0.167 30.647 1.00 59.12 332 THR A C 1
ATOM 2625 O O . THR A 1 332 ? -26.497 0.907 29.664 1.00 59.12 332 THR A O 1
ATOM 2628 N N . ASP A 1 333 ? -25.541 -0.496 31.148 1.00 61.41 333 ASP A N 1
ATOM 2629 C CA . ASP A 1 333 ? -24.133 -0.350 30.705 1.00 61.41 333 ASP A CA 1
ATOM 2630 C C . ASP A 1 333 ? -23.932 -0.370 29.178 1.00 61.41 333 ASP A C 1
ATOM 2632 O O . ASP A 1 333 ? -23.067 0.316 28.630 1.00 61.41 333 ASP A O 1
ATOM 2636 N N . LYS A 1 334 ? -24.779 -1.114 28.456 1.00 66.00 334 LYS A N 1
ATOM 2637 C CA . LYS A 1 334 ? -24.756 -1.198 26.988 1.00 66.00 334 LYS A CA 1
ATOM 2638 C C . LYS A 1 334 ? -25.033 0.139 26.291 1.00 66.00 334 LYS A C 1
ATOM 2640 O O . LYS A 1 334 ? -24.434 0.400 25.252 1.00 66.00 334 LYS A O 1
ATOM 2645 N N . HIS A 1 335 ? -25.927 0.976 26.822 1.00 68.75 335 HIS A N 1
ATOM 2646 C CA . HIS A 1 335 ? -26.241 2.281 26.224 1.00 68.75 335 HIS A CA 1
ATOM 2647 C C . HIS A 1 335 ? -25.098 3.279 26.416 1.00 68.75 335 HIS A C 1
ATOM 2649 O O . HIS A 1 335 ? -24.724 3.961 25.464 1.00 68.75 335 HIS A O 1
ATOM 2655 N N . VAL A 1 336 ? -24.488 3.289 27.603 1.00 69.50 336 VAL A N 1
ATOM 2656 C CA . VAL A 1 336 ? -23.315 4.122 27.906 1.00 69.50 336 VAL A CA 1
ATOM 2657 C C . VAL A 1 336 ? -22.144 3.747 26.999 1.00 69.50 336 VAL A C 1
ATOM 2659 O O . VAL A 1 336 ? -21.513 4.619 26.410 1.00 69.50 336 VAL A O 1
ATOM 2662 N N . LEU A 1 337 ? -21.883 2.449 26.810 1.00 73.00 337 LEU A N 1
ATOM 2663 C CA . LEU A 1 337 ? -20.813 1.990 25.924 1.00 73.00 337 LEU A CA 1
ATOM 2664 C C . LEU A 1 337 ? -21.027 2.418 24.466 1.00 73.00 337 LEU A C 1
ATOM 2666 O O . LEU A 1 337 ? -20.086 2.867 23.815 1.00 73.00 337 LEU A O 1
ATOM 2670 N N . LYS A 1 338 ? -22.259 2.303 23.954 1.00 76.38 338 LYS A N 1
ATOM 2671 C CA . LYS A 1 338 ? -22.603 2.760 22.599 1.00 76.38 338 LYS A CA 1
ATOM 2672 C C . LYS A 1 338 ? -22.332 4.252 22.422 1.00 76.38 338 LYS A C 1
ATOM 2674 O O . LYS A 1 338 ? -21.721 4.637 21.429 1.00 76.38 338 LYS A O 1
ATOM 2679 N N . GLN A 1 339 ? -22.752 5.063 23.392 1.00 73.44 339 GLN A N 1
ATOM 2680 C CA . GLN A 1 339 ? -22.529 6.505 23.372 1.00 73.44 339 GLN A CA 1
ATOM 2681 C C . GLN A 1 339 ? -21.033 6.832 23.359 1.00 73.44 339 GLN A C 1
ATOM 2683 O O . GLN A 1 339 ? -20.584 7.570 22.489 1.00 73.44 339 GLN A O 1
ATOM 2688 N N . LYS A 1 340 ? -20.243 6.216 24.244 1.00 74.69 340 LYS A N 1
ATOM 2689 C CA . LYS A 1 340 ? -18.809 6.507 24.310 1.00 74.69 340 LYS A CA 1
ATOM 2690 C C . LYS A 1 340 ? -18.036 6.100 23.049 1.00 74.69 340 LYS A C 1
ATOM 2692 O O . LYS A 1 340 ? -17.125 6.810 22.643 1.00 74.69 340 LYS A O 1
ATOM 2697 N N . LYS A 1 341 ? -18.414 5.001 22.379 1.00 80.31 341 LYS A N 1
ATOM 2698 C CA . LYS A 1 341 ? -17.827 4.640 21.071 1.00 80.31 341 LYS A CA 1
ATOM 2699 C C . LYS A 1 341 ? -18.118 5.694 20.000 1.00 80.31 341 LYS A C 1
ATOM 2701 O O . LYS A 1 341 ? -17.243 5.999 19.197 1.00 80.31 341 LYS A O 1
ATOM 2706 N N . ALA A 1 342 ? -19.333 6.244 19.989 1.00 78.81 342 ALA A N 1
ATOM 2707 C CA . ALA A 1 342 ? -19.706 7.310 19.064 1.00 78.81 342 ALA A CA 1
ATOM 2708 C C . ALA A 1 342 ? -18.979 8.628 19.385 1.00 78.81 342 ALA A C 1
ATOM 2710 O O . ALA A 1 342 ? -18.534 9.310 18.467 1.00 78.81 342 ALA A O 1
ATOM 2711 N N . GLU A 1 343 ? -18.811 8.962 20.667 1.00 77.81 343 GLU A N 1
ATOM 2712 C CA . GLU A 1 343 ? -18.024 10.120 21.114 1.00 77.81 343 GLU A CA 1
ATOM 2713 C C . GLU A 1 343 ? -16.552 9.994 20.712 1.00 77.81 343 GLU A C 1
ATOM 2715 O O . GLU A 1 343 ? -16.001 10.949 20.174 1.00 77.81 343 GLU A O 1
ATOM 2720 N N . LEU A 1 344 ? -15.941 8.813 20.873 1.00 76.31 344 LEU A N 1
ATOM 2721 C CA . LEU A 1 344 ? -14.588 8.551 20.378 1.00 76.31 344 LEU A CA 1
ATOM 2722 C C . LEU A 1 344 ? -14.502 8.733 18.860 1.00 76.31 344 LEU A C 1
ATOM 2724 O O . LEU A 1 344 ? -13.630 9.449 18.379 1.00 76.31 344 LEU A O 1
ATOM 2728 N N . ALA A 1 345 ? -15.399 8.098 18.099 1.00 79.00 345 ALA A N 1
ATOM 2729 C CA . ALA A 1 345 ? -15.400 8.233 16.645 1.00 79.00 345 ALA A CA 1
ATOM 2730 C C . ALA A 1 345 ? -15.557 9.695 16.219 1.00 79.00 345 ALA A C 1
ATOM 2732 O O . ALA A 1 345 ? -14.895 10.126 15.284 1.00 79.00 345 ALA A O 1
ATOM 2733 N N . LYS A 1 346 ? -16.376 10.471 16.937 1.00 79.50 346 LYS A N 1
ATOM 2734 C CA . LYS A 1 346 ? -16.538 11.910 16.717 1.00 79.50 346 LYS A CA 1
ATOM 2735 C C . LYS A 1 346 ? -15.278 12.700 17.091 1.00 79.50 346 LYS A C 1
ATOM 2737 O O . LYS A 1 346 ? -14.933 13.616 16.356 1.00 79.50 346 LYS A O 1
ATOM 2742 N N . SER A 1 347 ? -14.593 12.352 18.185 1.00 76.38 347 SER A N 1
ATOM 2743 C CA . SER A 1 347 ? -13.306 12.956 18.576 1.00 76.38 347 SER A CA 1
ATOM 2744 C C . SER A 1 347 ? -12.267 12.759 17.472 1.00 76.38 347 SER A C 1
ATOM 2746 O O . SER A 1 347 ? -11.727 13.738 16.963 1.00 76.38 347 SER A O 1
ATOM 2748 N N . ILE A 1 348 ? -12.090 11.509 17.023 1.00 73.81 348 ILE A N 1
ATOM 2749 C CA . ILE A 1 348 ? -11.189 11.163 15.919 1.00 73.81 348 ILE A CA 1
ATOM 2750 C C . ILE A 1 348 ? -11.616 11.901 14.652 1.00 73.81 348 ILE A C 1
ATOM 2752 O O . ILE A 1 348 ? -10.797 12.565 14.046 1.00 73.81 348 ILE A O 1
ATOM 2756 N N . PHE A 1 349 ? -12.892 11.848 14.263 1.00 78.19 349 PHE A N 1
ATOM 2757 C CA . PHE A 1 349 ? -13.393 12.489 13.045 1.00 78.19 349 PHE A CA 1
ATOM 2758 C C . PHE A 1 349 ? -13.153 14.006 13.025 1.00 78.19 349 PHE A C 1
ATOM 2760 O O . PHE A 1 349 ? -12.726 14.554 12.013 1.00 78.19 349 PHE A O 1
ATOM 2767 N N . ASN A 1 350 ? -13.393 14.687 14.146 1.00 79.69 350 ASN A N 1
ATOM 2768 C CA . ASN A 1 350 ? -13.269 16.140 14.240 1.00 79.69 350 ASN A CA 1
ATOM 2769 C C . ASN A 1 350 ? -11.817 16.639 14.169 1.00 79.69 350 ASN A C 1
ATOM 2771 O O . ASN A 1 350 ? -11.613 17.812 13.864 1.00 79.69 350 ASN A O 1
ATOM 2775 N N . SER A 1 351 ? -10.821 15.793 14.454 1.00 74.94 351 SER A N 1
ATOM 2776 C CA . SER A 1 351 ? -9.402 16.160 14.335 1.00 74.94 351 SER A CA 1
ATOM 2777 C C . SER A 1 351 ? -8.845 15.994 12.916 1.00 74.94 351 SER A C 1
ATOM 2779 O O . SER A 1 351 ? -7.677 16.294 12.684 1.00 74.94 351 SER A O 1
ATOM 2781 N N . LEU A 1 352 ? -9.649 15.488 11.977 1.00 81.69 352 LEU A N 1
ATOM 2782 C CA . LEU A 1 352 ? -9.245 15.198 10.601 1.00 81.69 352 LEU A CA 1
ATOM 2783 C C . LEU A 1 352 ? -9.647 16.325 9.652 1.00 81.69 352 LEU A C 1
ATOM 2785 O O . LEU A 1 352 ? -10.654 17.000 9.875 1.00 81.69 352 LEU A O 1
ATOM 2789 N N . SER A 1 353 ? -8.910 16.484 8.551 1.00 83.50 353 SER A N 1
ATOM 2790 C CA . SER A 1 353 ? -9.333 17.355 7.451 1.00 83.50 353 SER A CA 1
ATOM 2791 C C . SER A 1 353 ? -10.610 16.855 6.775 1.00 83.50 353 SER A C 1
ATOM 2793 O O . SER A 1 353 ? -10.973 15.683 6.884 1.00 83.50 353 SER A O 1
ATOM 2795 N N . GLU A 1 354 ? -11.268 17.715 5.994 1.00 83.69 354 GLU A N 1
ATOM 2796 C CA . GLU A 1 354 ? -12.446 17.317 5.212 1.00 83.69 354 GLU A CA 1
ATOM 2797 C C . GLU A 1 354 ? -12.165 16.145 4.261 1.00 83.69 354 GLU A C 1
ATOM 2799 O O . GLU A 1 354 ? -13.032 15.295 4.053 1.00 83.69 354 GLU A O 1
ATOM 2804 N N . THR A 1 355 ? -10.963 16.079 3.684 1.00 81.19 355 THR A N 1
ATOM 2805 C CA . THR A 1 355 ? -10.564 14.988 2.787 1.00 81.19 355 THR A CA 1
ATOM 2806 C C . THR A 1 355 ? -10.502 13.672 3.548 1.00 81.19 355 THR A C 1
ATOM 2808 O O . THR A 1 355 ? -11.080 12.676 3.115 1.00 81.19 355 THR A O 1
ATOM 2811 N N . MET A 1 356 ? -9.859 13.676 4.713 1.00 83.12 356 MET A N 1
ATOM 2812 C CA . MET A 1 356 ? -9.683 12.475 5.519 1.00 83.12 356 MET A CA 1
ATOM 2813 C C . MET A 1 356 ? -10.987 12.042 6.208 1.00 83.12 356 MET A C 1
ATOM 2815 O O . MET A 1 356 ? -11.277 10.852 6.307 1.00 83.12 356 MET A O 1
ATOM 2819 N N . GLN A 1 357 ? -11.842 12.994 6.586 1.00 86.12 357 GLN A N 1
ATOM 2820 C CA . GLN A 1 357 ? -13.196 12.727 7.079 1.00 86.12 357 GLN A CA 1
ATOM 2821 C C . GLN A 1 357 ? -14.032 11.916 6.079 1.00 86.12 357 GLN A C 1
ATOM 2823 O O . GLN A 1 357 ? -14.785 11.034 6.489 1.00 86.12 357 GLN A O 1
ATOM 2828 N N . ARG A 1 358 ? -13.878 12.150 4.767 1.00 86.06 358 ARG A N 1
ATOM 2829 C CA . ARG A 1 358 ? -14.584 11.376 3.725 1.00 86.06 358 ARG A CA 1
ATOM 2830 C C . ARG A 1 358 ? -14.131 9.919 3.641 1.00 86.06 358 ARG A C 1
ATOM 2832 O O . ARG A 1 358 ? -14.891 9.096 3.138 1.00 86.06 358 ARG A O 1
ATOM 2839 N N . ALA A 1 359 ? -12.930 9.598 4.121 1.00 87.38 359 ALA A N 1
ATOM 2840 C CA . ALA A 1 359 ? -12.435 8.226 4.178 1.00 87.38 359 ALA A CA 1
ATOM 2841 C C . ALA A 1 359 ? -12.993 7.449 5.385 1.00 87.38 359 ALA A C 1
ATOM 2843 O O . ALA A 1 359 ? -12.930 6.220 5.397 1.00 87.38 359 ALA A O 1
ATOM 2844 N N . VAL A 1 360 ? -13.544 8.127 6.400 1.00 89.81 360 VAL A N 1
ATOM 2845 C CA . VAL A 1 360 ? -14.065 7.478 7.611 1.00 89.81 360 VAL A CA 1
ATOM 2846 C C . VAL A 1 360 ? -15.438 6.864 7.352 1.00 89.81 360 VAL A C 1
ATOM 2848 O O . VAL A 1 360 ? -16.391 7.547 6.981 1.00 89.81 360 VAL A O 1
ATOM 2851 N N . VAL A 1 361 ? -15.562 5.568 7.633 1.00 90.81 361 VAL A N 1
ATOM 2852 C CA . VAL A 1 361 ? -16.811 4.817 7.532 1.00 90.81 361 VAL A CA 1
ATOM 2853 C C . VAL A 1 361 ? -17.104 4.125 8.858 1.00 90.81 361 VAL A C 1
ATOM 2855 O O . VAL A 1 361 ? -16.330 3.310 9.354 1.00 90.81 361 VAL A O 1
ATOM 2858 N N . LEU A 1 362 ? -18.256 4.443 9.443 1.00 91.06 362 LEU A N 1
ATOM 2859 C CA . LEU A 1 362 ? -18.721 3.846 10.694 1.00 91.06 362 LEU A CA 1
ATOM 2860 C C . LEU A 1 362 ? -19.721 2.740 10.370 1.00 91.06 362 LEU A C 1
ATOM 2862 O O . LEU A 1 362 ? -20.707 2.997 9.675 1.00 91.06 362 LEU A O 1
ATOM 2866 N N . VAL A 1 363 ? -19.488 1.528 10.865 1.00 92.00 363 VAL A N 1
ATOM 2867 C CA . VAL A 1 363 ? -20.307 0.350 10.542 1.00 92.00 363 VAL A CA 1
ATOM 2868 C C . VAL A 1 363 ? -20.660 -0.434 11.802 1.00 92.00 363 VAL A C 1
ATOM 2870 O O . VAL A 1 363 ? -19.873 -0.481 12.742 1.00 92.00 363 VAL A O 1
ATOM 2873 N N . ASP A 1 364 ? -21.837 -1.059 11.839 1.00 89.44 364 ASP A N 1
ATOM 2874 C CA . ASP A 1 364 ? -22.324 -1.813 13.009 1.00 89.44 364 ASP A CA 1
ATOM 2875 C C . ASP A 1 364 ? -22.259 -3.331 12.797 1.00 89.44 364 ASP A C 1
ATOM 2877 O O . ASP A 1 364 ? -22.329 -4.105 13.749 1.00 89.44 364 ASP A O 1
ATOM 2881 N N . THR A 1 365 ? -22.116 -3.786 11.549 1.00 89.94 365 THR A N 1
ATOM 2882 C CA . THR A 1 365 ? -22.158 -5.218 11.219 1.00 89.94 365 THR A CA 1
ATOM 2883 C C . THR A 1 365 ? -20.943 -5.680 10.421 1.00 89.94 365 THR A C 1
ATOM 2885 O O . THR A 1 365 ? -20.387 -4.940 9.612 1.00 89.94 365 THR A O 1
ATOM 2888 N N . ALA A 1 366 ? -20.567 -6.950 10.591 1.00 90.31 366 ALA A N 1
ATOM 2889 C CA . ALA A 1 366 ? -19.501 -7.575 9.806 1.00 90.31 366 ALA A CA 1
ATOM 2890 C C . ALA A 1 366 ? -19.787 -7.554 8.291 1.00 90.31 366 ALA A C 1
ATOM 2892 O O . ALA A 1 366 ? -18.864 -7.422 7.493 1.00 90.31 366 ALA A O 1
ATOM 2893 N N . ASN A 1 367 ? -21.058 -7.633 7.880 1.00 91.69 367 ASN A N 1
ATOM 2894 C CA . ASN A 1 367 ? -21.436 -7.546 6.466 1.00 91.69 367 ASN A CA 1
ATOM 2895 C C . ASN A 1 367 ? -21.155 -6.159 5.876 1.00 91.69 367 ASN A C 1
ATOM 2897 O O . ASN A 1 367 ? -20.710 -6.061 4.733 1.00 91.69 367 ASN A O 1
ATOM 2901 N N . GLU A 1 368 ? -21.389 -5.093 6.646 1.00 92.88 368 GLU A N 1
ATOM 2902 C CA . GLU A 1 368 ? -21.013 -3.738 6.238 1.00 92.88 368 GLU A CA 1
ATOM 2903 C C . GLU A 1 368 ? -19.487 -3.605 6.138 1.00 92.88 368 GLU A C 1
ATOM 2905 O O . GLU A 1 368 ? -19.014 -3.069 5.145 1.00 92.88 368 GLU A O 1
ATOM 2910 N N . VAL A 1 369 ? -18.712 -4.168 7.081 1.00 92.56 369 VAL A N 1
ATOM 2911 C CA . VAL A 1 369 ? -17.235 -4.217 6.975 1.00 92.56 369 VAL A CA 1
ATOM 2912 C C . VAL A 1 369 ? -16.808 -4.862 5.656 1.00 92.56 369 VAL A C 1
ATOM 2914 O O . VAL A 1 369 ? -16.015 -4.284 4.918 1.00 92.56 369 VAL A O 1
ATOM 2917 N N . CYS A 1 370 ? -17.373 -6.027 5.328 1.00 91.38 370 CYS A N 1
ATOM 2918 C CA . CYS A 1 370 ? -17.056 -6.732 4.087 1.00 91.38 370 CYS A CA 1
ATOM 2919 C C . CYS A 1 370 ? -17.410 -5.900 2.851 1.00 91.38 370 CYS A C 1
ATOM 2921 O O . CYS A 1 370 ? -16.622 -5.814 1.919 1.00 91.38 370 CYS A O 1
ATOM 2923 N N . THR A 1 371 ? -18.578 -5.256 2.859 1.00 91.31 371 THR A N 1
ATOM 2924 C CA . THR A 1 371 ? -19.030 -4.405 1.750 1.00 91.31 371 THR A CA 1
ATOM 2925 C C . THR A 1 371 ? -18.084 -3.225 1.543 1.00 91.31 371 THR A C 1
ATOM 2927 O O . THR A 1 371 ? -17.706 -2.920 0.416 1.00 91.31 371 THR A O 1
ATOM 2930 N N . GLU A 1 372 ? -17.670 -2.575 2.629 1.00 91.56 372 GLU A N 1
ATOM 2931 C CA . GLU A 1 372 ? -16.811 -1.398 2.561 1.00 91.56 372 GLU A CA 1
ATOM 2932 C C . GLU A 1 372 ? -15.376 -1.731 2.157 1.00 91.56 372 GLU A C 1
ATOM 2934 O O . GLU A 1 372 ? -14.766 -0.960 1.415 1.00 91.56 372 GLU A O 1
ATOM 2939 N N . LEU A 1 373 ? -14.853 -2.872 2.603 1.00 90.69 373 LEU A N 1
ATOM 2940 C CA . LEU A 1 373 ? -13.494 -3.323 2.297 1.00 90.69 373 LEU A CA 1
ATOM 2941 C C . LEU A 1 373 ? -13.413 -4.206 1.041 1.00 90.69 373 LEU A C 1
ATOM 2943 O O . LEU A 1 373 ? -12.336 -4.682 0.702 1.00 90.69 373 LEU A O 1
ATOM 2947 N N . GLY A 1 374 ? -14.534 -4.446 0.352 1.00 88.56 374 GLY A N 1
ATOM 2948 C CA . GLY A 1 374 ? -14.575 -5.306 -0.834 1.00 88.56 374 GLY A CA 1
ATOM 2949 C C . GLY A 1 374 ? -14.291 -6.783 -0.538 1.00 88.56 374 GLY A C 1
ATOM 2950 O O . GLY A 1 374 ? -13.847 -7.517 -1.414 1.00 88.56 374 GLY A O 1
ATOM 2951 N N . TRP A 1 375 ? -14.517 -7.237 0.695 1.00 89.19 375 TRP A N 1
ATOM 2952 C CA . TRP A 1 375 ? -14.331 -8.637 1.070 1.00 89.19 375 TRP A CA 1
ATOM 2953 C C . TRP A 1 375 ? -15.571 -9.468 0.743 1.00 89.19 375 TRP A C 1
ATOM 2955 O O . TRP A 1 375 ? -16.713 -9.037 0.914 1.00 89.19 375 TRP A O 1
ATOM 2965 N N . GLU A 1 376 ? -15.352 -10.715 0.335 1.00 87.94 376 GLU A N 1
ATOM 2966 C CA . GLU A 1 376 ? -16.437 -11.658 0.078 1.00 87.94 376 GLU A CA 1
ATOM 2967 C C . GLU A 1 376 ? -17.123 -12.077 1.388 1.00 87.94 376 GLU A C 1
ATOM 2969 O O . GLU A 1 376 ? -16.587 -12.861 2.176 1.00 87.94 376 GLU A O 1
ATOM 2974 N N . THR A 1 377 ? -18.354 -11.606 1.602 1.00 87.56 377 THR A N 1
ATOM 2975 C CA . THR A 1 377 ? -19.167 -11.925 2.793 1.00 87.56 377 THR A CA 1
ATOM 2976 C C . THR A 1 377 ? -19.316 -13.429 3.026 1.00 87.56 377 THR A C 1
ATOM 2978 O O . THR A 1 377 ? -19.250 -13.885 4.166 1.00 87.56 377 THR A O 1
ATOM 2981 N N . GLY A 1 378 ? -19.465 -14.216 1.954 1.00 87.88 378 GLY A N 1
ATOM 2982 C CA . GLY A 1 378 ? -19.547 -15.676 2.025 1.00 87.88 378 GLY A CA 1
ATOM 2983 C C . GLY A 1 378 ? -18.284 -16.322 2.600 1.00 87.88 378 GLY A C 1
ATOM 2984 O O . GLY A 1 378 ? -18.387 -17.252 3.397 1.00 87.88 378 GLY A O 1
ATOM 2985 N N . LYS A 1 379 ? -17.101 -15.791 2.265 1.00 86.31 379 LYS A N 1
ATOM 2986 C CA . LYS A 1 379 ? -15.811 -16.270 2.779 1.00 86.31 379 LYS A CA 1
ATOM 2987 C C . LYS A 1 379 ? -15.646 -15.937 4.262 1.00 86.31 379 LYS A C 1
ATOM 2989 O O . LYS A 1 379 ? -15.310 -16.816 5.049 1.00 86.31 379 LYS A O 1
ATOM 2994 N N . VAL A 1 380 ? -15.976 -14.705 4.658 1.00 87.44 380 VAL A N 1
ATOM 2995 C CA . VAL A 1 380 ? -15.951 -14.276 6.070 1.00 87.44 380 VAL A CA 1
ATOM 2996 C C . VAL A 1 380 ? -16.924 -15.098 6.921 1.00 87.44 380 VAL A C 1
ATOM 2998 O O . VAL A 1 380 ? -16.584 -15.535 8.021 1.00 87.44 380 VAL A O 1
ATOM 3001 N N . ALA A 1 381 ? -18.127 -15.367 6.408 1.00 88.06 381 ALA A N 1
ATOM 3002 C CA . ALA A 1 381 ? -19.100 -16.220 7.085 1.00 88.06 381 ALA A CA 1
ATOM 3003 C C . ALA A 1 381 ? -18.618 -17.678 7.200 1.00 88.06 381 ALA A C 1
ATOM 3005 O O . ALA A 1 381 ? -18.768 -18.281 8.263 1.00 88.06 381 ALA A O 1
ATOM 3006 N N . ALA A 1 382 ? -18.012 -18.231 6.143 1.00 89.56 382 ALA A N 1
ATOM 3007 C CA . ALA A 1 382 ? -17.474 -19.593 6.132 1.00 89.56 382 ALA A CA 1
ATOM 3008 C C . ALA A 1 382 ? -16.314 -19.787 7.121 1.00 89.56 382 ALA A C 1
ATOM 3010 O O . ALA A 1 382 ? -16.205 -20.848 7.734 1.00 89.56 382 ALA A O 1
ATOM 3011 N N . ASP A 1 383 ? -15.501 -18.751 7.339 1.00 89.75 383 ASP A N 1
ATOM 3012 C CA . ASP A 1 383 ? -14.444 -18.749 8.357 1.00 89.75 383 ASP A CA 1
ATOM 3013 C C . ASP A 1 383 ? -14.994 -18.593 9.791 1.00 89.75 383 ASP A C 1
ATOM 3015 O O . ASP A 1 383 ? -14.261 -18.719 10.770 1.00 89.75 383 ASP A O 1
ATOM 3019 N N . GLY A 1 384 ? -16.312 -18.421 9.941 1.00 88.81 384 GLY A N 1
ATOM 3020 C CA . GLY A 1 384 ? -17.008 -18.383 11.224 1.00 88.81 384 GLY A CA 1
ATOM 3021 C C . GLY A 1 384 ? -17.167 -16.979 11.805 1.00 88.81 384 GLY A C 1
ATOM 3022 O O . GLY A 1 384 ? -17.327 -16.844 13.019 1.00 88.81 384 GLY A O 1
ATOM 3023 N N . GLY A 1 385 ? -17.150 -15.954 10.948 1.00 88.94 385 GLY A N 1
ATOM 3024 C CA . GLY A 1 385 ? -17.356 -14.552 11.304 1.00 88.94 385 GLY A CA 1
ATOM 3025 C C . GLY A 1 385 ? -16.089 -13.709 11.178 1.00 88.94 385 GLY A C 1
ATOM 3026 O O . GLY A 1 385 ? -15.004 -14.226 10.925 1.00 88.94 385 GLY A O 1
ATOM 3027 N N . LEU A 1 386 ? -16.241 -12.394 11.366 1.00 88.62 386 LEU A N 1
ATOM 3028 C CA . LEU A 1 386 ? -15.165 -11.420 11.160 1.00 88.62 386 LEU A CA 1
ATOM 3029 C C . LEU A 1 386 ? -13.928 -11.725 12.008 1.00 88.62 386 LEU A C 1
ATOM 3031 O O . LEU A 1 386 ? -12.838 -11.768 11.460 1.00 88.62 386 LEU A O 1
ATOM 3035 N N . ASP A 1 387 ? -14.092 -11.987 13.305 1.00 87.31 387 ASP A N 1
ATOM 3036 C CA . ASP A 1 387 ? -12.951 -12.195 14.206 1.00 87.31 387 ASP A CA 1
ATOM 3037 C C . ASP A 1 387 ? -12.114 -13.415 13.794 1.00 87.31 387 ASP A C 1
ATOM 3039 O O . ASP A 1 387 ? -10.893 -13.329 13.717 1.00 87.31 387 ASP A O 1
ATOM 3043 N N . LYS A 1 388 ? -12.769 -14.530 13.440 1.00 88.31 388 LYS A N 1
ATOM 3044 C CA . LYS A 1 388 ? -12.085 -15.747 12.973 1.00 88.31 388 LYS A CA 1
ATOM 3045 C C . LYS A 1 388 ? -11.475 -15.587 11.587 1.00 88.31 388 LYS A C 1
ATOM 3047 O O . LYS A 1 388 ? -10.423 -16.151 11.306 1.00 88.31 388 LYS A O 1
ATOM 3052 N N . PHE A 1 389 ? -12.139 -14.837 10.712 1.00 90.00 389 PHE A N 1
ATOM 3053 C CA . PHE A 1 389 ? -11.587 -14.490 9.411 1.00 90.00 389 PHE A CA 1
ATOM 3054 C C . PHE A 1 389 ? -10.313 -13.657 9.577 1.00 90.00 389 PHE A C 1
ATOM 3056 O O . PHE A 1 389 ? -9.291 -13.990 8.985 1.00 90.00 389 PHE A O 1
ATOM 3063 N N . VAL A 1 390 ? -10.350 -12.619 10.418 1.00 88.31 390 VAL A N 1
ATOM 3064 C CA . VAL A 1 390 ? -9.173 -11.810 10.738 1.00 88.31 390 VAL A CA 1
ATOM 3065 C C . VAL A 1 390 ? -8.081 -12.698 11.315 1.00 88.31 390 VAL A C 1
ATOM 3067 O O . VAL A 1 390 ? -7.001 -12.700 10.761 1.00 88.31 390 VAL A O 1
ATOM 3070 N N . GLU A 1 391 ? -8.356 -13.510 12.335 1.00 87.44 391 GLU A N 1
ATOM 3071 C CA . GLU A 1 391 ? -7.367 -14.420 12.937 1.00 87.44 391 GLU A CA 1
ATOM 3072 C C . GLU A 1 391 ? -6.721 -15.367 11.909 1.00 87.44 391 GLU A C 1
ATOM 3074 O O . GLU A 1 391 ? -5.516 -15.604 11.936 1.00 87.44 391 GLU A O 1
ATOM 3079 N N . LYS A 1 392 ? -7.513 -15.895 10.972 1.00 87.69 392 LYS A N 1
ATOM 3080 C CA . LYS A 1 392 ? -7.044 -16.838 9.950 1.00 87.69 392 LYS A CA 1
ATOM 3081 C C . LYS A 1 392 ? -6.204 -16.182 8.856 1.00 87.69 392 LYS A C 1
ATOM 3083 O O . LYS A 1 392 ? -5.296 -16.822 8.328 1.00 87.69 392 LYS A O 1
ATOM 3088 N N . HIS A 1 393 ? -6.551 -14.960 8.458 1.00 86.19 393 HIS A N 1
ATOM 3089 C CA . HIS A 1 393 ? -5.906 -14.258 7.340 1.00 86.19 393 HIS A CA 1
ATOM 3090 C C . HIS A 1 393 ? -4.960 -13.149 7.794 1.00 86.19 393 HIS A C 1
ATOM 3092 O O . HIS A 1 393 ? -4.280 -12.561 6.952 1.00 86.19 393 HIS A O 1
ATOM 3098 N N . SER A 1 394 ? -4.898 -12.873 9.099 1.00 83.75 394 SER A N 1
ATOM 3099 C CA . SER A 1 394 ? -3.945 -11.945 9.680 1.00 83.75 394 SER A CA 1
ATOM 3100 C C . SER A 1 394 ? -2.558 -12.528 9.533 1.00 83.75 394 SER A C 1
ATOM 3102 O O . SER A 1 394 ? -2.263 -13.599 10.066 1.00 83.75 394 SER A O 1
ATOM 3104 N N . LYS A 1 395 ? -1.696 -11.806 8.830 1.00 76.25 395 LYS A N 1
ATOM 3105 C CA . LYS A 1 395 ? -0.269 -12.085 8.851 1.00 76.25 395 LYS A CA 1
ATOM 3106 C C . LYS A 1 395 ? 0.347 -11.147 9.871 1.00 76.25 395 LYS A C 1
ATOM 3108 O O . LYS A 1 395 ? 0.431 -9.939 9.647 1.00 76.25 395 LYS A O 1
ATOM 3113 N N . ALA A 1 396 ? 0.738 -11.708 11.012 1.00 64.88 396 ALA A N 1
ATOM 3114 C CA . ALA A 1 396 ? 1.818 -11.098 11.761 1.00 64.88 396 ALA A CA 1
ATOM 3115 C C . ALA A 1 396 ? 3.058 -11.218 10.879 1.00 64.88 396 ALA A C 1
ATOM 3117 O O . ALA A 1 396 ? 3.294 -12.260 10.262 1.00 64.88 396 ALA A O 1
ATOM 3118 N N . VAL A 1 397 ? 3.823 -10.143 10.752 1.00 62.66 397 VAL A N 1
ATOM 3119 C CA . VAL A 1 397 ? 5.104 -10.252 10.066 1.00 62.66 397 VAL A CA 1
ATOM 3120 C C . VAL A 1 397 ? 6.055 -10.901 11.063 1.00 62.66 397 VAL A C 1
ATOM 3122 O O . VAL A 1 397 ? 6.722 -10.206 11.823 1.00 62.66 397 VAL A O 1
ATOM 3125 N N . ASP A 1 398 ? 6.059 -12.234 11.108 1.00 60.03 398 ASP A N 1
ATOM 3126 C CA . ASP A 1 398 ? 6.924 -13.017 12.000 1.00 60.03 398 ASP A CA 1
ATOM 3127 C C . ASP A 1 398 ? 8.401 -12.618 11.814 1.00 60.03 398 ASP A C 1
ATOM 3129 O O . ASP A 1 398 ? 9.157 -12.564 12.779 1.00 60.03 398 ASP A O 1
ATOM 3133 N N . ASP A 1 399 ? 8.775 -12.193 10.599 1.00 60.41 399 ASP A N 1
ATOM 3134 C CA . ASP A 1 399 ? 10.096 -11.644 10.260 1.00 60.41 399 ASP A CA 1
ATOM 3135 C C . ASP A 1 399 ? 10.444 -10.322 10.989 1.00 60.41 399 ASP A C 1
ATOM 3137 O O . ASP A 1 399 ? 11.610 -9.926 11.007 1.00 60.41 399 ASP A O 1
ATOM 3141 N N . LEU A 1 400 ? 9.466 -9.606 11.567 1.00 63.25 400 LEU A N 1
ATOM 3142 C CA . LEU A 1 400 ? 9.692 -8.395 12.376 1.00 63.25 400 LEU A CA 1
ATOM 3143 C C . LEU A 1 400 ? 9.890 -8.701 13.864 1.00 63.25 400 LEU A C 1
ATOM 3145 O O . LEU A 1 400 ? 10.317 -7.814 14.610 1.00 63.25 400 LEU A O 1
ATOM 3149 N N . ILE A 1 401 ? 9.551 -9.910 14.320 1.00 67.88 401 ILE A N 1
ATOM 3150 C CA . ILE A 1 401 ? 9.695 -10.294 15.722 1.00 67.88 401 ILE A CA 1
ATOM 3151 C C . ILE A 1 401 ? 11.118 -10.800 15.934 1.00 67.88 401 ILE A C 1
ATOM 3153 O O . ILE A 1 401 ? 11.510 -11.850 15.432 1.00 67.88 401 ILE A O 1
ATOM 3157 N N . VAL A 1 402 ? 11.897 -10.054 16.713 1.00 65.75 402 VAL A N 1
ATOM 3158 C CA . VAL A 1 402 ? 13.256 -10.459 17.076 1.00 65.75 402 VAL A CA 1
ATOM 3159 C C . VAL A 1 402 ? 13.173 -11.270 18.371 1.00 65.75 402 VAL A C 1
ATOM 3161 O O . VAL A 1 402 ? 12.767 -10.757 19.420 1.00 65.75 402 VAL A O 1
ATOM 3164 N N . GLU A 1 403 ? 13.521 -12.557 18.305 1.00 57.75 403 GLU A N 1
ATOM 3165 C CA . GLU A 1 403 ? 13.828 -13.340 19.506 1.00 57.75 403 GLU A CA 1
ATOM 3166 C C . GLU A 1 403 ? 15.168 -12.835 20.059 1.00 57.75 403 GLU A C 1
ATOM 3168 O O . GLU A 1 403 ? 16.219 -13.062 19.460 1.00 57.75 403 GLU A O 1
ATOM 3173 N N . LEU A 1 404 ? 15.104 -12.069 21.152 1.00 48.25 404 LEU A N 1
ATOM 3174 C CA . LEU A 1 404 ? 16.271 -11.579 21.892 1.00 48.25 404 LEU A CA 1
ATOM 3175 C C . LEU A 1 404 ? 16.775 -12.616 22.895 1.00 48.25 404 LEU A C 1
ATOM 3177 O O . LEU A 1 404 ? 15.919 -13.221 23.585 1.00 48.25 404 LEU A O 1
#